Protein AF-0000000080326183 (afdb_homodimer)

Organism: NCBI:txid1503925

InterPro domains:
  IPR000595 Cyclic nucleotide-binding domain [PF00027] (29-116)
  IPR000595 Cyclic nucleotide-binding domain [PS50042] (10-131)
  IPR000595 Cyclic nucleotide-binding domain [cd00038] (12-122)
  IPR014710 RmlC-like jelly roll fold [G3DSA:2.60.120.10] (1-140)
  IPR018490 Cyclic nucleotide-binding domain superfamily [SSF51206] (5-137)

Radius of gyration: 22.04 Å; Cα contacts (8 Å, |Δi|>4): 653; chains: 2; bounding box: 53×57×53 Å

Sequence (382 aa):
MDSFIKALNRYAPLSTACIDEILKIVRPKTIARHDFLLREGSIPRTIAFVSKGLLSYYYTTEEGNIVIKKFFAENSFVASTSAMLKREPGLFNICALEDTDVLEYDSFAFRQLLERFPDLAMFHIKYMEKHWIEDKEVLEITAKYQNATQRYQSFLLTYPELNDRLKQHHIASYLGITPTQLSRIRKELFLMDSFIKALNRYAPLSTACIDEILKIVRPKTIARHDFLLREGSIPRTIAFVSKGLLSYYYTTEEGNIVIKKFFAENSFVASTSAMLKREPGLFNICALEDTDVLEYDSFAFRQLLERFPDLAMFHIKYMEKHWIEDKEVLEITAKYQNATQRYQSFLLTYPELNDRLKQHHIASYLGITPTQLSRIRKELFL

pLDDT: mean 94.34, std 5.58, range [65.75, 98.81]

Solvent-accessible surface area (backbone atoms only — not comparable to full-atom values): 20096 Å² total; per-residue (Å²): 110,63,67,56,52,50,52,52,40,72,57,26,69,64,52,69,71,53,51,56,60,52,58,70,54,49,41,79,48,76,37,49,56,74,34,65,84,40,53,54,64,39,64,51,56,52,36,32,33,29,71,35,43,30,33,36,35,28,34,69,46,96,88,64,46,68,41,35,78,46,74,43,39,59,75,32,78,47,60,61,57,50,24,37,76,66,67,33,55,26,79,39,28,29,33,20,77,29,62,22,36,30,42,32,29,46,47,66,62,49,49,54,46,35,76,72,30,58,45,51,39,47,20,53,44,44,46,44,47,46,60,47,37,44,50,42,49,51,50,54,49,41,68,73,70,41,51,73,63,54,45,52,54,49,45,46,67,75,39,67,78,42,70,86,74,47,54,62,58,57,53,14,27,53,69,71,48,49,49,68,57,45,53,51,46,51,51,60,70,77,94,112,64,68,58,52,51,51,50,40,72,58,27,70,62,53,68,70,53,51,55,58,51,58,71,55,47,43,79,47,77,37,48,56,74,33,66,84,40,53,54,64,39,63,48,56,52,37,32,32,29,71,37,44,31,33,38,33,27,34,66,46,95,87,65,47,68,40,36,77,47,74,43,40,58,74,32,78,48,60,61,55,51,24,38,74,66,68,33,57,26,79,38,27,30,33,20,77,28,62,21,36,30,41,32,30,47,47,67,64,50,51,55,46,35,74,72,31,58,45,51,38,47,20,53,44,44,45,44,47,47,58,47,37,43,49,40,50,53,51,54,51,40,68,73,70,41,53,72,62,52,44,50,54,50,45,47,68,75,40,68,78,42,70,86,74,47,53,62,58,57,54,14,28,51,71,71,47,49,48,68,56,45,52,50,45,52,50,65,72,75,101

Nearest PDB structures (foldseek):
  3dn7-assembly1_A  TM=8.919E-01  e=5.729E-13  Cytophaga hutchinsonii ATCC 33406
  4i02-assembly3_D  TM=7.893E-01  e=1.544E-12  Escherichia coli K-12
  4i02-assembly3_F-3  TM=8.242E-01  e=4.430E-12  Escherichia coli K-12
  1hw5-assembly1_B  TM=7.409E-01  e=2.361E-11  Escherichia coli
  6dt4-assembly1_B  TM=7.282E-01  e=2.219E-11  Yersinia pestis CO92

Structure (mmCIF, N/CA/C/O backbone):
data_AF-0000000080326183-model_v1
#
loop_
_entity.id
_entity.type
_entity.pdbx_description
1 polymer 'Cyclic nucleotide-binding protein'
#
loop_
_atom_site.group_PDB
_atom_site.id
_atom_site.type_symbol
_atom_site.label_atom_id
_atom_site.label_alt_id
_atom_site.label_comp_id
_atom_site.label_asym_id
_atom_site.label_entity_id
_atom_site.label_seq_id
_atom_site.pdbx_PDB_ins_code
_atom_site.Cartn_x
_atom_site.Cartn_y
_atom_site.Cartn_z
_atom_site.occupancy
_atom_site.B_iso_or_equiv
_atom_site.auth_seq_id
_atom_site.auth_comp_id
_atom_site.auth_asym_id
_atom_site.auth_atom_id
_atom_site.pdbx_PDB_model_num
ATOM 1 N N . MET A 1 1 ? 11.57 24.297 9.586 1 88.62 1 MET A N 1
ATOM 2 C CA . MET A 1 1 ? 12.078 23.203 8.758 1 88.62 1 MET A CA 1
ATOM 3 C C . MET A 1 1 ? 12.602 22.062 9.625 1 88.62 1 MET A C 1
ATOM 5 O O . MET A 1 1 ? 12.797 20.953 9.141 1 88.62 1 MET A O 1
ATOM 9 N N . ASP A 1 2 ? 12.562 22.281 10.898 1 91.81 2 ASP A N 1
ATOM 10 C CA . ASP A 1 2 ? 13.148 21.297 11.805 1 91.81 2 ASP A CA 1
ATOM 11 C C . ASP A 1 2 ? 12.273 20.047 11.914 1 91.81 2 ASP A C 1
ATOM 13 O O . ASP A 1 2 ? 12.773 18.922 11.82 1 91.81 2 ASP A O 1
ATOM 17 N N . SER A 1 3 ? 11.008 20.281 12.07 1 95.25 3 SER A N 1
ATOM 18 C CA . SER A 1 3 ? 10.102 19.141 12.172 1 95.25 3 SER A CA 1
ATOM 19 C C . SER A 1 3 ? 10.078 18.328 10.883 1 95.25 3 SER A C 1
ATOM 21 O O . SER A 1 3 ? 9.961 17.109 10.914 1 95.25 3 SER A O 1
ATOM 23 N N . PHE A 1 4 ? 10.234 19.047 9.828 1 97.38 4 PHE A N 1
ATOM 24 C CA . PHE A 1 4 ? 10.273 18.391 8.523 1 97.38 4 PHE A CA 1
ATOM 25 C C . PHE A 1 4 ? 11.5 17.5 8.398 1 97.38 4 PHE A C 1
ATOM 27 O O . PHE A 1 4 ? 11.391 16.328 8.023 1 97.38 4 PHE A O 1
ATOM 34 N N . ILE A 1 5 ? 12.609 18.031 8.75 1 97.06 5 ILE A N 1
ATOM 35 C CA . ILE A 1 5 ? 13.867 17.297 8.664 1 97.06 5 ILE A CA 1
ATOM 36 C C . ILE A 1 5 ? 13.836 16.109 9.633 1 97.06 5 ILE A C 1
ATOM 38 O O . ILE A 1 5 ? 14.281 15.016 9.289 1 97.06 5 ILE A O 1
ATOM 42 N N . LYS A 1 6 ? 13.312 16.359 10.789 1 97.12 6 LYS A N 1
ATOM 43 C CA . LYS A 1 6 ? 13.172 15.281 11.766 1 97.12 6 LYS A CA 1
ATOM 44 C C . LYS A 1 6 ? 12.281 14.164 11.234 1 97.12 6 LYS A C 1
ATOM 46 O O . LYS A 1 6 ? 12.578 12.984 11.414 1 97.12 6 LYS A O 1
ATOM 51 N N . ALA A 1 7 ? 11.203 14.508 10.586 1 96.25 7 ALA A N 1
ATOM 52 C CA . ALA A 1 7 ? 10.281 13.531 10.023 1 96.25 7 ALA A CA 1
ATOM 53 C C . ALA A 1 7 ? 10.953 12.695 8.938 1 96.25 7 ALA A C 1
ATOM 55 O O . ALA A 1 7 ? 10.742 11.484 8.859 1 96.25 7 ALA A O 1
ATOM 56 N N . LEU A 1 8 ? 11.75 13.32 8.109 1 96.62 8 LEU A N 1
ATOM 57 C CA . LEU A 1 8 ? 12.492 12.609 7.074 1 96.62 8 LEU A CA 1
ATOM 58 C C . LEU A 1 8 ? 13.453 11.602 7.695 1 96.62 8 LEU A C 1
ATOM 60 O O . LEU A 1 8 ? 13.5 10.438 7.277 1 96.62 8 LEU A O 1
ATOM 64 N N . ASN A 1 9 ? 14.062 12.008 8.719 1 97.12 9 ASN A N 1
ATOM 65 C CA . ASN A 1 9 ? 15.109 11.203 9.336 1 97.12 9 ASN A CA 1
ATOM 66 C C . ASN A 1 9 ? 14.523 10.062 10.164 1 97.12 9 ASN A C 1
ATOM 68 O O . ASN A 1 9 ? 15.234 9.125 10.531 1 97.12 9 ASN A O 1
ATOM 72 N N . ARG A 1 10 ? 13.211 10.188 10.484 1 95.38 10 ARG A N 1
ATOM 73 C CA . ARG A 1 10 ? 12.523 9.148 11.25 1 95.38 10 ARG A CA 1
ATOM 74 C C . ARG A 1 10 ? 12.547 7.816 10.516 1 95.38 10 ARG A C 1
ATOM 76 O O . ARG A 1 10 ? 12.547 6.754 11.141 1 95.38 10 ARG A O 1
ATOM 83 N N . TYR A 1 11 ? 12.688 7.809 9.234 1 95.56 11 TYR A N 1
ATOM 84 C CA . TYR A 1 11 ? 12.609 6.594 8.43 1 95.56 11 TYR A CA 1
ATOM 85 C C . TYR A 1 11 ? 14 6.109 8.047 1 95.56 11 TYR A C 1
ATOM 87 O O . TYR A 1 11 ? 14.273 4.906 8.047 1 95.56 11 TYR A O 1
ATOM 95 N N . ALA A 1 12 ? 14.859 6.957 7.688 1 94.12 12 ALA A N 1
ATOM 96 C CA . ALA A 1 12 ? 16.25 6.691 7.34 1 94.12 12 ALA A CA 1
ATOM 97 C C . ALA A 1 12 ? 17.109 7.949 7.484 1 94.12 12 ALA A C 1
ATOM 99 O O . ALA A 1 12 ? 16.672 9.047 7.133 1 94.12 12 ALA A O 1
ATOM 100 N N . PRO A 1 13 ? 18.281 7.75 7.957 1 96.19 13 PRO A N 1
ATOM 101 C CA . PRO A 1 13 ? 19.156 8.922 8.062 1 96.19 13 PRO A CA 1
ATOM 102 C C . PRO A 1 13 ? 19.516 9.516 6.699 1 96.19 13 PRO A C 1
ATOM 104 O O . PRO A 1 13 ? 19.844 8.781 5.77 1 96.19 13 PRO A O 1
ATOM 107 N N . LEU A 1 14 ? 19.438 10.805 6.609 1 97.75 14 LEU A N 1
ATOM 108 C CA . LEU A 1 14 ? 19.75 11.492 5.367 1 97.75 14 LEU A CA 1
ATOM 109 C C . LEU A 1 14 ? 21.047 12.297 5.512 1 97.75 14 LEU A C 1
ATOM 111 O O . LEU A 1 14 ? 21.281 12.898 6.555 1 97.75 14 LEU A O 1
ATOM 115 N N . SER A 1 15 ? 21.844 12.305 4.496 1 97.69 15 SER A N 1
ATOM 116 C CA . SER A 1 15 ? 23.062 13.125 4.473 1 97.69 15 SER A CA 1
ATOM 117 C C . SER A 1 15 ? 22.719 14.609 4.43 1 97.69 15 SER A C 1
ATOM 119 O O . SER A 1 15 ? 21.625 14.984 3.98 1 97.69 15 SER A O 1
ATOM 121 N N . THR A 1 16 ? 23.641 15.398 4.883 1 97.62 16 THR A N 1
ATOM 122 C CA . THR A 1 16 ? 23.469 16.844 4.836 1 97.62 16 THR A CA 1
ATOM 123 C C . THR A 1 16 ? 23.281 17.312 3.395 1 97.62 16 THR A C 1
ATOM 125 O O . THR A 1 16 ? 22.469 18.203 3.125 1 97.62 16 THR A O 1
ATOM 128 N N . ALA A 1 17 ? 24.031 16.719 2.52 1 98.12 17 ALA A N 1
ATOM 129 C CA . ALA A 1 17 ? 23.922 17.062 1.105 1 98.12 17 ALA A CA 1
ATOM 130 C C . ALA A 1 17 ? 22.516 16.797 0.579 1 98.12 17 ALA A C 1
ATOM 132 O O . ALA A 1 17 ? 21.953 17.609 -0.156 1 98.12 17 ALA A O 1
ATOM 133 N N . CYS A 1 18 ? 21.953 15.703 0.943 1 97.88 18 CYS A N 1
ATOM 134 C CA . CYS A 1 18 ? 20.609 15.328 0.536 1 97.88 18 CYS A CA 1
ATOM 135 C C . CYS A 1 18 ? 19.578 16.312 1.093 1 97.88 18 CYS A C 1
ATOM 137 O O . CYS A 1 18 ? 18.734 16.812 0.353 1 97.88 18 CYS A O 1
ATOM 139 N N . ILE A 1 19 ? 19.719 16.609 2.361 1 97.94 19 ILE A N 1
ATOM 140 C CA . ILE A 1 19 ? 18.781 17.516 3.029 1 97.94 19 ILE A CA 1
ATOM 141 C C . ILE A 1 19 ? 18.844 18.891 2.365 1 97.94 19 ILE A C 1
ATOM 143 O O . ILE A 1 19 ? 17.797 19.5 2.117 1 97.94 19 ILE A O 1
ATOM 147 N N . ASP A 1 20 ? 20.016 19.297 2.066 1 98 20 ASP A N 1
ATOM 148 C CA . ASP A 1 20 ? 20.188 20.594 1.417 1 98 20 ASP A CA 1
ATOM 149 C C . ASP A 1 20 ? 19.453 20.625 0.08 1 98 20 ASP A C 1
ATOM 151 O O . ASP A 1 20 ? 18.812 21.641 -0.25 1 98 20 ASP A O 1
ATOM 155 N N . GLU A 1 21 ? 19.516 19.609 -0.708 1 98.12 21 GLU A N 1
ATOM 156 C CA . GLU A 1 21 ? 18.859 19.562 -2.012 1 98.12 21 GLU A CA 1
ATOM 157 C C . GLU A 1 21 ? 17.344 19.484 -1.862 1 98.12 21 GLU A C 1
ATOM 159 O O . GLU A 1 21 ? 16.609 20.109 -2.641 1 98.12 21 GLU A O 1
ATOM 164 N N . ILE A 1 22 ? 16.859 18.766 -0.835 1 97.88 22 ILE A N 1
ATOM 165 C CA . ILE A 1 22 ? 15.422 18.672 -0.586 1 97.88 22 ILE A CA 1
ATOM 166 C C . ILE A 1 22 ? 14.867 20.047 -0.226 1 97.88 22 ILE A C 1
ATOM 168 O O . ILE A 1 22 ? 13.828 20.453 -0.74 1 97.88 22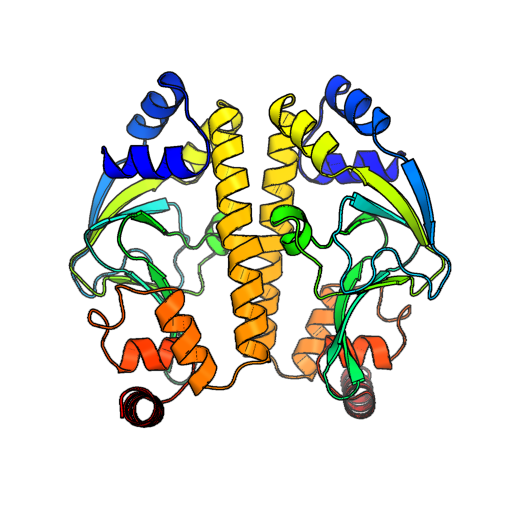 ILE A O 1
ATOM 172 N N . LEU A 1 23 ? 15.578 20.734 0.634 1 97.75 23 LEU A N 1
ATOM 173 C CA . LEU A 1 23 ? 15.102 22.016 1.142 1 97.75 23 LEU A CA 1
ATOM 174 C C . LEU A 1 23 ? 15 23.047 0.016 1 97.75 23 LEU A C 1
ATOM 176 O O . LEU A 1 23 ? 14.25 24.016 0.124 1 97.75 23 LEU A O 1
ATOM 180 N N . LYS A 1 24 ? 15.688 22.797 -1.096 1 97.94 24 LYS A N 1
ATOM 181 C CA . LYS A 1 24 ? 15.648 23.703 -2.234 1 97.94 24 LYS A CA 1
ATOM 182 C C . LYS A 1 24 ? 14.305 23.625 -2.957 1 97.94 24 LYS A C 1
ATOM 184 O O . LYS A 1 24 ? 13.922 24.547 -3.674 1 97.94 24 LYS A O 1
ATOM 189 N N . ILE A 1 25 ? 13.617 22.531 -2.816 1 97.69 25 ILE A N 1
ATOM 190 C CA . ILE A 1 25 ? 12.406 22.359 -3.604 1 97.69 25 ILE A CA 1
ATOM 191 C C . ILE A 1 25 ? 11.18 22.484 -2.697 1 97.69 25 ILE A C 1
ATOM 193 O O . ILE A 1 25 ? 10.047 22.375 -3.16 1 97.69 25 ILE A O 1
ATOM 197 N N . VAL A 1 26 ? 11.367 22.672 -1.423 1 98.06 26 VAL A N 1
ATOM 198 C CA . VAL A 1 26 ? 10.281 22.703 -0.45 1 98.06 26 VAL A CA 1
ATOM 199 C C . VAL A 1 26 ? 9.797 24.141 -0.269 1 98.06 26 VAL A C 1
ATOM 201 O O . VAL A 1 26 ? 10.609 25.078 -0.183 1 98.06 26 VAL A O 1
ATOM 204 N N . ARG A 1 27 ? 8.5 24.359 -0.223 1 98 27 ARG A N 1
ATOM 205 C CA . ARG A 1 27 ? 7.914 25.688 -0.021 1 98 27 ARG A CA 1
ATOM 206 C C . ARG A 1 27 ? 6.816 25.641 1.039 1 98 27 ARG A C 1
ATOM 208 O O . ARG A 1 27 ? 6.035 24.688 1.088 1 98 27 ARG A O 1
ATOM 215 N N . PRO A 1 28 ? 6.727 26.688 1.844 1 98.12 28 PRO A N 1
ATOM 216 C CA . PRO A 1 28 ? 5.641 26.734 2.826 1 98.12 28 PRO A CA 1
ATOM 217 C C . PRO A 1 28 ? 4.309 27.156 2.211 1 98.12 28 PRO A C 1
ATOM 219 O O . PRO A 1 28 ? 4.285 27.953 1.269 1 98.12 28 PRO A O 1
ATOM 222 N N . LYS A 1 29 ? 3.289 26.609 2.727 1 98.19 29 LYS A N 1
ATOM 223 C CA . LYS A 1 29 ? 1.929 26.938 2.318 1 98.19 29 LYS A CA 1
ATOM 224 C C . LYS A 1 29 ? 0.965 26.859 3.498 1 98.19 29 LYS A C 1
ATOM 226 O O . LYS A 1 29 ? 1.071 25.969 4.332 1 98.19 29 LYS A O 1
ATOM 231 N N . THR A 1 30 ? 0.093 27.812 3.588 1 98.56 30 THR A N 1
ATOM 232 C CA . THR A 1 30 ? -0.976 27.781 4.578 1 98.56 30 THR A CA 1
ATOM 233 C C . THR A 1 30 ? -2.324 27.516 3.914 1 98.56 30 THR A C 1
ATOM 235 O O . THR A 1 30 ? -2.641 28.109 2.885 1 98.56 30 THR A O 1
ATOM 238 N N . ILE A 1 31 ? -3.031 26.609 4.449 1 98.62 31 ILE A N 1
ATOM 239 C CA . ILE A 1 31 ? -4.375 26.266 3.992 1 98.62 31 ILE A CA 1
ATOM 240 C C . ILE A 1 31 ? -5.391 26.609 5.082 1 98.62 31 ILE A C 1
ATOM 242 O O . ILE A 1 31 ? -5.359 26.031 6.172 1 98.62 31 ILE A O 1
ATOM 246 N N . ALA A 1 32 ? -6.305 27.484 4.773 1 98.75 32 ALA A N 1
ATOM 247 C CA . ALA A 1 32 ? -7.312 27.875 5.758 1 98.75 32 ALA A CA 1
ATOM 248 C C . ALA A 1 32 ? -8.297 26.734 6.008 1 98.75 32 ALA A C 1
ATOM 250 O O . ALA A 1 32 ? -8.523 25.891 5.129 1 98.75 32 ALA A O 1
ATOM 251 N N . ARG A 1 33 ? -8.82 26.797 7.176 1 98.31 33 ARG A N 1
ATOM 252 C CA . ARG A 1 33 ? -9.883 25.844 7.48 1 98.31 33 ARG A CA 1
ATOM 253 C C . ARG A 1 33 ? -10.938 25.828 6.375 1 98.31 33 ARG A C 1
ATOM 255 O O . ARG A 1 33 ? -11.367 26.875 5.91 1 98.31 33 ARG A O 1
ATOM 262 N N . HIS A 1 34 ? -11.227 24.688 5.832 1 98 34 HIS A N 1
ATOM 263 C CA . HIS A 1 34 ? -12.242 24.391 4.824 1 98 34 HIS A CA 1
ATOM 264 C C . HIS A 1 34 ? -11.695 24.609 3.416 1 98 34 HIS A C 1
ATOM 266 O O . HIS A 1 34 ? -12.383 24.312 2.434 1 98 34 HIS A O 1
ATOM 272 N N . ASP A 1 35 ? -10.516 25.109 3.336 1 98.62 35 ASP A N 1
ATOM 273 C CA . ASP A 1 35 ? -9.898 25.188 2.018 1 98.62 35 ASP A CA 1
ATOM 274 C C . ASP A 1 35 ? -9.242 23.859 1.646 1 98.62 35 ASP A C 1
ATOM 276 O O . ASP A 1 35 ? -9.117 22.969 2.486 1 98.62 35 ASP A O 1
ATOM 280 N N . PHE A 1 36 ? -8.789 23.75 0.406 1 98.5 36 PHE A N 1
ATOM 281 C CA . PHE A 1 36 ? -8.359 22.469 -0.126 1 98.5 36 PHE A CA 1
ATOM 282 C C . PHE A 1 36 ? -6.879 22.5 -0.494 1 98.5 36 PHE A C 1
ATOM 284 O O . PHE A 1 36 ? -6.402 23.469 -1.081 1 98.5 36 PHE A O 1
ATOM 291 N N . LEU A 1 37 ? -6.195 21.469 -0.086 1 98.19 37 LEU A N 1
ATOM 292 C CA . LEU A 1 37 ? -4.887 21.203 -0.668 1 98.19 37 LEU A CA 1
ATOM 293 C C . LEU A 1 37 ? -5.023 20.594 -2.062 1 98.19 37 LEU A C 1
ATOM 295 O O . LEU A 1 37 ? -4.223 20.891 -2.951 1 98.19 37 LEU A O 1
ATOM 299 N N . LEU A 1 38 ? -5.98 19.766 -2.211 1 97.81 38 LEU A N 1
ATOM 300 C CA . LEU A 1 38 ? -6.285 19.094 -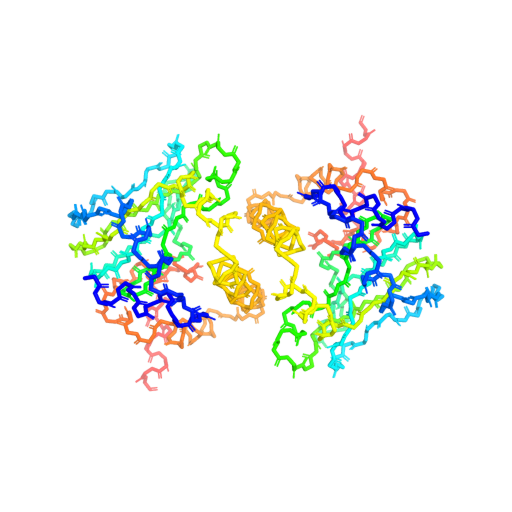3.471 1 97.81 38 LEU A CA 1
ATOM 301 C C . LEU A 1 38 ? -7.789 18.906 -3.637 1 97.81 38 LEU A C 1
ATOM 303 O O . LEU A 1 38 ? -8.477 18.5 -2.699 1 97.81 38 LEU A O 1
ATOM 307 N N . ARG A 1 39 ? -8.297 19.219 -4.777 1 97.19 39 ARG A N 1
ATOM 308 C CA . ARG A 1 39 ? -9.703 18.969 -5.105 1 97.19 39 ARG A CA 1
ATOM 309 C C . ARG A 1 39 ? -9.844 17.734 -5.984 1 97.19 39 ARG A C 1
ATOM 311 O O . ARG A 1 39 ? -9.047 17.516 -6.902 1 97.19 39 ARG A O 1
ATOM 318 N N . GLU A 1 40 ? -10.836 17.062 -5.613 1 94.81 40 GLU A N 1
ATOM 319 C CA . GLU A 1 40 ? -11.164 15.922 -6.473 1 94.81 40 GLU A CA 1
ATOM 320 C C . GLU A 1 40 ? -11.25 16.344 -7.934 1 94.81 40 GLU A C 1
ATOM 322 O O . GLU A 1 40 ? -11.742 17.438 -8.25 1 94.81 40 GLU A O 1
ATOM 327 N N . GLY A 1 41 ? -10.664 15.461 -8.812 1 95.12 41 GLY A N 1
ATOM 328 C CA . GLY A 1 41 ? -10.703 15.75 -10.242 1 95.12 41 GLY A CA 1
ATOM 329 C C . GLY A 1 41 ? -9.477 16.484 -10.742 1 95.12 41 GLY A C 1
ATOM 330 O O . GLY A 1 41 ? -9.281 16.641 -11.945 1 95.12 41 GLY A O 1
ATOM 331 N N . SER A 1 42 ? -8.68 16.984 -9.867 1 96.31 42 SER A N 1
ATOM 332 C CA . SER A 1 42 ? -7.43 17.625 -10.25 1 96.31 42 SER A CA 1
ATOM 333 C C . SER A 1 42 ? -6.281 16.625 -10.305 1 96.31 42 SER A C 1
ATOM 335 O O . SER A 1 42 ? -6.293 15.617 -9.586 1 96.31 42 SER A O 1
ATOM 337 N N . ILE A 1 43 ? -5.305 16.906 -11.141 1 96.75 43 ILE A N 1
ATOM 338 C CA . ILE A 1 43 ? -4.102 16.094 -11.195 1 96.75 43 ILE A CA 1
ATOM 339 C C . ILE A 1 43 ? -3.111 16.547 -10.133 1 96.75 43 ILE A C 1
ATOM 341 O O . ILE A 1 43 ? -2.588 17.656 -10.203 1 96.75 43 ILE A O 1
ATOM 345 N N . PRO A 1 44 ? -2.881 15.742 -9.133 1 97.19 44 PRO A N 1
ATOM 346 C CA . PRO A 1 44 ? -1.953 16.141 -8.078 1 97.19 44 PRO A CA 1
ATOM 347 C C . PRO A 1 44 ? -0.504 16.219 -8.555 1 97.19 44 PRO A C 1
ATOM 349 O O . PRO A 1 44 ? -0.08 15.383 -9.359 1 97.19 44 PRO A O 1
ATOM 352 N N . ARG A 1 45 ? 0.259 17.156 -7.992 1 96.62 45 ARG A N 1
ATOM 353 C CA . ARG A 1 45 ? 1.636 17.344 -8.438 1 96.62 45 ARG A CA 1
ATOM 354 C C . ARG A 1 45 ? 2.582 17.484 -7.254 1 96.62 45 ARG A C 1
ATOM 356 O O . ARG A 1 45 ? 3.803 17.438 -7.414 1 96.62 45 ARG A O 1
ATOM 363 N N . THR A 1 46 ? 1.957 17.641 -6.094 1 97.44 46 THR A N 1
ATOM 364 C CA . THR A 1 46 ? 2.807 17.953 -4.953 1 97.44 46 THR A CA 1
ATOM 365 C C . THR A 1 46 ? 2.557 16.984 -3.803 1 97.44 46 THR A C 1
ATOM 367 O O . THR A 1 46 ? 1.506 16.344 -3.74 1 97.44 46 THR A O 1
ATOM 370 N N . ILE A 1 47 ? 3.521 16.828 -2.982 1 98.12 47 ILE A N 1
ATOM 371 C CA . ILE A 1 47 ? 3.457 16.188 -1.677 1 98.12 47 ILE A CA 1
ATOM 372 C C . ILE A 1 47 ? 3.594 17.234 -0.575 1 98.12 47 ILE A C 1
ATOM 374 O O . ILE A 1 47 ? 4.379 18.188 -0.701 1 98.12 47 ILE A O 1
ATOM 378 N N . ALA A 1 48 ? 2.828 17.047 0.427 1 98.62 48 ALA A N 1
ATOM 379 C CA . ALA A 1 48 ? 2.885 18.016 1.519 1 98.62 48 ALA A CA 1
ATOM 380 C C . ALA A 1 48 ? 3.254 17.344 2.836 1 98.62 48 ALA A C 1
ATOM 382 O O . ALA A 1 48 ? 2.957 16.156 3.037 1 98.62 48 ALA A O 1
ATOM 383 N N . PHE A 1 49 ? 3.934 18.047 3.641 1 98.69 49 PHE A N 1
ATOM 384 C CA . PHE A 1 49 ? 4.203 17.703 5.031 1 98.69 49 PHE A CA 1
ATOM 385 C C . PHE A 1 49 ? 3.445 18.625 5.977 1 98.69 49 PHE A C 1
ATOM 387 O O . PHE A 1 49 ? 3.572 19.859 5.891 1 98.69 49 PHE A O 1
ATOM 394 N N . VAL A 1 50 ? 2.662 18.062 6.91 1 98.75 50 VAL A N 1
ATOM 395 C CA . VAL A 1 50 ? 1.848 18.875 7.809 1 98.75 50 VAL A CA 1
ATOM 396 C C . VAL A 1 50 ? 2.693 19.344 8.992 1 98.75 50 VAL A C 1
ATOM 398 O O . VAL A 1 50 ? 3.018 18.562 9.883 1 98.75 50 VAL A O 1
ATOM 401 N N . SER A 1 51 ? 2.994 20.609 8.984 1 98.38 51 SER A N 1
ATOM 402 C CA . SER A 1 51 ? 3.727 21.203 10.109 1 98.38 51 SER A CA 1
ATOM 403 C C . SER A 1 51 ? 2.797 21.5 11.281 1 98.38 51 SER A C 1
ATOM 405 O O . SER A 1 51 ? 3.174 21.312 12.438 1 98.38 51 SER A O 1
ATOM 407 N N . LYS A 1 52 ? 1.669 21.984 10.945 1 98.19 52 LYS A N 1
ATOM 408 C CA . LYS A 1 52 ? 0.631 22.312 11.922 1 98.19 52 LYS A CA 1
ATOM 409 C C . LYS A 1 52 ? -0.758 22.219 11.297 1 98.19 52 LYS A C 1
ATOM 411 O O . LYS A 1 52 ? -0.975 22.688 10.18 1 98.19 52 LYS A O 1
ATOM 416 N N . GLY A 1 53 ? -1.632 21.609 12.102 1 98.25 53 GLY A N 1
ATOM 417 C CA . GLY A 1 53 ? -3.008 21.547 11.641 1 98.25 53 GLY A CA 1
ATOM 418 C C . GLY A 1 53 ? -3.475 20.125 11.359 1 98.25 53 GLY A C 1
ATOM 419 O O . GLY A 1 53 ? -2.988 19.172 11.969 1 98.25 53 GLY A O 1
ATOM 420 N N . LEU A 1 54 ? -4.531 20.031 10.523 1 98.69 54 LEU A N 1
ATOM 421 C CA . LEU A 1 54 ? -5.211 18.75 10.32 1 98.69 54 LEU A CA 1
ATOM 422 C C . LEU A 1 54 ? -5.934 18.734 8.977 1 98.69 54 LEU A C 1
ATOM 424 O O . LEU A 1 54 ? -6.703 19.641 8.672 1 98.69 54 LEU A O 1
ATOM 428 N N . LEU A 1 55 ? -5.605 17.703 8.219 1 98.62 55 LEU A N 1
ATOM 429 C CA . LEU A 1 55 ? -6.234 17.531 6.91 1 98.62 55 LEU A CA 1
ATOM 430 C C . LEU A 1 55 ? -7.078 16.266 6.871 1 98.62 55 LEU A C 1
ATOM 432 O O . LEU A 1 55 ? -6.754 15.281 7.535 1 98.62 55 LEU A O 1
ATOM 436 N N . SER A 1 56 ? -8.125 16.312 6.117 1 98.19 56 SER A N 1
ATOM 437 C CA . SER A 1 56 ? -8.914 15.125 5.824 1 98.19 56 SER A CA 1
ATOM 438 C C . SER A 1 56 ? -8.758 14.703 4.367 1 98.19 56 SER A C 1
ATOM 440 O O . SER A 1 56 ? -8.594 15.547 3.484 1 98.19 56 SER A O 1
ATOM 442 N N . TYR A 1 57 ? -8.68 13.453 4.137 1 96.94 57 TYR A N 1
ATOM 443 C CA . TYR A 1 57 ? -8.648 12.789 2.838 1 96.94 57 TYR A CA 1
ATOM 444 C C . TYR A 1 57 ? -9.945 12.039 2.578 1 96.94 57 TYR A C 1
ATOM 446 O O . TYR A 1 57 ? -10.211 11.016 3.207 1 96.94 57 TYR A O 1
ATOM 454 N N . TYR A 1 58 ? -10.805 12.578 1.571 1 95.62 58 TYR A N 1
ATOM 455 C CA . TYR A 1 58 ? -12.148 12.023 1.482 1 95.62 58 TYR A CA 1
ATOM 456 C C . TYR A 1 58 ? -12.688 12.117 0.059 1 95.62 58 TYR A C 1
ATOM 458 O O . TYR A 1 58 ? -12.125 12.828 -0.778 1 95.62 58 TYR A O 1
ATOM 466 N N . TYR A 1 59 ? -13.641 11.359 -0.196 1 92.62 59 TYR A N 1
ATOM 467 C CA . TYR A 1 59 ? -14.398 11.469 -1.438 1 92.62 59 TYR A CA 1
ATOM 468 C C . TYR A 1 59 ? -15.883 11.617 -1.154 1 92.62 59 TYR A C 1
ATOM 470 O O . TYR A 1 59 ? -16.328 11.398 -0.027 1 92.62 59 TYR A O 1
ATOM 478 N N . THR A 1 60 ? -16.594 12.07 -2.16 1 90.56 60 THR A N 1
ATOM 479 C CA . THR A 1 60 ? -18.047 12.234 -2.07 1 90.56 60 THR A CA 1
ATOM 480 C C . THR A 1 60 ? -18.766 11.164 -2.893 1 90.56 60 THR A C 1
ATOM 482 O O . THR A 1 60 ? -18.453 10.969 -4.07 1 90.56 60 THR A O 1
ATOM 485 N N . THR A 1 61 ? -19.688 10.5 -2.258 1 86.62 61 THR A N 1
ATOM 486 C CA . THR A 1 61 ? -20.453 9.477 -2.959 1 86.62 61 THR A CA 1
ATOM 487 C C . THR A 1 61 ? -21.422 10.102 -3.955 1 86.62 61 THR A C 1
ATOM 489 O O . THR A 1 61 ? -21.594 11.32 -3.969 1 86.62 61 THR A O 1
ATOM 492 N N . GLU A 1 62 ? -22.016 9.258 -4.77 1 85.31 62 GLU A N 1
ATOM 493 C CA . GLU A 1 62 ? -23.016 9.734 -5.73 1 85.31 62 GLU A CA 1
ATOM 494 C C . GLU A 1 62 ? -24.203 10.383 -5.023 1 85.31 62 GLU A C 1
ATOM 496 O O . GLU A 1 62 ? -24.812 11.305 -5.555 1 85.31 62 GLU A O 1
ATOM 501 N N . GLU A 1 63 ? -24.469 9.914 -3.873 1 87.56 63 GLU A N 1
ATOM 502 C CA . GLU A 1 63 ? -25.578 10.445 -3.084 1 87.56 63 GLU A CA 1
ATOM 503 C C . GLU A 1 63 ? -25.188 11.734 -2.369 1 87.56 63 GLU A C 1
ATOM 505 O O . GLU A 1 63 ? -26.016 12.367 -1.712 1 87.56 63 GLU A O 1
ATOM 510 N N . GLY A 1 64 ? -23.953 12.078 -2.465 1 87.12 64 GLY A N 1
ATOM 511 C CA . GLY A 1 64 ? -23.5 13.328 -1.88 1 87.12 64 GLY A CA 1
ATOM 512 C C . GLY A 1 64 ? -22.906 13.156 -0.492 1 87.12 64 GLY A C 1
ATOM 513 O O . GLY A 1 64 ? -22.562 14.141 0.169 1 87.12 64 GLY A O 1
ATOM 514 N N . ASN A 1 65 ? -22.734 11.938 -0.037 1 89.25 65 ASN A N 1
ATOM 515 C CA . ASN A 1 65 ? -22.156 11.695 1.285 1 89.25 65 ASN A CA 1
ATOM 516 C C . ASN A 1 65 ? -20.641 11.727 1.258 1 89.25 65 ASN A C 1
ATOM 518 O O . ASN A 1 65 ? -20.016 11.258 0.301 1 89.25 65 ASN A O 1
ATOM 522 N N . ILE A 1 66 ? -20.156 12.258 2.334 1 91.94 66 ILE A N 1
ATOM 523 C CA . ILE A 1 66 ? -18.703 12.336 2.467 1 91.94 66 ILE A CA 1
ATOM 524 C C . ILE A 1 66 ? -18.172 11.062 3.129 1 91.94 66 ILE A C 1
ATOM 526 O O . ILE A 1 66 ? -18.688 10.633 4.16 1 91.94 66 ILE A O 1
ATOM 530 N N . VAL A 1 67 ? -17.203 10.477 2.537 1 92.19 67 VAL A N 1
ATOM 531 C CA . VAL A 1 67 ? -16.531 9.312 3.102 1 92.19 67 VAL A CA 1
ATOM 532 C C . VAL A 1 67 ? -15.062 9.648 3.359 1 92.19 67 VAL A C 1
ATOM 534 O O . VAL A 1 67 ? -14.273 9.758 2.42 1 92.19 67 VAL A O 1
ATOM 537 N N . ILE A 1 68 ? -14.703 9.727 4.594 1 95 68 ILE A N 1
ATOM 538 C CA . ILE A 1 68 ? -13.336 10.055 4.965 1 95 68 ILE A CA 1
ATOM 539 C C . ILE A 1 68 ? -12.492 8.781 5.012 1 95 68 ILE A C 1
ATOM 541 O O . ILE A 1 68 ? -12.859 7.809 5.668 1 95 68 ILE A O 1
ATOM 545 N N . LYS A 1 69 ? -11.367 8.859 4.355 1 91.69 69 LYS A N 1
ATOM 546 C CA . LYS A 1 69 ? -10.484 7.703 4.27 1 91.69 69 LYS A CA 1
ATOM 547 C C . LYS A 1 69 ? -9.32 7.824 5.254 1 91.69 69 LYS A C 1
ATOM 549 O O . LYS A 1 69 ? -8.797 6.816 5.73 1 91.69 69 LYS A O 1
ATOM 554 N N . LYS A 1 70 ? -8.953 9.031 5.516 1 94.25 70 LYS A N 1
ATOM 555 C CA . LYS A 1 70 ? -7.77 9.242 6.34 1 94.25 70 LYS A CA 1
ATOM 556 C C . LYS A 1 70 ? -7.719 10.664 6.887 1 94.25 70 LYS A C 1
ATOM 558 O O . LYS A 1 70 ? -8.312 11.578 6.305 1 94.25 70 LYS A O 1
ATOM 563 N N . PHE A 1 71 ? -7.008 10.734 7.965 1 97.12 71 PHE A N 1
ATOM 564 C CA . PHE A 1 71 ? -6.652 12.039 8.523 1 97.12 71 PHE A CA 1
ATOM 565 C C . PHE A 1 71 ? -5.141 12.227 8.547 1 97.12 71 PHE A C 1
ATOM 567 O O . PHE A 1 71 ? -4.398 11.273 8.805 1 97.12 71 PHE A O 1
ATOM 574 N N . PHE A 1 72 ? -4.742 13.391 8.289 1 97.81 72 PHE A N 1
ATOM 575 C CA . PHE A 1 72 ? -3.332 13.75 8.367 1 97.81 72 PHE A CA 1
ATOM 576 C C . PHE A 1 72 ? -3.115 14.898 9.336 1 97.81 72 PHE A C 1
ATOM 578 O O . PHE A 1 72 ? -3.469 16.047 9.039 1 97.81 72 PHE A O 1
ATOM 585 N N . ALA A 1 73 ? -2.529 14.562 10.453 1 97.75 73 ALA A N 1
ATOM 586 C CA . ALA A 1 73 ? -2.172 15.57 11.445 1 97.75 73 ALA A CA 1
ATOM 587 C C . ALA A 1 73 ? -0.686 15.906 11.375 1 97.75 73 ALA A C 1
ATOM 589 O O . ALA A 1 73 ? -0.006 15.547 10.414 1 97.75 73 ALA A O 1
ATOM 590 N N . GLU A 1 74 ? -0.221 16.641 12.328 1 97.56 74 GLU A N 1
ATOM 591 C CA . GLU A 1 74 ? 1.167 17.094 12.367 1 97.56 74 GLU A CA 1
ATOM 592 C C . GLU A 1 74 ? 2.131 15.922 12.188 1 97.56 74 GLU A C 1
ATOM 594 O O . GLU A 1 74 ? 1.9 14.836 12.711 1 97.56 74 GLU A O 1
ATOM 599 N N . ASN A 1 75 ? 3.166 16.188 11.32 1 96.69 75 ASN A N 1
ATOM 600 C CA . ASN A 1 75 ? 4.293 15.281 11.133 1 96.69 75 ASN A CA 1
ATOM 601 C C . ASN A 1 75 ? 3.949 14.148 10.172 1 96.69 75 ASN A C 1
ATOM 603 O O . ASN A 1 75 ? 4.613 13.109 10.164 1 96.69 75 ASN A O 1
ATOM 607 N N . SER A 1 76 ? 2.945 14.375 9.445 1 96.75 76 SER A N 1
ATOM 608 C CA . SER A 1 76 ? 2.592 13.383 8.43 1 96.75 76 SER A CA 1
ATOM 609 C C . SER A 1 76 ? 2.816 13.93 7.023 1 96.75 76 SER A C 1
ATOM 611 O O . SER A 1 76 ? 2.895 15.141 6.828 1 96.75 76 SER A O 1
ATOM 613 N N . PHE A 1 77 ? 3.051 13.031 6.07 1 98.12 77 PHE A N 1
ATOM 614 C CA . PHE A 1 77 ? 3.117 13.352 4.652 1 98.12 77 PHE A CA 1
ATOM 615 C C . PHE A 1 77 ? 1.785 13.07 3.969 1 98.12 77 PHE A C 1
ATOM 617 O O . PHE A 1 77 ? 1.131 12.07 4.266 1 98.12 77 PHE A O 1
ATOM 624 N N . VAL A 1 78 ? 1.414 14.016 3.088 1 97.81 78 VAL A N 1
ATOM 625 C CA . VAL A 1 78 ? 0.1 13.906 2.463 1 97.81 78 VAL A CA 1
ATOM 626 C C . VAL A 1 78 ? 0.234 14.055 0.949 1 97.81 78 VAL A C 1
ATOM 628 O O . VAL A 1 78 ? 0.891 14.977 0.465 1 97.81 78 VAL A O 1
ATOM 631 N N . ALA A 1 79 ? -0.379 13.188 0.268 1 96.81 79 ALA A N 1
ATOM 632 C CA . ALA A 1 79 ? -0.474 13.258 -1.188 1 96.81 79 ALA A CA 1
ATOM 633 C C . ALA A 1 79 ? -1.553 12.312 -1.712 1 96.81 79 ALA A C 1
ATOM 635 O O . ALA A 1 79 ? -1.895 11.328 -1.056 1 96.81 79 ALA A O 1
ATOM 636 N N . SER A 1 80 ? -2.133 12.695 -2.799 1 95.56 80 SER A N 1
ATOM 637 C CA . SER A 1 80 ? -2.883 11.719 -3.58 1 95.56 80 SER A CA 1
ATOM 638 C C . SER A 1 80 ? -1.95 10.836 -4.41 1 95.56 80 SER A C 1
ATOM 640 O O . SER A 1 80 ? -1.861 11 -5.629 1 95.56 80 SER A O 1
ATOM 642 N N . THR A 1 81 ? -1.391 9.906 -3.76 1 96.06 81 THR A N 1
ATOM 643 C CA . THR A 1 81 ? -0.187 9.242 -4.246 1 96.06 81 THR A CA 1
ATOM 644 C C . THR A 1 81 ? -0.485 8.438 -5.508 1 96.06 81 THR A C 1
ATOM 646 O O . THR A 1 81 ? 0.252 8.531 -6.492 1 96.06 81 THR A O 1
ATOM 649 N N . SER A 1 82 ? -1.569 7.66 -5.477 1 94.81 82 SER A N 1
ATOM 650 C CA . SER A 1 82 ? -1.899 6.848 -6.645 1 94.81 82 SER A CA 1
ATOM 651 C C . SER A 1 82 ? -2.143 7.715 -7.871 1 94.81 82 SER A C 1
ATOM 653 O O . SER A 1 82 ? -1.574 7.469 -8.938 1 94.81 82 SER A O 1
ATOM 655 N N . ALA A 1 83 ? -2.943 8.75 -7.727 1 95.19 83 ALA A N 1
ATOM 656 C CA . ALA A 1 83 ? -3.223 9.68 -8.82 1 95.19 83 ALA A CA 1
ATOM 657 C C . ALA A 1 83 ? -1.952 10.383 -9.281 1 95.19 83 ALA A C 1
ATOM 659 O O . ALA A 1 83 ? -1.758 10.617 -10.477 1 95.19 83 ALA A O 1
ATOM 660 N N . MET A 1 84 ? -1.139 10.727 -8.352 1 96.19 84 MET A N 1
ATOM 661 C CA . MET A 1 84 ? 0.124 11.398 -8.633 1 96.19 84 MET A CA 1
ATOM 662 C C . MET A 1 84 ? 1.04 10.508 -9.469 1 96.19 84 MET A C 1
ATOM 664 O O . MET A 1 84 ? 1.605 10.961 -10.469 1 96.19 84 MET A O 1
ATOM 668 N N . LEU A 1 85 ? 1.139 9.266 -9.117 1 94.94 85 LEU A N 1
ATOM 669 C CA . LEU A 1 85 ? 1.983 8.312 -9.82 1 94.94 85 LEU A CA 1
ATOM 670 C C . LEU A 1 85 ? 1.477 8.078 -11.234 1 94.94 85 LEU A C 1
ATOM 672 O O . LEU A 1 85 ? 2.27 7.984 -12.18 1 94.94 85 LEU A O 1
ATOM 676 N N . LYS A 1 86 ? 0.185 8.078 -11.359 1 94.44 86 LYS A N 1
ATOM 677 C CA . LYS A 1 86 ? -0.446 7.797 -12.641 1 94.44 86 LYS A CA 1
ATOM 678 C C . LYS A 1 86 ? -0.608 9.07 -13.469 1 94.44 86 LYS A C 1
ATOM 680 O O . LYS A 1 86 ? -0.964 9.008 -14.648 1 94.44 86 LYS A O 1
ATOM 685 N N . ARG A 1 87 ? -0.38 10.195 -12.914 1 95.12 87 ARG A N 1
ATOM 686 C CA . ARG A 1 87 ? -0.617 11.5 -13.531 1 95.12 87 ARG A CA 1
ATOM 687 C C . ARG A 1 87 ? -2.045 11.602 -14.062 1 95.12 87 ARG A C 1
ATOM 689 O O . ARG A 1 87 ? -2.262 11.969 -15.219 1 95.12 87 ARG A O 1
ATOM 696 N N . GLU A 1 88 ? -2.969 11.195 -13.258 1 96.06 88 GLU A N 1
ATOM 697 C CA . GLU A 1 88 ? -4.398 11.219 -13.555 1 96.06 88 GLU A CA 1
ATOM 698 C C . GLU A 1 88 ? -5.164 12.016 -12.508 1 96.06 88 GLU A C 1
ATOM 700 O O . GLU A 1 88 ? -4.652 12.273 -11.414 1 96.06 88 GLU A O 1
ATOM 705 N N . PRO A 1 89 ? -6.355 12.461 -12.859 1 95.62 89 PRO A N 1
ATOM 706 C CA . PRO A 1 89 ? -7.16 13.148 -11.844 1 95.62 89 PRO A CA 1
ATOM 707 C C . PRO A 1 89 ? -7.41 12.297 -10.609 1 95.62 89 PRO A C 1
ATOM 709 O O . PRO A 1 89 ? -7.656 11.094 -10.727 1 95.62 89 PRO A O 1
ATOM 712 N N . GLY A 1 90 ? -7.293 12.914 -9.492 1 92.69 90 GLY A N 1
ATOM 713 C CA . GLY A 1 90 ? -7.531 12.219 -8.242 1 92.69 90 GLY A CA 1
ATOM 714 C C . GLY A 1 90 ? -9.008 12.023 -7.941 1 92.69 90 GLY A C 1
ATOM 715 O O . GLY A 1 90 ? -9.844 12.797 -8.398 1 92.69 90 GLY A O 1
ATOM 716 N N . LEU A 1 91 ? -9.297 11.055 -7.125 1 89.44 91 LEU A N 1
ATOM 717 C CA . LEU A 1 91 ? -10.672 10.711 -6.777 1 89.44 91 LEU A CA 1
ATOM 718 C C . LEU A 1 91 ? -11.047 11.297 -5.414 1 89.44 91 LEU A C 1
ATOM 720 O O . LEU A 1 91 ? -12.18 11.141 -4.965 1 89.44 91 LEU A O 1
ATOM 724 N N . PHE A 1 92 ? -10.039 11.969 -4.832 1 93.75 92 PHE A N 1
ATOM 725 C CA . PHE A 1 92 ? -10.234 12.383 -3.447 1 93.75 92 PHE A CA 1
ATOM 726 C C . PHE A 1 92 ? -9.961 13.875 -3.281 1 93.75 92 PHE A C 1
ATOM 728 O O . PHE A 1 92 ? -9.305 14.484 -4.125 1 93.75 92 PHE A O 1
ATOM 735 N N . ASN A 1 93 ? -10.562 14.359 -2.254 1 97.12 93 ASN A N 1
ATOM 736 C CA . ASN A 1 93 ? -10.266 15.711 -1.78 1 97.12 93 ASN A CA 1
ATOM 737 C C . ASN A 1 93 ? -9.344 15.688 -0.57 1 97.12 93 ASN A C 1
ATOM 739 O O . ASN A 1 93 ? -9.398 14.766 0.245 1 97.12 93 ASN A O 1
ATOM 743 N N . ILE A 1 94 ? -8.516 16.609 -0.503 1 98.38 94 ILE A N 1
ATOM 744 C CA . ILE A 1 94 ? -7.754 16.891 0.712 1 98.38 94 ILE A CA 1
ATOM 745 C C . ILE A 1 94 ? -8.109 18.281 1.243 1 98.38 94 ILE A C 1
ATOM 747 O O . ILE A 1 94 ? -7.773 19.297 0.63 1 98.38 94 ILE A O 1
ATOM 751 N N . CYS A 1 95 ? -8.75 18.297 2.338 1 98.5 95 CYS A N 1
ATOM 752 C CA . CYS A 1 95 ? -9.336 19.516 2.877 1 98.5 95 CYS A CA 1
ATOM 753 C C . CYS A 1 95 ? -8.844 19.781 4.297 1 98.5 95 CYS A C 1
ATOM 755 O O . CYS A 1 95 ? -8.695 18.844 5.086 1 98.5 95 CYS A O 1
ATOM 757 N N . ALA A 1 96 ? -8.617 21.078 4.559 1 98.81 96 ALA A N 1
ATOM 758 C CA . ALA A 1 96 ? -8.172 21.453 5.898 1 98.81 96 ALA A CA 1
ATOM 759 C C . ALA A 1 96 ? -9.344 21.469 6.875 1 98.81 96 ALA A C 1
ATOM 761 O O . ALA A 1 96 ? -10.32 22.203 6.664 1 98.81 96 ALA A O 1
ATOM 762 N N . LEU A 1 97 ? -9.203 20.719 7.965 1 98.38 97 LEU A N 1
ATOM 763 C CA . LEU A 1 97 ? -10.203 20.734 9.023 1 98.38 97 LEU A CA 1
ATOM 764 C C . LEU A 1 97 ? -9.891 21.812 10.055 1 98.38 97 LEU A C 1
ATOM 766 O O . LEU A 1 97 ? -10.75 22.188 10.859 1 98.38 97 LEU A O 1
ATOM 770 N N . GLU A 1 98 ? -8.664 22.219 10.094 1 98.25 98 GLU A N 1
ATOM 771 C CA . GLU A 1 98 ? -8.094 23.344 10.828 1 98.25 98 GLU A CA 1
ATOM 772 C C . GLU A 1 98 ? -7.184 24.188 9.945 1 98.25 98 GLU A C 1
ATOM 774 O O . GLU A 1 98 ? -6.754 23.734 8.883 1 98.25 98 GLU A O 1
ATOM 779 N N . ASP A 1 99 ? -6.988 25.453 10.438 1 98.75 99 ASP A N 1
ATOM 780 C CA . ASP A 1 99 ? -5.883 26.156 9.789 1 98.75 99 ASP A CA 1
ATOM 781 C C . ASP A 1 99 ? -4.621 25.297 9.789 1 98.75 99 ASP A C 1
ATOM 783 O O . ASP A 1 99 ? -4.188 24.828 10.844 1 98.75 99 ASP A O 1
ATOM 787 N N . THR A 1 100 ? -4.105 25.078 8.578 1 98.75 100 THR A N 1
ATOM 788 C CA . THR A 1 100 ? -3.057 24.078 8.445 1 98.75 100 THR A CA 1
ATOM 789 C C . THR A 1 100 ? -1.847 24.656 7.715 1 98.75 100 THR A C 1
ATOM 791 O O . THR A 1 100 ? -1.989 25.281 6.664 1 98.75 100 THR A O 1
ATOM 794 N N . ASP A 1 101 ? -0.726 24.531 8.32 1 98.75 101 ASP A N 1
ATOM 795 C CA . ASP A 1 101 ? 0.552 24.891 7.707 1 98.75 101 ASP A CA 1
ATOM 796 C C . ASP A 1 101 ? 1.264 23.641 7.176 1 98.75 101 ASP A C 1
ATOM 798 O O . ASP A 1 101 ? 1.451 22.672 7.91 1 98.75 101 ASP A O 1
ATOM 802 N N . VAL A 1 102 ? 1.646 23.734 5.902 1 98.69 102 VAL A N 1
ATOM 803 C CA . VAL A 1 102 ? 2.33 22.578 5.309 1 98.69 102 VAL A CA 1
ATOM 804 C C . VAL A 1 102 ? 3.617 23.047 4.629 1 98.69 102 VAL A C 1
ATOM 806 O O . VAL A 1 102 ? 3.805 24.234 4.387 1 98.69 102 VAL A O 1
ATOM 809 N N . LEU A 1 103 ? 4.52 22.172 4.465 1 98.69 103 LEU A N 1
ATOM 810 C CA . LEU A 1 103 ? 5.645 22.281 3.543 1 98.69 103 LEU A CA 1
ATOM 811 C C . LEU A 1 103 ? 5.422 21.422 2.309 1 98.69 103 LEU A C 1
ATOM 813 O O . LEU A 1 103 ? 5.285 20.203 2.42 1 98.69 103 LEU A O 1
ATOM 817 N N . GLU A 1 104 ? 5.363 22.016 1.192 1 98.19 104 GLU A N 1
ATOM 818 C CA . GLU A 1 104 ? 5.023 21.281 -0.03 1 98.19 104 GLU A CA 1
ATOM 819 C C . GLU A 1 104 ? 6.215 21.219 -0.983 1 98.19 104 GLU A C 1
ATOM 821 O O . GLU A 1 104 ? 7.047 22.125 -1.001 1 98.19 104 GLU A O 1
ATOM 826 N N . TYR A 1 105 ? 6.309 20.141 -1.714 1 98.31 105 TYR A N 1
ATOM 827 C CA . TYR A 1 105 ? 7.34 20.016 -2.736 1 98.31 105 TYR A CA 1
ATOM 828 C C . TYR A 1 105 ? 6.82 19.25 -3.945 1 98.31 105 TYR A C 1
ATOM 830 O O . TYR A 1 105 ? 5.879 18.469 -3.83 1 98.31 105 TYR A O 1
ATOM 838 N N . ASP A 1 106 ? 7.422 19.531 -5.047 1 97.81 106 ASP A N 1
ATOM 839 C CA . ASP A 1 106 ? 7.016 18.938 -6.316 1 97.81 106 ASP A CA 1
ATOM 840 C C . ASP A 1 106 ? 7.426 17.453 -6.387 1 97.81 106 ASP A C 1
ATOM 842 O O . ASP A 1 106 ? 8.562 17.109 -6.07 1 97.81 106 ASP A O 1
ATOM 846 N N . SER A 1 107 ? 6.465 16.641 -6.82 1 96.62 107 SER A N 1
ATOM 847 C CA . SER A 1 107 ? 6.695 15.203 -6.832 1 96.62 107 SER A CA 1
ATOM 848 C C . SER A 1 107 ? 7.766 14.82 -7.852 1 96.62 107 SER A C 1
ATOM 850 O O . SER A 1 107 ? 8.547 13.891 -7.621 1 96.62 107 SER A O 1
ATOM 852 N N . PHE A 1 108 ? 7.816 15.492 -8.992 1 95.69 108 PHE A N 1
ATOM 853 C CA . PHE A 1 108 ? 8.805 15.188 -10.023 1 95.69 108 PHE A CA 1
ATOM 854 C C . PHE A 1 108 ? 10.203 15.57 -9.555 1 95.69 108 PHE A C 1
ATOM 856 O O . PHE A 1 108 ? 11.156 14.812 -9.758 1 95.69 108 PHE A O 1
ATOM 863 N N . ALA A 1 109 ? 10.297 16.75 -8.984 1 97.62 109 ALA A N 1
ATOM 864 C CA . ALA A 1 109 ? 11.586 17.172 -8.438 1 97.62 109 ALA A CA 1
ATOM 865 C C . ALA A 1 109 ? 12.078 16.203 -7.371 1 97.62 109 ALA A C 1
ATOM 867 O O . ALA A 1 109 ? 13.266 15.867 -7.324 1 97.62 109 ALA A O 1
ATOM 868 N N . PHE A 1 110 ? 11.164 15.773 -6.574 1 97.62 110 PHE A N 1
ATOM 869 C CA . PHE A 1 110 ? 11.508 14.812 -5.527 1 97.62 110 PHE A CA 1
ATOM 870 C C . PHE A 1 110 ? 11.992 13.5 -6.133 1 97.62 110 PHE A C 1
ATOM 872 O O . PHE A 1 110 ? 12.953 12.906 -5.645 1 97.62 110 PHE A O 1
ATOM 879 N N . ARG A 1 111 ? 11.367 13.07 -7.199 1 96.06 111 ARG A N 1
ATOM 880 C CA . ARG A 1 111 ? 11.75 11.844 -7.887 1 96.06 111 ARG A CA 1
ATOM 881 C C . ARG A 1 111 ? 13.18 11.93 -8.414 1 96.06 111 ARG A C 1
ATOM 883 O O . ARG A 1 111 ? 13.938 10.961 -8.344 1 96.06 111 ARG A O 1
ATOM 890 N N . GLN A 1 112 ? 13.508 13.047 -8.898 1 96.62 112 GLN A N 1
ATOM 891 C CA . GLN A 1 112 ? 14.867 13.25 -9.398 1 96.62 112 GLN A CA 1
ATOM 892 C C . GLN A 1 112 ? 15.891 13.133 -8.266 1 96.62 112 GLN A C 1
ATOM 894 O O . GLN A 1 112 ? 16.969 12.586 -8.461 1 96.62 112 GLN A O 1
ATOM 899 N N . LEU A 1 113 ? 15.5 13.648 -7.145 1 97.5 113 LEU A N 1
ATOM 900 C CA . LEU A 1 113 ? 16.391 13.562 -5.992 1 97.5 113 LEU A CA 1
ATOM 901 C C . LEU A 1 113 ? 16.531 12.117 -5.52 1 97.5 113 LEU A C 1
ATOM 903 O O . LEU A 1 113 ? 17.609 11.703 -5.078 1 97.5 113 LEU A O 1
ATOM 907 N N . LEU A 1 114 ? 15.461 11.336 -5.59 1 95.38 114 LEU A N 1
ATOM 908 C CA . LEU A 1 114 ? 15.484 9.922 -5.219 1 95.38 114 LEU A CA 1
ATOM 909 C C . LEU A 1 114 ? 16.531 9.164 -6.035 1 95.38 114 LEU A C 1
ATOM 911 O O . LEU A 1 114 ? 17.203 8.281 -5.512 1 95.38 114 LEU A O 1
ATOM 915 N N . GLU A 1 115 ? 16.609 9.539 -7.262 1 93.31 115 GLU A N 1
ATOM 916 C CA . GLU A 1 115 ? 17.531 8.859 -8.18 1 93.31 115 GLU A CA 1
ATOM 917 C C . GLU A 1 115 ? 18.984 9.258 -7.902 1 93.31 115 GLU A C 1
ATOM 919 O O . GLU A 1 115 ? 19.906 8.484 -8.164 1 93.31 115 GLU A O 1
ATOM 924 N N . ARG A 1 116 ? 19.125 10.422 -7.344 1 95.25 116 ARG A N 1
ATOM 925 C CA . ARG A 1 116 ? 20.453 10.977 -7.148 1 95.25 116 ARG A CA 1
ATOM 926 C C . ARG A 1 116 ? 21.016 10.617 -5.773 1 95.25 116 ARG A C 1
ATOM 928 O O . ARG A 1 116 ? 22.219 10.445 -5.605 1 95.25 116 ARG A O 1
ATOM 935 N N . PHE A 1 117 ? 20.109 10.461 -4.793 1 96.88 117 PHE A N 1
ATOM 936 C CA . PHE A 1 117 ? 20.531 10.266 -3.412 1 96.88 117 PHE A CA 1
ATOM 937 C C . PHE A 1 117 ? 20.031 8.922 -2.883 1 96.88 117 PHE A C 1
ATOM 939 O O . PHE A 1 117 ? 18.875 8.805 -2.473 1 96.88 117 PHE A O 1
ATOM 946 N N . PRO A 1 118 ? 20.922 7.965 -2.742 1 95.38 118 PRO A N 1
ATOM 947 C CA . PRO A 1 118 ? 20.516 6.645 -2.252 1 95.38 118 PRO A CA 1
ATOM 948 C C . PRO A 1 118 ? 19.891 6.699 -0.864 1 95.38 118 PRO A C 1
ATOM 950 O O . PRO A 1 118 ? 18.984 5.914 -0.562 1 95.38 118 PRO A O 1
ATOM 953 N N . ASP A 1 119 ? 20.359 7.531 -0.044 1 96 119 ASP A N 1
ATOM 954 C CA . ASP A 1 119 ? 19.781 7.637 1.293 1 96 119 ASP A CA 1
ATOM 955 C C . ASP A 1 119 ? 18.328 8.117 1.229 1 96 119 ASP A C 1
ATOM 957 O O . ASP A 1 119 ? 17.5 7.691 2.029 1 96 119 ASP A O 1
ATOM 961 N N . LEU A 1 120 ? 18 8.969 0.277 1 97.31 120 LEU A N 1
ATOM 962 C CA . LEU A 1 120 ? 16.625 9.406 0.093 1 97.31 120 LEU A CA 1
ATOM 963 C C . LEU A 1 120 ? 15.75 8.266 -0.438 1 97.31 120 LEU A C 1
ATOM 965 O O . LEU A 1 120 ? 14.578 8.156 -0.079 1 97.31 120 LEU A O 1
ATOM 969 N N . ALA A 1 121 ? 16.344 7.469 -1.333 1 96.81 121 ALA A N 1
ATOM 970 C CA . ALA A 1 121 ? 15.633 6.289 -1.817 1 96.81 121 ALA A CA 1
ATOM 971 C C . ALA A 1 121 ? 15.266 5.355 -0.667 1 96.81 121 ALA A C 1
ATOM 973 O O . ALA A 1 121 ? 14.164 4.816 -0.623 1 96.81 121 ALA A O 1
ATOM 974 N N . MET A 1 122 ? 16.172 5.223 0.239 1 96.44 122 MET A N 1
ATOM 975 C CA . MET A 1 122 ? 15.914 4.371 1.396 1 96.44 122 MET A CA 1
ATOM 976 C C . MET A 1 122 ? 14.828 4.965 2.283 1 96.44 122 MET A C 1
ATOM 978 O O . MET A 1 122 ? 13.984 4.238 2.814 1 96.44 122 MET A O 1
ATOM 982 N N . PHE A 1 123 ? 14.852 6.25 2.449 1 97.25 123 PHE A N 1
ATOM 983 C CA . PHE A 1 123 ? 13.75 6.922 3.129 1 97.25 123 PHE A CA 1
ATOM 984 C C . PHE A 1 123 ? 12.422 6.555 2.49 1 97.25 123 PHE A C 1
ATOM 986 O O . PHE A 1 123 ? 11.484 6.148 3.184 1 97.25 123 PHE A O 1
ATOM 993 N N . HIS A 1 124 ? 12.375 6.754 1.188 1 97.88 124 HIS A N 1
ATOM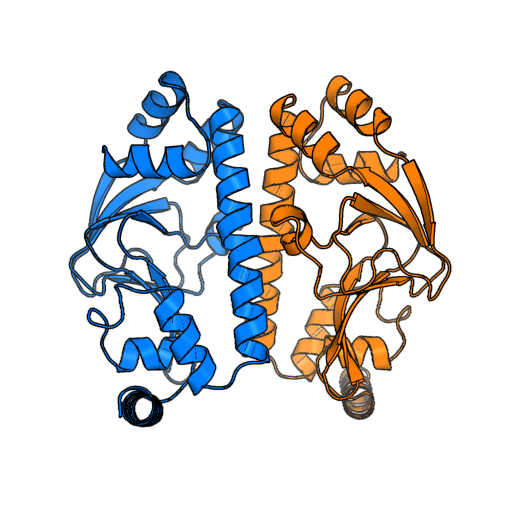 994 C CA . HIS A 1 124 ? 11.125 6.555 0.469 1 97.88 124 HIS A CA 1
ATOM 995 C C . HIS A 1 124 ? 10.648 5.113 0.58 1 97.88 124 HIS A C 1
ATOM 997 O O . HIS A 1 124 ? 9.453 4.859 0.748 1 97.88 124 HIS A O 1
ATOM 1003 N N . ILE A 1 125 ? 11.562 4.168 0.517 1 97.5 125 ILE A N 1
ATOM 1004 C CA . ILE A 1 125 ? 11.25 2.748 0.658 1 97.5 125 ILE A CA 1
ATOM 1005 C C . ILE A 1 125 ? 10.656 2.484 2.039 1 97.5 125 ILE A C 1
ATOM 1007 O O . ILE A 1 125 ? 9.57 1.914 2.156 1 97.5 125 ILE A O 1
ATOM 1011 N N . LYS A 1 126 ? 11.312 2.959 3.049 1 97.31 126 LYS A N 1
ATOM 1012 C CA . LYS A 1 126 ? 10.867 2.715 4.418 1 97.31 126 LYS A CA 1
ATOM 1013 C C . LYS A 1 126 ? 9.531 3.391 4.695 1 97.31 126 LYS A C 1
ATOM 1015 O O . LYS A 1 126 ? 8.672 2.828 5.383 1 97.31 126 LYS A O 1
ATOM 1020 N N . TYR A 1 127 ? 9.406 4.512 4.184 1 97.56 127 TYR A N 1
ATOM 1021 C CA . TYR A 1 127 ? 8.148 5.234 4.332 1 97.56 127 TYR A CA 1
ATOM 1022 C C . TYR A 1 127 ? 6.996 4.449 3.715 1 97.56 127 TYR A C 1
ATOM 1024 O O . TYR A 1 127 ? 5.945 4.277 4.344 1 97.56 127 TYR A O 1
ATOM 1032 N N . MET A 1 128 ? 7.156 3.992 2.502 1 97.12 128 MET A N 1
ATOM 1033 C CA . MET A 1 128 ? 6.117 3.23 1.816 1 97.12 128 MET A CA 1
ATOM 1034 C C . MET A 1 128 ? 5.828 1.926 2.551 1 97.12 128 MET A C 1
ATOM 1036 O O . MET A 1 128 ? 4.664 1.545 2.711 1 97.12 128 MET A O 1
ATOM 1040 N N . GLU A 1 129 ? 6.863 1.255 2.963 1 96.81 129 GLU A N 1
ATOM 1041 C CA . GLU A 1 129 ? 6.688 0.005 3.697 1 96.81 129 GLU A CA 1
ATOM 1042 C C . GLU A 1 129 ? 5.824 0.212 4.938 1 96.81 129 GLU A C 1
ATOM 1044 O O . GLU A 1 129 ? 4.914 -0.574 5.207 1 96.81 129 GLU A O 1
ATOM 1049 N N . LYS A 1 130 ? 6.074 1.276 5.609 1 95.75 130 LYS A N 1
ATOM 1050 C CA . LYS A 1 130 ? 5.352 1.558 6.848 1 95.75 130 LYS A CA 1
ATOM 1051 C C . LYS A 1 130 ? 3.902 1.943 6.559 1 95.75 130 LYS A C 1
ATOM 1053 O O . LYS A 1 130 ? 2.977 1.373 7.141 1 95.75 130 LYS A O 1
ATOM 1058 N N . HIS A 1 131 ? 3.711 2.777 5.621 1 93.81 131 HIS A N 1
ATOM 1059 C CA . HIS A 1 131 ? 2.414 3.438 5.535 1 93.81 131 HIS A CA 1
ATOM 1060 C C . HIS A 1 131 ? 1.533 2.789 4.473 1 93.81 131 HIS A C 1
ATOM 1062 O O . HIS A 1 131 ? 0.305 2.875 4.543 1 93.81 131 HIS A O 1
ATOM 1068 N N . TRP A 1 132 ? 2.117 2.109 3.521 1 94.69 132 TRP A N 1
ATOM 1069 C CA . TRP A 1 132 ? 1.312 1.526 2.453 1 94.69 132 TRP A CA 1
ATOM 1070 C C . TRP A 1 132 ? 1.246 0.008 2.586 1 94.69 132 TRP A C 1
ATOM 1072 O O . TRP A 1 132 ? 0.433 -0.644 1.928 1 94.69 132 TRP A O 1
ATOM 1082 N N . ILE A 1 133 ? 2.133 -0.538 3.369 1 94.25 133 ILE A N 1
ATOM 1083 C CA . ILE A 1 133 ? 2.107 -1.986 3.541 1 94.25 133 ILE A CA 1
ATOM 1084 C C . ILE A 1 133 ? 1.664 -2.33 4.961 1 94.25 133 ILE A C 1
ATOM 1086 O O . ILE A 1 133 ? 0.539 -2.789 5.172 1 94.25 133 ILE A O 1
ATOM 1090 N N . GLU A 1 134 ? 2.447 -1.938 5.934 1 92.38 134 GLU A N 1
ATOM 1091 C CA . GLU A 1 134 ? 2.16 -2.314 7.312 1 92.38 134 GLU A CA 1
ATOM 1092 C C . GLU A 1 134 ? 0.84 -1.713 7.785 1 92.38 134 GLU A C 1
ATOM 1094 O O . GLU A 1 134 ? -0.064 -2.438 8.203 1 92.38 134 GLU A O 1
ATOM 1099 N N . ASP A 1 135 ? 0.762 -0.427 7.668 1 89.56 135 ASP A N 1
ATOM 1100 C CA . ASP A 1 135 ? -0.427 0.256 8.172 1 89.56 135 ASP A CA 1
ATOM 1101 C C . ASP A 1 135 ? -1.672 -0.165 7.395 1 89.56 135 ASP A C 1
ATOM 1103 O O . ASP A 1 135 ? -2.748 -0.322 7.973 1 89.56 135 ASP A O 1
ATOM 1107 N N . LYS A 1 136 ? -1.51 -0.311 6.125 1 88.31 136 LYS A N 1
ATOM 1108 C CA . LYS A 1 136 ? -2.658 -0.635 5.281 1 88.31 136 LYS A CA 1
ATOM 1109 C C . LYS A 1 136 ? -3.197 -2.025 5.602 1 88.31 136 LYS A C 1
ATOM 1111 O O . LYS A 1 136 ? -4.406 -2.256 5.543 1 88.31 136 LYS A O 1
ATOM 1116 N N . GLU A 1 137 ? -2.334 -2.934 5.844 1 84.75 137 GLU A N 1
ATOM 1117 C CA . GLU A 1 137 ? -2.795 -4.273 6.199 1 84.75 137 GLU A CA 1
ATOM 1118 C C . GLU A 1 137 ? -3.645 -4.246 7.465 1 84.75 137 GLU A C 1
ATOM 1120 O O . GLU A 1 137 ? -4.68 -4.91 7.539 1 84.75 137 GLU A O 1
ATOM 1125 N N . VAL A 1 138 ? -3.262 -3.508 8.414 1 78.81 138 VAL A N 1
ATOM 1126 C CA . VAL A 1 138 ? -4.004 -3.377 9.664 1 78.81 138 VAL A CA 1
ATOM 1127 C C . VAL A 1 138 ? -5.395 -2.816 9.383 1 78.81 138 VAL A C 1
ATOM 1129 O O . VAL A 1 138 ? -6.395 -3.334 9.891 1 78.81 138 VAL A O 1
ATOM 1132 N N . LEU A 1 139 ? -5.406 -1.868 8.523 1 80 139 LEU A N 1
ATOM 1133 C CA . LEU A 1 139 ? -6.676 -1.23 8.195 1 80 139 LEU A CA 1
ATOM 1134 C C . LEU A 1 139 ? -7.594 -2.199 7.461 1 80 139 LEU A C 1
ATOM 1136 O O . LEU A 1 139 ? -8.805 -2.223 7.707 1 80 139 LEU A O 1
ATOM 1140 N N . GLU A 1 140 ? -7.023 -2.957 6.57 1 79.12 140 GLU A N 1
ATOM 1141 C CA . GLU A 1 140 ? -7.805 -3.92 5.801 1 79.12 140 GLU A CA 1
ATOM 1142 C C . GLU A 1 140 ? -8.375 -5.012 6.699 1 79.12 140 GLU A C 1
ATOM 1144 O O . GLU A 1 140 ? -9.531 -5.418 6.535 1 79.12 140 GLU A O 1
ATOM 1149 N N . ILE A 1 141 ? -7.59 -5.434 7.594 1 73.19 141 ILE A N 1
ATOM 1150 C CA . ILE A 1 141 ? -8.008 -6.477 8.523 1 73.19 141 ILE A CA 1
ATOM 1151 C C . ILE A 1 141 ? -9.094 -5.938 9.453 1 73.19 141 ILE A C 1
ATOM 1153 O O . ILE A 1 141 ? -10.117 -6.59 9.664 1 73.19 141 ILE A O 1
ATOM 1157 N N . THR A 1 142 ? -8.898 -4.77 9.938 1 74.69 142 THR A N 1
ATOM 1158 C CA . THR A 1 142 ? -9.836 -4.125 10.852 1 74.69 142 THR A CA 1
ATOM 1159 C C . THR A 1 142 ? -11.188 -3.906 10.18 1 74.69 142 THR A C 1
ATOM 1161 O O . THR A 1 142 ? -12.234 -4.207 10.758 1 74.69 142 THR A O 1
ATOM 1164 N N . ALA A 1 143 ? -11.141 -3.469 8.969 1 74.81 143 ALA A N 1
ATOM 1165 C CA . ALA A 1 143 ? -12.352 -3.158 8.227 1 74.81 143 ALA A CA 1
ATOM 1166 C C . ALA A 1 143 ? -13.172 -4.418 7.961 1 74.81 143 ALA A C 1
ATOM 1168 O O . ALA A 1 143 ? -14.406 -4.375 7.969 1 74.81 143 ALA A O 1
ATOM 1169 N N . LYS A 1 144 ? -12.516 -5.453 7.832 1 71.56 144 LYS A N 1
ATOM 1170 C CA . LYS A 1 144 ? -13.195 -6.688 7.445 1 71.56 144 LYS A CA 1
ATOM 1171 C C . LYS A 1 144 ? -13.664 -7.469 8.672 1 71.56 144 LYS A C 1
ATOM 1173 O O . LYS A 1 144 ? -14.703 -8.125 8.641 1 71.56 144 LYS A O 1
ATOM 1178 N N . TYR A 1 145 ? -12.945 -7.285 9.812 1 74.88 145 TYR A N 1
ATOM 1179 C CA . TYR A 1 145 ? -13.172 -8.266 10.867 1 74.88 145 TYR A CA 1
ATOM 1180 C C . TYR A 1 145 ? -13.641 -7.582 12.148 1 74.88 145 TYR A C 1
ATOM 1182 O O . TYR A 1 145 ? -14.039 -8.25 13.109 1 74.88 145 TYR A O 1
ATOM 1190 N N . GLN A 1 146 ? -13.57 -6.352 12.133 1 82.94 146 GLN A N 1
ATOM 1191 C CA . GLN A 1 146 ? -13.93 -5.652 13.367 1 82.94 146 GLN A CA 1
ATOM 1192 C C . GLN A 1 146 ? -15.312 -5.016 13.25 1 82.94 146 GLN A C 1
ATOM 1194 O O . GLN A 1 146 ? -15.688 -4.527 12.18 1 82.94 146 GLN A O 1
ATOM 1199 N N . ASN A 1 147 ? -16 -5.102 14.336 1 89.19 147 ASN A N 1
ATOM 1200 C CA . ASN A 1 147 ? -17.25 -4.363 14.398 1 89.19 147 ASN A CA 1
ATOM 1201 C C . ASN A 1 147 ? -17.016 -2.883 14.688 1 89.19 147 ASN A C 1
ATOM 1203 O O . ASN A 1 147 ? -15.883 -2.451 14.852 1 89.19 147 ASN A O 1
ATOM 1207 N N . ALA A 1 148 ? -18.125 -2.17 14.695 1 91.31 148 ALA A N 1
ATOM 1208 C CA . ALA A 1 148 ? -18.031 -0.717 14.812 1 91.31 148 ALA A CA 1
ATOM 1209 C C . ALA A 1 148 ? -17.328 -0.319 16.109 1 91.31 148 ALA A C 1
ATOM 1211 O O . ALA A 1 148 ? -16.531 0.622 16.109 1 91.31 148 ALA A O 1
ATOM 1212 N N . THR A 1 149 ? -17.609 -0.959 17.156 1 94.12 149 THR A N 1
ATOM 1213 C CA . THR A 1 149 ? -16.984 -0.665 18.438 1 94.12 149 THR A CA 1
ATOM 1214 C C . THR A 1 149 ? -15.477 -0.929 18.375 1 94.12 149 THR A C 1
ATOM 1216 O O . THR A 1 149 ? -14.68 -0.098 18.797 1 94.12 149 THR A O 1
ATOM 1219 N N . GLN A 1 150 ? -15.141 -2.002 17.844 1 92.5 150 GLN A N 1
ATOM 1220 C CA . GLN A 1 150 ? -13.734 -2.373 17.688 1 92.5 150 GLN A CA 1
ATOM 1221 C C . GLN A 1 150 ? -13.008 -1.397 16.781 1 92.5 150 GLN A C 1
ATOM 1223 O O . GLN A 1 150 ? -11.859 -1.035 17.031 1 92.5 150 GLN A O 1
ATOM 1228 N N . ARG A 1 151 ? -13.703 -0.998 15.742 1 93 151 ARG A N 1
ATOM 1229 C CA . ARG A 1 151 ? -13.117 -0.035 14.82 1 93 151 ARG A CA 1
ATOM 1230 C C . ARG A 1 151 ? -12.852 1.299 15.508 1 93 151 ARG A C 1
ATOM 1232 O O . ARG A 1 151 ? -11.836 1.946 15.258 1 93 151 ARG A O 1
ATOM 1239 N N . TYR A 1 152 ? -13.758 1.697 16.328 1 94.19 152 TYR A N 1
ATOM 1240 C CA . TYR A 1 152 ? -13.562 2.938 17.078 1 94.19 152 TYR A CA 1
ATOM 1241 C C . TYR A 1 152 ? -12.375 2.824 18.016 1 94.19 152 TYR A C 1
ATOM 1243 O O . TYR A 1 152 ? -11.578 3.754 18.141 1 94.19 152 TYR A O 1
ATOM 1251 N N . GLN A 1 153 ? -12.25 1.703 18.641 1 93.5 153 GLN A N 1
ATOM 1252 C CA . GLN A 1 153 ? -11.102 1.47 19.516 1 93.5 153 GLN A CA 1
ATOM 1253 C C . GLN A 1 153 ? -9.797 1.522 18.75 1 93.5 153 GLN A C 1
ATOM 1255 O O . GLN A 1 153 ? -8.805 2.098 19.219 1 93.5 153 GLN A O 1
ATOM 1260 N N . SER A 1 154 ? -9.797 0.92 17.625 1 91.44 154 SER A N 1
ATOM 1261 C CA . SER A 1 154 ? -8.625 0.961 16.75 1 91.44 154 SER A CA 1
ATOM 1262 C C . SER A 1 154 ? -8.305 2.387 16.312 1 91.44 154 SER A C 1
ATOM 1264 O O . SER A 1 154 ? -7.141 2.768 16.203 1 91.44 154 SER A O 1
ATOM 1266 N N . PHE A 1 155 ? -9.359 3.141 16.031 1 93.12 155 PHE A N 1
ATOM 1267 C CA . PHE A 1 155 ? -9.203 4.547 15.672 1 93.12 155 PHE A CA 1
ATOM 1268 C C . PHE A 1 155 ? -8.477 5.309 16.766 1 93.12 155 PHE A C 1
ATOM 1270 O O . PHE A 1 155 ? -7.555 6.082 16.5 1 93.12 155 PHE A O 1
ATOM 1277 N N . LEU A 1 156 ? -8.82 5.055 17.969 1 93.44 156 LEU A N 1
ATOM 1278 C CA . LEU A 1 156 ? -8.227 5.738 19.109 1 93.44 156 LEU A CA 1
ATOM 1279 C C . LEU A 1 156 ? -6.746 5.387 19.25 1 93.44 156 LEU A C 1
ATOM 1281 O O . LEU A 1 156 ? -5.938 6.215 19.672 1 93.44 156 LEU A O 1
ATOM 1285 N N . LEU A 1 157 ? -6.414 4.219 18.859 1 89.5 157 LEU A N 1
ATOM 1286 C CA . LEU A 1 157 ? -5.027 3.779 18.922 1 89.5 157 LEU A CA 1
ATOM 1287 C C . LEU A 1 157 ? -4.219 4.375 17.781 1 89.5 157 LEU A C 1
ATOM 1289 O O . LEU A 1 157 ? -3.061 4.754 17.953 1 89.5 157 LEU A O 1
ATOM 1293 N N . THR A 1 158 ? -4.824 4.449 16.656 1 89 158 THR A N 1
ATOM 1294 C CA . THR A 1 158 ? -4.176 4.945 15.445 1 89 158 THR A CA 1
ATOM 1295 C C . THR A 1 158 ? -3.99 6.457 15.516 1 89 158 THR A C 1
ATOM 1297 O O . THR A 1 158 ? -2.965 6.98 15.07 1 89 158 THR A O 1
ATOM 1300 N N . TYR A 1 159 ? -5.023 7.066 15.961 1 93.38 159 TYR A N 1
ATOM 1301 C CA . TYR A 1 159 ? -5.02 8.516 16.078 1 93.38 159 TYR A CA 1
ATOM 1302 C C . TYR A 1 159 ? -5.258 8.953 17.516 1 93.38 159 TYR A C 1
ATOM 1304 O O . TYR A 1 159 ? -6.266 9.594 17.828 1 93.38 159 TYR A O 1
ATOM 1312 N N . PRO A 1 160 ? -4.332 8.805 18.328 1 91.94 160 PRO A N 1
ATOM 1313 C CA . PRO A 1 160 ? -4.547 9.062 19.75 1 91.94 160 PRO A CA 1
ATOM 1314 C C . PRO A 1 160 ? -4.832 10.531 20.047 1 91.94 160 PRO A C 1
ATOM 1316 O O . PRO A 1 160 ? -5.48 10.844 21.047 1 91.94 160 PRO A O 1
ATOM 1319 N N . GLU A 1 161 ? -4.461 11.406 19.219 1 93.56 161 GLU A N 1
ATOM 1320 C CA . GLU A 1 161 ? -4.574 12.828 19.547 1 93.56 161 GLU A CA 1
ATOM 1321 C C . GLU A 1 161 ? -5.734 13.469 18.781 1 93.56 161 GLU A C 1
ATOM 1323 O O . GLU A 1 161 ? -5.957 14.68 18.891 1 93.56 161 GLU A O 1
ATOM 1328 N N . LEU A 1 162 ? -6.473 12.68 18.031 1 95.81 162 LEU A N 1
ATOM 1329 C CA . LEU A 1 162 ? -7.422 13.305 17.109 1 95.81 162 LEU A CA 1
ATOM 1330 C C . LEU A 1 162 ? -8.844 13.234 17.672 1 95.81 162 LEU A C 1
ATOM 1332 O O . LEU A 1 162 ? -9.734 13.945 17.188 1 95.81 162 LEU A O 1
ATOM 1336 N N . ASN A 1 163 ? -9.039 12.391 18.625 1 91.06 163 ASN A N 1
ATOM 1337 C CA . ASN A 1 163 ? -10.398 12.18 19.125 1 91.06 163 ASN A CA 1
ATOM 1338 C C . ASN A 1 163 ? -11.055 13.492 19.547 1 91.06 163 ASN A C 1
ATOM 1340 O O . ASN A 1 163 ? -12.234 13.711 19.281 1 91.06 163 ASN A O 1
ATOM 1344 N N . ASP A 1 164 ? -10.312 14.367 20.141 1 91.38 164 ASP A N 1
ATOM 1345 C CA . ASP A 1 164 ? -10.875 15.609 20.641 1 91.38 164 ASP A CA 1
ATOM 1346 C C . ASP A 1 164 ? -10.773 16.734 19.609 1 91.38 164 ASP A C 1
ATOM 1348 O O . ASP A 1 164 ? -11.367 17.797 19.766 1 91.38 164 ASP A O 1
ATOM 1352 N N . ARG A 1 165 ? -10.094 16.5 18.547 1 96.31 165 ARG A N 1
ATOM 1353 C CA . ARG A 1 165 ? -9.891 17.531 17.516 1 96.31 165 ARG A CA 1
ATOM 1354 C C . ARG A 1 165 ? -10.914 17.391 16.391 1 96.31 165 ARG A C 1
ATOM 1356 O O . ARG A 1 165 ? -11.141 18.344 15.648 1 96.31 165 ARG A O 1
ATOM 1363 N N . LEU A 1 166 ? -11.5 16.25 16.359 1 97.5 166 LEU A N 1
ATOM 1364 C CA . LEU A 1 166 ? -12.406 15.953 15.25 1 97.5 166 LEU A CA 1
ATOM 1365 C C . LEU A 1 166 ? -13.859 16.078 15.695 1 97.5 166 LEU A C 1
ATOM 1367 O O . LEU A 1 166 ? -14.203 15.711 16.828 1 97.5 166 LEU A O 1
ATOM 1371 N N . LYS A 1 167 ? -14.641 16.531 14.805 1 95.81 167 LYS A N 1
ATOM 1372 C CA . LYS A 1 167 ? -16.078 16.453 15.031 1 95.81 167 LYS A CA 1
ATOM 1373 C C . LYS A 1 167 ? -16.562 15 14.969 1 95.81 167 LYS A C 1
ATOM 1375 O O . LYS A 1 167 ? -15.961 14.172 14.289 1 95.81 167 LYS A O 1
ATOM 1380 N N . GLN A 1 168 ? -17.609 14.812 15.586 1 94.38 168 GLN A N 1
ATOM 1381 C CA . GLN A 1 168 ? -18.172 13.469 15.664 1 94.38 168 GLN A CA 1
ATOM 1382 C C . GLN A 1 168 ? -18.469 12.914 14.281 1 94.38 168 GLN A C 1
ATOM 1384 O O . GLN A 1 168 ? -18.234 11.727 14.016 1 94.38 168 GLN A O 1
ATOM 1389 N N . HIS A 1 169 ? -18.969 13.781 13.453 1 95.44 169 HIS A N 1
ATOM 1390 C CA . HIS A 1 169 ? -19.375 13.281 12.141 1 95.44 169 HIS A CA 1
ATOM 1391 C C . HIS A 1 169 ? -18.156 12.914 11.297 1 95.44 169 HIS A C 1
ATOM 1393 O O . HIS A 1 169 ? -18.234 12.031 10.438 1 95.44 169 HIS A O 1
ATOM 1399 N N . HIS A 1 170 ? -17.016 13.57 11.508 1 96.56 170 HIS A N 1
ATOM 1400 C CA . HIS A 1 170 ? -15.789 13.188 10.82 1 96.56 170 HIS A CA 1
ATOM 1401 C C . HIS A 1 170 ? -15.352 11.789 11.219 1 96.56 170 HIS A C 1
ATOM 1403 O O . HIS A 1 170 ? -15.008 10.969 10.359 1 96.56 170 HIS A O 1
ATOM 1409 N N . ILE A 1 171 ? -15.375 11.547 12.469 1 96.44 171 ILE A N 1
ATOM 1410 C CA . ILE A 1 171 ? -14.969 10.25 12.992 1 96.44 171 ILE A CA 1
ATOM 1411 C C . ILE A 1 171 ? -15.938 9.172 12.5 1 96.44 171 ILE A C 1
ATOM 1413 O O . ILE A 1 171 ? -15.508 8.102 12.062 1 96.44 171 ILE A O 1
ATOM 1417 N N . ALA A 1 172 ? -17.234 9.445 12.602 1 96.06 172 ALA A N 1
ATOM 1418 C CA . ALA A 1 172 ? -18.25 8.5 12.133 1 96.06 172 ALA A CA 1
ATOM 1419 C C . ALA A 1 172 ? -18.047 8.156 10.664 1 96.06 172 ALA A C 1
ATOM 1421 O O . ALA A 1 172 ? -18.141 6.988 10.273 1 96.06 172 ALA A O 1
ATOM 1422 N N . SER A 1 173 ? -17.781 9.188 9.883 1 94.5 173 SER A N 1
ATOM 1423 C CA . SER A 1 173 ? -17.531 8.984 8.453 1 94.5 173 SER A CA 1
ATOM 1424 C C . SER A 1 173 ? -16.328 8.062 8.227 1 94.5 173 SER A C 1
ATOM 1426 O O . SER A 1 173 ? -16.406 7.133 7.426 1 94.5 173 SER A O 1
ATOM 1428 N N . TYR A 1 174 ? -15.273 8.289 8.906 1 94.12 174 TYR A N 1
ATOM 1429 C CA . TYR A 1 174 ? -14.062 7.477 8.812 1 94.12 174 TYR A CA 1
ATOM 1430 C C . TYR A 1 174 ? -14.352 6.027 9.18 1 94.12 174 TYR A C 1
ATOM 1432 O O . TYR A 1 174 ? -13.836 5.102 8.539 1 94.12 174 TYR A O 1
ATOM 1440 N N . LEU A 1 175 ? -15.211 5.852 10.148 1 93 175 LEU A N 1
ATOM 1441 C CA . LEU A 1 175 ? -15.516 4.523 10.672 1 93 175 LEU A CA 1
ATOM 1442 C C . LEU A 1 175 ? -16.562 3.826 9.812 1 93 175 LEU A C 1
ATOM 1444 O O . LEU A 1 175 ? -16.766 2.617 9.938 1 93 175 LEU A O 1
ATOM 1448 N N . GLY A 1 176 ? -17.203 4.625 9 1 90.94 176 GLY A N 1
ATOM 1449 C CA . GLY A 1 176 ? -18.266 4.059 8.18 1 90.94 176 GLY A CA 1
ATOM 1450 C C . GLY A 1 176 ? -19.547 3.807 8.945 1 90.94 176 GLY A C 1
ATOM 1451 O O . GLY A 1 176 ? -20.234 2.807 8.711 1 90.94 176 GLY A O 1
ATOM 1452 N N . ILE A 1 177 ? -19.781 4.566 9.898 1 93.81 177 ILE A N 1
ATOM 1453 C CA . ILE A 1 177 ? -21 4.445 10.695 1 93.81 177 ILE A CA 1
ATOM 1454 C C . ILE A 1 177 ? -21.672 5.809 10.812 1 93.81 177 ILE A C 1
ATOM 1456 O O . ILE A 1 177 ? -21.156 6.812 10.328 1 93.81 177 ILE A O 1
ATOM 1460 N N . THR A 1 178 ? -22.859 5.789 11.391 1 94.38 178 THR A N 1
ATOM 1461 C CA . THR A 1 178 ? -23.562 7.051 11.586 1 94.38 178 THR A CA 1
ATOM 1462 C C . THR A 1 178 ? -23.094 7.746 12.859 1 94.38 178 THR A C 1
ATOM 1464 O O . THR A 1 178 ? -22.578 7.094 13.773 1 94.38 178 THR A O 1
ATOM 1467 N N . PRO A 1 179 ? -23.266 9.062 12.867 1 95.44 179 PRO A N 1
ATOM 1468 C CA . PRO A 1 179 ? -22.922 9.773 14.102 1 95.44 179 PRO A CA 1
ATOM 1469 C C . PRO A 1 179 ? -23.688 9.25 15.32 1 95.44 179 PRO A C 1
ATOM 1471 O O . PRO A 1 179 ? -23.125 9.172 16.422 1 95.44 179 PRO A O 1
ATOM 1474 N N . THR A 1 180 ? -24.891 8.898 15.078 1 96.12 180 THR A N 1
ATOM 1475 C CA . THR A 1 180 ? -25.703 8.375 16.172 1 96.12 180 THR A CA 1
ATOM 1476 C C . THR A 1 180 ? -25.125 7.066 16.703 1 96.12 180 THR A C 1
ATOM 1478 O O . THR A 1 180 ? -25.094 6.844 17.906 1 96.12 180 THR A O 1
ATOM 1481 N N . GLN A 1 181 ? -24.734 6.238 15.875 1 95.69 181 GLN A N 1
ATOM 1482 C CA . GLN A 1 181 ? -24.109 4.98 16.281 1 95.69 181 GLN A CA 1
ATOM 1483 C C . GLN A 1 181 ? -22.812 5.234 17.047 1 95.69 181 GLN A C 1
ATOM 1485 O O . GLN A 1 181 ? -22.531 4.555 18.047 1 95.69 181 GLN A O 1
ATOM 1490 N N . LEU A 1 182 ? -22.031 6.172 16.562 1 95.94 182 LEU A N 1
ATOM 1491 C CA . LEU A 1 182 ? -20.797 6.508 17.25 1 95.94 182 LEU A CA 1
ATOM 1492 C C . LEU A 1 182 ? -21.062 7.008 18.656 1 95.94 182 LEU A C 1
ATOM 1494 O O . LEU A 1 182 ? -20.344 6.645 19.594 1 95.94 182 LEU A O 1
ATOM 1498 N N . SER A 1 183 ? -22.031 7.805 18.828 1 95.44 183 SER A N 1
ATOM 1499 C CA . SER A 1 183 ? -22.406 8.328 20.141 1 95.44 183 SER A CA 1
ATOM 1500 C C . SER A 1 183 ? -22.719 7.195 21.109 1 95.44 183 SER A C 1
ATOM 1502 O O . SER A 1 183 ? -22.312 7.238 22.266 1 95.44 183 SER A O 1
ATOM 1504 N N . ARG A 1 184 ? -23.391 6.266 20.562 1 95.25 184 ARG A N 1
ATOM 1505 C CA . ARG A 1 184 ? -23.75 5.109 21.375 1 95.25 184 ARG A CA 1
ATOM 1506 C C . ARG A 1 184 ? -22.5 4.34 21.812 1 95.25 184 ARG A C 1
ATOM 1508 O O . ARG A 1 184 ? -22.375 3.949 22.969 1 95.25 184 ARG A O 1
ATOM 1515 N N . ILE A 1 185 ? -21.656 4.16 20.891 1 95.69 185 ILE A N 1
ATOM 1516 C CA . ILE A 1 185 ? -20.422 3.424 21.141 1 95.69 185 ILE A CA 1
ATOM 1517 C C . ILE A 1 185 ? -19.594 4.145 22.203 1 95.69 185 ILE A C 1
ATOM 1519 O O . ILE A 1 185 ? -19.078 3.52 23.125 1 95.69 185 ILE A O 1
ATOM 1523 N N . ARG A 1 186 ? -19.453 5.422 22.062 1 93.69 186 ARG A N 1
ATOM 1524 C CA . ARG A 1 186 ? -18.688 6.227 23 1 93.69 186 ARG A CA 1
ATOM 1525 C C . ARG A 1 186 ? -19.281 6.156 24.406 1 93.69 186 ARG A C 1
ATOM 1527 O O . ARG A 1 186 ? -18.547 6.086 25.391 1 93.69 186 ARG A O 1
ATOM 1534 N N . LYS A 1 187 ? -20.547 6.16 24.484 1 93.38 187 LYS A N 1
ATOM 1535 C CA . LYS A 1 187 ? -21.234 6.082 25.766 1 93.38 187 LYS A CA 1
ATOM 1536 C C . LYS A 1 187 ? -20.984 4.734 26.438 1 93.38 187 LYS A C 1
ATOM 1538 O O . LYS A 1 187 ? -20.766 4.672 27.656 1 93.38 187 LYS A O 1
ATOM 1543 N N . GLU A 1 188 ? -21 3.748 25.625 1 91.06 188 GLU A N 1
ATOM 1544 C CA . GLU A 1 188 ? -20.812 2.395 26.141 1 91.06 188 GLU A CA 1
ATOM 1545 C C . GLU A 1 188 ? -19.375 2.164 26.594 1 91.06 188 GLU A C 1
ATOM 1547 O O . GLU A 1 188 ? -19.125 1.396 27.531 1 91.06 188 GLU A O 1
ATOM 1552 N N . LEU A 1 189 ? -18.453 2.654 25.875 1 85.94 189 LEU A N 1
ATOM 1553 C CA . LEU A 1 189 ? -17.047 2.439 26.203 1 85.94 189 LEU A CA 1
ATOM 1554 C C . LEU A 1 189 ? -16.625 3.295 27.391 1 85.94 189 LEU A C 1
ATOM 1556 O O . LEU A 1 189 ? -15.766 2.889 28.172 1 85.94 189 LEU A O 1
ATOM 1560 N N . PHE A 1 190 ? -17.078 4.523 27.484 1 75.62 190 PHE A N 1
ATOM 1561 C CA . PHE A 1 190 ? -16.609 5.43 28.531 1 75.62 190 PHE A CA 1
ATOM 1562 C C . PHE A 1 190 ? -17.547 5.398 29.719 1 75.62 190 PHE A C 1
ATOM 1564 O O . PHE A 1 190 ? -17.359 6.133 30.688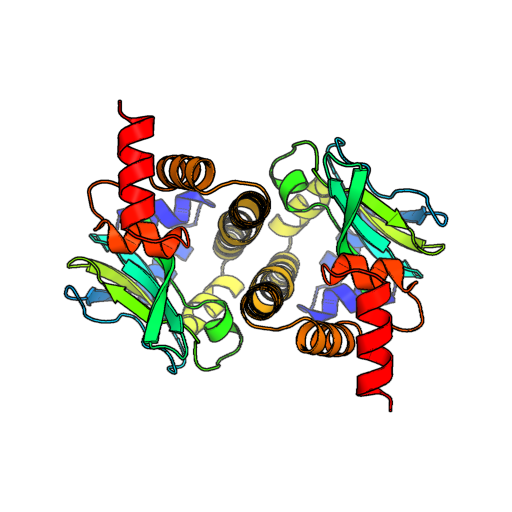 1 75.62 190 PHE A O 1
ATOM 1571 N N . LEU A 1 191 ? -18.625 4.652 29.703 1 65.88 191 LEU A N 1
ATOM 1572 C CA . LEU A 1 191 ? -19.391 4.352 30.906 1 65.88 191 LEU A CA 1
ATOM 1573 C C . LEU A 1 191 ? -18.859 3.115 31.609 1 65.88 191 LEU A C 1
ATOM 1575 O O . LEU A 1 191 ? -18.453 2.15 30.953 1 65.88 191 LEU A O 1
ATOM 1579 N N . MET B 1 1 ? 16.578 -18.453 -15.32 1 88.75 1 MET B N 1
ATOM 1580 C CA . MET B 1 1 ? 16.828 -17.188 -14.633 1 88.75 1 MET B CA 1
ATOM 1581 C C . MET B 1 1 ? 16.469 -16 -15.539 1 88.75 1 MET B C 1
ATOM 1583 O O . MET B 1 1 ? 16.328 -14.875 -15.062 1 88.75 1 MET B O 1
ATOM 1587 N N . ASP B 1 2 ? 16.094 -16.312 -16.719 1 91.75 2 ASP B N 1
ATOM 1588 C CA . ASP B 1 2 ? 15.836 -15.25 -17.703 1 91.75 2 ASP B CA 1
ATOM 1589 C C . ASP B 1 2 ? 14.547 -14.508 -17.375 1 91.75 2 ASP B C 1
ATOM 1591 O O . ASP B 1 2 ? 14.516 -13.273 -17.375 1 91.75 2 ASP B O 1
ATOM 1595 N N . SER B 1 3 ? 13.523 -15.266 -17.094 1 95.19 3 SER B N 1
ATOM 1596 C CA . SER B 1 3 ? 12.25 -14.625 -16.781 1 95.19 3 SER B CA 1
ATOM 1597 C C . SER B 1 3 ? 12.359 -13.797 -15.5 1 95.19 3 SER B C 1
ATOM 1599 O O . SER B 1 3 ? 11.727 -12.742 -15.383 1 95.19 3 SER B O 1
ATOM 1601 N N . PHE B 1 4 ? 13.164 -14.297 -14.625 1 97.38 4 PHE B N 1
ATOM 1602 C CA . PHE B 1 4 ? 13.391 -13.586 -13.367 1 97.38 4 PHE B CA 1
ATOM 1603 C C . PHE B 1 4 ? 14.078 -12.25 -13.617 1 97.38 4 PHE B C 1
ATOM 1605 O O . PHE B 1 4 ? 13.617 -11.211 -13.133 1 97.38 4 PHE B O 1
ATOM 1612 N N . ILE B 1 5 ? 15.102 -12.289 -14.383 1 97.06 5 ILE B N 1
ATOM 1613 C CA . ILE B 1 5 ? 15.867 -11.086 -14.688 1 97.06 5 ILE B CA 1
ATOM 1614 C C . ILE B 1 5 ? 15 -10.109 -15.469 1 97.06 5 ILE B C 1
ATOM 1616 O O . ILE B 1 5 ? 15.031 -8.898 -15.219 1 97.06 5 ILE B O 1
ATOM 1620 N N . LYS B 1 6 ? 14.25 -10.641 -16.375 1 97.12 6 LYS B N 1
ATOM 1621 C CA . LYS B 1 6 ? 13.328 -9.805 -17.156 1 97.12 6 LYS B CA 1
ATOM 1622 C C . LYS B 1 6 ? 12.305 -9.133 -16.234 1 97.12 6 LYS B C 1
ATOM 1624 O O . LYS B 1 6 ? 11.992 -7.953 -16.422 1 97.12 6 LYS B O 1
ATOM 1629 N N . ALA B 1 7 ? 11.781 -9.852 -15.297 1 96.25 7 ALA B N 1
ATOM 1630 C CA . ALA B 1 7 ? 10.805 -9.32 -14.359 1 96.25 7 ALA B CA 1
ATOM 1631 C C . ALA B 1 7 ? 11.398 -8.195 -13.523 1 96.25 7 ALA B C 1
ATOM 1633 O O . ALA B 1 7 ? 10.742 -7.184 -13.258 1 96.25 7 ALA B O 1
ATOM 1634 N N . LEU B 1 8 ? 12.633 -8.359 -13.078 1 96.62 8 LEU B N 1
ATOM 1635 C CA . LEU B 1 8 ? 13.32 -7.316 -12.32 1 96.62 8 LEU B CA 1
ATOM 1636 C C . LEU B 1 8 ? 13.469 -6.051 -13.156 1 96.62 8 LEU B C 1
ATOM 1638 O O . LEU B 1 8 ? 13.164 -4.953 -12.688 1 96.62 8 LEU B O 1
ATOM 1642 N N . ASN B 1 9 ? 13.781 -6.238 -14.359 1 97.06 9 ASN B N 1
ATOM 1643 C CA . ASN B 1 9 ? 14.094 -5.117 -15.242 1 97.06 9 ASN B CA 1
ATOM 1644 C C . ASN B 1 9 ? 12.828 -4.402 -15.711 1 97.06 9 ASN B C 1
ATOM 1646 O O . ASN B 1 9 ? 12.898 -3.287 -16.219 1 97.06 9 ASN B O 1
ATOM 1650 N N . ARG B 1 10 ? 11.672 -5.09 -15.547 1 95.38 10 ARG B N 1
ATOM 1651 C CA . ARG B 1 10 ? 10.391 -4.508 -15.93 1 95.38 10 ARG B CA 1
ATOM 1652 C C . ARG B 1 10 ? 10.109 -3.23 -15.141 1 95.38 10 ARG B C 1
ATOM 1654 O O . ARG B 1 10 ? 9.438 -2.324 -15.641 1 95.38 10 ARG B O 1
ATOM 1661 N N . TYR B 1 11 ? 10.68 -3.074 -14 1 95.5 11 TYR B N 1
ATOM 1662 C CA . TYR B 1 11 ? 10.391 -1.944 -13.125 1 95.5 11 TYR B CA 1
ATOM 1663 C C . TYR B 1 11 ? 11.484 -0.888 -13.219 1 95.5 11 TYR B C 1
ATOM 1665 O O . TYR B 1 11 ? 11.203 0.312 -13.211 1 95.5 11 TYR B O 1
ATOM 1673 N N . ALA B 1 12 ? 12.688 -1.259 -13.266 1 94.12 12 ALA B N 1
ATOM 1674 C CA . ALA B 1 12 ? 13.859 -0.401 -13.414 1 94.12 12 ALA B CA 1
ATOM 1675 C C . ALA B 1 12 ? 15.047 -1.189 -13.953 1 94.12 12 ALA B C 1
ATOM 1677 O O . ALA B 1 12 ? 15.273 -2.338 -13.555 1 94.12 12 ALA B O 1
ATOM 1678 N N . PRO B 1 13 ? 15.781 -0.56 -14.805 1 96.25 13 PRO B N 1
ATOM 1679 C CA . PRO B 1 13 ? 16.969 -1.255 -15.312 1 96.25 13 PRO B CA 1
ATOM 1680 C C . PRO B 1 13 ? 18 -1.539 -14.219 1 96.25 13 PRO B C 1
ATOM 1682 O O . PRO B 1 13 ? 18.297 -0.661 -13.406 1 96.25 13 PRO B O 1
ATOM 1685 N N . LEU B 1 14 ? 18.516 -2.727 -14.211 1 97.75 14 LEU B N 1
ATOM 1686 C CA . LEU B 1 14 ? 19.516 -3.113 -13.219 1 97.75 14 LEU B CA 1
ATOM 1687 C C . LEU B 1 14 ? 20.875 -3.309 -13.883 1 97.75 14 LEU B C 1
ATOM 1689 O O . LEU B 1 14 ? 20.969 -3.836 -14.992 1 97.75 14 LEU B O 1
ATOM 1693 N N . SER B 1 15 ? 21.922 -2.881 -13.219 1 97.69 15 SER B N 1
ATOM 1694 C CA . SER B 1 15 ? 23.281 -3.113 -13.695 1 97.69 15 SER B CA 1
ATOM 1695 C C . SER B 1 15 ? 23.625 -4.598 -13.656 1 97.69 15 SER B C 1
ATOM 1697 O O . SER B 1 15 ? 23.047 -5.359 -12.875 1 97.69 15 SER B O 1
ATOM 1699 N N . THR B 1 16 ? 24.578 -4.961 -14.477 1 97.62 16 THR B N 1
ATOM 1700 C CA . THR B 1 16 ? 25.062 -6.336 -14.484 1 97.62 16 THR B CA 1
ATOM 1701 C C . THR B 1 16 ? 25.625 -6.727 -13.117 1 97.62 16 THR B C 1
ATOM 1703 O O . THR B 1 16 ? 25.406 -7.844 -12.648 1 97.62 16 THR B O 1
ATOM 1706 N N . ALA B 1 17 ? 26.297 -5.789 -12.516 1 98.12 17 ALA B N 1
ATOM 1707 C CA . ALA B 1 17 ? 26.859 -6.039 -11.195 1 98.12 17 ALA B CA 1
ATOM 1708 C C . ALA B 1 17 ? 25.766 -6.348 -10.18 1 98.12 17 ALA B C 1
ATOM 1710 O O . ALA B 1 17 ? 25.891 -7.262 -9.367 1 98.12 17 ALA B O 1
ATOM 1711 N N . CYS B 1 18 ? 24.703 -5.633 -10.242 1 97.88 18 CYS B N 1
ATOM 1712 C CA . CYS B 1 18 ? 23.562 -5.832 -9.344 1 97.88 18 CYS B CA 1
ATOM 1713 C C . CYS B 1 18 ? 22.922 -7.195 -9.578 1 97.88 18 CYS B C 1
ATOM 1715 O O . CYS B 1 18 ? 22.688 -7.945 -8.633 1 97.88 18 CYS B O 1
ATOM 1717 N N . ILE B 1 19 ? 22.719 -7.52 -10.828 1 97.94 19 ILE B N 1
ATOM 1718 C CA . ILE B 1 19 ? 22.078 -8.781 -11.195 1 97.94 19 ILE B CA 1
ATOM 1719 C C . ILE B 1 19 ? 22.938 -9.945 -10.711 1 97.94 19 ILE B C 1
ATOM 1721 O O . ILE B 1 19 ? 22.406 -10.922 -10.156 1 97.94 19 ILE B O 1
ATOM 1725 N N . ASP B 1 20 ? 24.188 -9.773 -10.875 1 98 20 ASP B N 1
ATOM 1726 C CA . ASP B 1 20 ? 25.109 -10.82 -10.438 1 98 20 ASP B CA 1
ATOM 1727 C C . ASP B 1 20 ? 24.984 -11.062 -8.938 1 98 20 ASP B C 1
ATOM 1729 O O . ASP B 1 20 ? 25 -12.211 -8.484 1 98 20 ASP B O 1
ATOM 1733 N N . GLU B 1 21 ? 24.875 -10.055 -8.148 1 98.12 21 GLU B N 1
ATOM 1734 C CA . GLU B 1 21 ? 24.781 -10.18 -6.699 1 98.12 21 GLU B CA 1
ATOM 1735 C C . GLU B 1 21 ? 23.422 -10.773 -6.297 1 98.12 21 GLU B C 1
ATOM 1737 O O . GLU B 1 21 ? 23.359 -11.57 -5.359 1 98.12 21 GLU B O 1
ATOM 1742 N N . ILE B 1 22 ? 22.359 -10.398 -7.023 1 97.88 22 ILE B N 1
ATOM 1743 C CA . ILE B 1 22 ? 21.031 -10.938 -6.742 1 97.88 22 ILE B CA 1
ATOM 1744 C C . ILE B 1 22 ? 21.031 -12.445 -6.992 1 97.88 22 ILE B C 1
ATOM 1746 O O . ILE B 1 22 ? 20.516 -13.211 -6.18 1 97.88 22 ILE B O 1
ATOM 1750 N N . LEU B 1 23 ? 21.609 -12.844 -8.102 1 97.75 23 LEU B N 1
ATOM 1751 C CA . LEU B 1 23 ? 21.578 -14.242 -8.508 1 97.75 23 LEU B CA 1
ATOM 1752 C C . LEU B 1 23 ? 22.312 -15.117 -7.508 1 97.75 23 LEU B C 1
ATOM 1754 O O . LEU B 1 23 ? 22.062 -16.328 -7.426 1 97.75 23 LEU B O 1
ATOM 1758 N N . LYS B 1 24 ? 23.172 -14.516 -6.695 1 97.94 24 LYS B N 1
ATOM 1759 C CA . LYS B 1 24 ? 23.938 -15.266 -5.695 1 97.94 24 LYS B CA 1
ATOM 1760 C C . LYS B 1 24 ? 23.031 -15.703 -4.543 1 97.94 24 LYS B C 1
ATOM 1762 O O . LYS B 1 24 ? 23.359 -16.641 -3.812 1 97.94 24 LYS B O 1
ATOM 1767 N N . ILE B 1 25 ? 21.953 -15.016 -4.34 1 97.69 25 ILE B N 1
ATOM 1768 C CA . ILE B 1 25 ? 21.141 -15.312 -3.162 1 97.69 25 ILE B CA 1
ATOM 1769 C C . ILE B 1 25 ? 19.844 -16 -3.584 1 97.69 25 ILE B C 1
ATOM 1771 O O . ILE B 1 25 ? 19.016 -16.344 -2.74 1 97.69 25 ILE B O 1
ATOM 1775 N N . VAL B 1 26 ? 19.641 -16.203 -4.84 1 98.06 26 VAL B N 1
ATOM 1776 C CA . VAL B 1 26 ? 18.391 -16.781 -5.367 1 98.06 26 VAL B CA 1
ATOM 1777 C C . VAL B 1 26 ? 18.547 -18.297 -5.484 1 98.06 26 VAL B C 1
ATOM 1779 O O . VAL B 1 26 ? 19.578 -18.797 -5.93 1 98.06 26 VAL B O 1
ATOM 1782 N N . ARG B 1 27 ? 17.531 -19.031 -5.086 1 98 27 ARG B N 1
ATOM 1783 C CA . ARG B 1 27 ? 17.516 -20.484 -5.176 1 98 27 ARG B CA 1
ATOM 1784 C C . ARG B 1 27 ? 16.203 -20.984 -5.766 1 98 27 ARG B C 1
ATOM 1786 O O . ARG B 1 27 ? 15.133 -20.469 -5.453 1 98 27 ARG B O 1
ATOM 1793 N N . PRO B 1 28 ? 16.281 -22.047 -6.562 1 98.12 28 PRO B N 1
ATOM 1794 C CA . PRO B 1 28 ? 15.039 -22.625 -7.098 1 98.12 28 PRO B CA 1
ATOM 1795 C C . PRO B 1 28 ? 14.328 -23.516 -6.086 1 98.12 28 PRO B C 1
ATOM 1797 O O . PRO B 1 28 ? 14.977 -24.172 -5.266 1 98.12 28 PRO B O 1
ATOM 1800 N N . LYS B 1 29 ? 13.062 -23.484 -6.164 1 98.19 29 LYS B N 1
ATOM 1801 C CA . LYS B 1 29 ? 12.211 -24.328 -5.328 1 98.19 29 LYS B CA 1
ATOM 1802 C C . LYS B 1 29 ? 10.953 -24.75 -6.074 1 98.19 29 LYS B C 1
ATOM 1804 O O . LYS B 1 29 ? 10.367 -23.953 -6.816 1 98.19 29 LYS B O 1
ATOM 1809 N N . THR B 1 30 ? 10.602 -25.984 -5.922 1 98.56 30 THR B N 1
ATOM 1810 C CA . THR B 1 30 ? 9.344 -26.484 -6.461 1 98.56 30 THR B CA 1
ATOM 1811 C C . THR B 1 30 ? 8.344 -26.75 -5.344 1 98.56 30 THR B C 1
ATOM 1813 O O . THR B 1 30 ? 8.695 -27.344 -4.316 1 98.56 30 THR B O 1
ATOM 1816 N N . ILE B 1 31 ? 7.18 -26.281 -5.523 1 98.62 31 ILE B N 1
ATOM 1817 C CA . ILE B 1 31 ? 6.078 -26.5 -4.594 1 98.62 31 ILE B CA 1
ATOM 1818 C C . ILE B 1 31 ? 4.984 -27.328 -5.277 1 98.62 31 ILE B C 1
ATOM 1820 O O . ILE B 1 31 ? 4.383 -26.875 -6.254 1 98.62 31 ILE B O 1
ATOM 1824 N N . ALA B 1 32 ? 4.703 -28.484 -4.727 1 98.75 32 ALA B N 1
ATOM 1825 C CA . ALA B 1 32 ? 3.672 -29.328 -5.32 1 98.75 32 ALA B CA 1
ATOM 1826 C C . ALA B 1 32 ? 2.283 -28.734 -5.113 1 98.75 32 ALA B C 1
ATOM 1828 O O . ALA B 1 32 ? 2.055 -28 -4.145 1 98.75 32 ALA B O 1
ATOM 1829 N N . ARG B 1 33 ? 1.458 -29.094 -6.02 1 98.25 33 ARG B N 1
ATOM 1830 C CA . ARG B 1 33 ? 0.062 -28.719 -5.848 1 98.25 33 ARG B CA 1
ATOM 1831 C C . ARG B 1 33 ? -0.431 -29.047 -4.441 1 98.25 33 ARG B C 1
ATOM 1833 O O . ARG B 1 33 ? -0.19 -30.156 -3.943 1 98.25 33 ARG B O 1
ATOM 1840 N N . HIS B 1 34 ? -0.96 -28.094 -3.744 1 97.94 34 HIS B N 1
ATOM 1841 C CA . HIS B 1 34 ? -1.576 -28.172 -2.424 1 97.94 34 HIS B CA 1
ATOM 1842 C C . HIS B 1 34 ? -0.536 -28.016 -1.32 1 97.94 34 HIS B C 1
ATOM 1844 O O . HIS B 1 34 ? -0.882 -27.969 -0.138 1 97.94 34 HIS B O 1
ATOM 1850 N N . ASP B 1 35 ? 0.69 -27.984 -1.712 1 98.56 35 ASP B N 1
ATOM 1851 C CA . ASP B 1 35 ? 1.707 -27.688 -0.709 1 98.56 35 ASP B CA 1
ATOM 1852 C C . ASP B 1 35 ? 1.836 -26.188 -0.489 1 98.56 35 ASP B C 1
ATOM 1854 O O . ASP B 1 35 ? 1.264 -25.391 -1.239 1 98.56 35 ASP B O 1
ATOM 1858 N N . PHE B 1 36 ? 2.609 -25.797 0.516 1 98.56 36 PHE B N 1
ATOM 1859 C CA . PHE B 1 36 ? 2.623 -24.406 0.963 1 98.56 36 PHE B CA 1
ATOM 1860 C C . PHE B 1 36 ? 4.004 -23.797 0.776 1 98.56 36 PHE B C 1
ATOM 1862 O O . PHE B 1 36 ? 5.02 -24.422 1.072 1 98.56 36 PHE B O 1
ATOM 1869 N N . LEU B 1 37 ? 4 -22.609 0.242 1 98.19 37 LEU B N 1
ATOM 1870 C CA . LEU B 1 37 ? 5.191 -21.766 0.341 1 98.19 37 LEU B CA 1
ATOM 1871 C C . LEU B 1 37 ? 5.316 -21.172 1.737 1 98.19 37 LEU B C 1
ATOM 1873 O O . LEU B 1 37 ? 6.426 -21.016 2.254 1 98.19 37 LEU B O 1
ATOM 1877 N N . LEU B 1 38 ? 4.219 -20.812 2.297 1 97.81 38 LEU B N 1
ATOM 1878 C CA . LEU B 1 38 ? 4.129 -20.234 3.633 1 97.81 38 LEU B CA 1
ATOM 1879 C C . LEU B 1 38 ? 2.855 -20.688 4.34 1 97.81 38 LEU B C 1
ATOM 1881 O O . LEU B 1 38 ? 1.775 -20.672 3.746 1 97.81 38 LEU B O 1
ATOM 1885 N N . ARG B 1 39 ? 2.959 -21.078 5.551 1 97.19 39 ARG B N 1
ATOM 1886 C CA . ARG B 1 39 ? 1.803 -21.422 6.375 1 97.19 39 ARG B CA 1
ATOM 1887 C C . ARG B 1 39 ? 1.477 -20.281 7.348 1 97.19 39 ARG B C 1
ATOM 1889 O O . ARG B 1 39 ? 2.379 -19.688 7.934 1 97.19 39 ARG B O 1
ATOM 1896 N N . GLU B 1 40 ? 0.242 -20.141 7.41 1 94.75 40 GLU B N 1
ATOM 1897 C CA . GLU B 1 40 ? -0.202 -19.172 8.422 1 94.75 40 GLU B CA 1
ATOM 1898 C C . GLU B 1 40 ? 0.43 -19.469 9.773 1 94.75 40 GLU B C 1
ATOM 1900 O O . GLU B 1 40 ? 0.588 -20.641 10.148 1 94.75 40 GLU B O 1
ATOM 1905 N N . GLY B 1 41 ? 0.856 -18.359 10.469 1 95.06 41 GLY B N 1
ATOM 1906 C CA . GLY B 1 41 ? 1.446 -18.531 11.789 1 95.06 41 GLY B CA 1
ATOM 1907 C C . GLY B 1 41 ? 2.959 -18.641 11.758 1 95.06 41 GLY B C 1
ATOM 1908 O O . GLY B 1 41 ? 3.613 -18.578 12.805 1 95.06 41 GLY B O 1
ATOM 1909 N N . SER B 1 42 ? 3.525 -18.812 10.617 1 96.25 42 SER B N 1
ATOM 1910 C CA . SER B 1 42 ? 4.977 -18.844 10.477 1 96.25 42 SER B CA 1
ATOM 1911 C C . SER B 1 42 ? 5.531 -17.453 10.203 1 96.25 42 SER B C 1
ATOM 1913 O O . SER B 1 42 ? 4.84 -16.594 9.633 1 96.25 42 SER B O 1
ATOM 1915 N N . ILE B 1 43 ? 6.766 -17.234 10.602 1 96.75 43 ILE B N 1
ATOM 1916 C CA . ILE B 1 43 ? 7.438 -15.969 10.297 1 96.75 43 ILE B CA 1
ATOM 1917 C C . ILE B 1 43 ? 8.078 -16.047 8.914 1 96.75 43 ILE B C 1
ATOM 1919 O O . ILE B 1 43 ? 9.016 -16.828 8.703 1 96.75 43 ILE B O 1
ATOM 1923 N N . PRO B 1 44 ? 7.57 -15.312 7.969 1 97.19 44 PRO B N 1
ATOM 1924 C CA . PRO B 1 44 ? 8.141 -15.375 6.617 1 97.19 44 PRO B CA 1
ATOM 1925 C C . PRO B 1 44 ? 9.539 -14.781 6.543 1 97.19 44 PRO B C 1
ATOM 1927 O O . PRO B 1 44 ? 9.836 -13.789 7.207 1 97.19 44 PRO B O 1
ATOM 1930 N N . ARG B 1 45 ? 10.375 -15.359 5.668 1 96.62 45 ARG B N 1
ATOM 1931 C CA . ARG B 1 45 ? 11.766 -14.906 5.582 1 96.62 45 ARG B CA 1
ATOM 1932 C C . ARG B 1 45 ? 12.195 -14.75 4.125 1 96.62 45 ARG B C 1
ATOM 1934 O O . ARG B 1 45 ? 13.25 -14.18 3.846 1 96.62 45 ARG B O 1
ATOM 1941 N N . THR B 1 46 ? 11.32 -15.242 3.256 1 97.44 46 THR B N 1
ATOM 1942 C CA . THR B 1 46 ? 11.758 -15.266 1.864 1 97.44 46 THR B CA 1
ATOM 1943 C C . THR B 1 46 ? 10.734 -14.586 0.961 1 97.44 46 THR B C 1
ATOM 1945 O O . THR B 1 46 ? 9.57 -14.445 1.33 1 97.44 46 THR B O 1
ATOM 1948 N N . ILE B 1 47 ? 11.18 -14.109 -0.127 1 98.12 47 ILE B N 1
ATOM 1949 C CA . ILE B 1 47 ? 10.398 -13.648 -1.268 1 98.12 47 ILE B CA 1
ATOM 1950 C C . ILE B 1 47 ? 10.555 -14.633 -2.43 1 98.12 47 ILE B C 1
ATOM 1952 O O . ILE B 1 47 ? 11.648 -15.148 -2.67 1 98.12 47 ILE B O 1
ATOM 1956 N N . ALA B 1 48 ? 9.492 -14.859 -3.076 1 98.62 48 ALA B N 1
ATOM 1957 C CA . ALA B 1 48 ? 9.555 -15.797 -4.195 1 98.62 48 ALA B CA 1
ATOM 1958 C C . ALA B 1 48 ? 9.109 -15.133 -5.492 1 98.62 48 ALA B C 1
ATOM 1960 O O . ALA B 1 48 ? 8.297 -14.203 -5.477 1 98.62 48 ALA B O 1
ATOM 1961 N N . PHE B 1 49 ? 9.695 -15.555 -6.535 1 98.69 49 PHE B N 1
ATOM 1962 C CA . PHE B 1 49 ? 9.273 -15.242 -7.898 1 98.69 49 PHE B CA 1
ATOM 1963 C C . PHE B 1 49 ? 8.695 -16.469 -8.586 1 98.69 49 PHE B C 1
ATOM 1965 O O . PHE B 1 49 ? 9.344 -17.516 -8.648 1 98.69 49 PHE B O 1
ATOM 1972 N N . VAL B 1 50 ? 7.48 -16.359 -9.133 1 98.75 50 VAL B N 1
ATOM 1973 C CA . VAL B 1 50 ? 6.82 -17.516 -9.742 1 98.75 50 VAL B CA 1
ATOM 1974 C C . VAL B 1 50 ? 7.301 -17.672 -11.188 1 98.75 50 VAL B C 1
ATOM 1976 O O . VAL B 1 50 ? 6.926 -16.906 -12.062 1 98.75 50 VAL B O 1
ATOM 1979 N N . SER B 1 51 ? 8.078 -18.703 -11.391 1 98.38 51 SER B N 1
ATOM 1980 C CA . SER B 1 51 ? 8.539 -19.016 -12.742 1 98.38 51 SER B CA 1
ATOM 1981 C C . SER B 1 51 ? 7.469 -19.766 -13.523 1 98.38 51 SER B C 1
ATOM 1983 O O . SER B 1 51 ? 7.285 -19.531 -14.719 1 98.38 51 SER B O 1
ATOM 1985 N N . LYS B 1 52 ? 6.852 -20.656 -12.867 1 98.19 52 LYS B N 1
ATOM 1986 C CA . LYS B 1 52 ? 5.777 -21.469 -13.43 1 98.19 52 LYS B CA 1
ATOM 1987 C C . LYS B 1 52 ? 4.797 -21.906 -12.344 1 98.19 52 LYS B C 1
ATOM 1989 O O . LYS B 1 52 ? 5.211 -22.328 -11.258 1 98.19 52 LYS B O 1
ATOM 1994 N N . GLY B 1 53 ? 3.525 -21.797 -12.75 1 98.25 53 GLY B N 1
ATOM 1995 C CA . GLY B 1 53 ? 2.51 -22.266 -11.828 1 98.25 53 GLY B CA 1
ATOM 1996 C C . GLY B 1 53 ? 1.637 -21.156 -11.273 1 98.25 53 GLY B C 1
ATOM 1997 O O . GLY B 1 53 ? 1.438 -20.141 -11.93 1 98.25 53 GLY B O 1
ATOM 1998 N N . LEU B 1 54 ? 1.002 -21.453 -10.109 1 98.69 54 LEU B N 1
ATOM 1999 C CA . LEU B 1 54 ? -0.02 -20.562 -9.562 1 98.69 54 LEU B CA 1
ATOM 2000 C C . LEU B 1 54 ? -0.152 -20.75 -8.055 1 98.69 54 LEU B C 1
ATOM 2002 O O . LEU B 1 54 ? -0.303 -21.875 -7.578 1 98.69 54 LEU B O 1
ATOM 2006 N N . LEU B 1 55 ? -0.044 -19.609 -7.387 1 98.62 55 LEU B N 1
ATOM 2007 C CA . LEU B 1 55 ? -0.176 -19.625 -5.934 1 98.62 55 LEU B CA 1
ATOM 2008 C C . LEU B 1 55 ? -1.399 -18.828 -5.488 1 98.62 55 LEU B C 1
ATOM 2010 O O . LEU B 1 55 ? -1.784 -17.859 -6.145 1 98.62 55 LEU B O 1
ATOM 2014 N N . SER B 1 56 ? -1.981 -19.25 -4.414 1 98.19 56 SER B N 1
ATOM 2015 C CA . SER B 1 56 ? -3.037 -18.484 -3.76 1 98.19 56 SER B CA 1
ATOM 2016 C C . SER B 1 56 ? -2.562 -17.906 -2.428 1 98.19 56 SER B C 1
ATOM 2018 O O . SER B 1 56 ? -1.756 -18.531 -1.732 1 98.19 56 SER B O 1
ATOM 2020 N N . TYR B 1 57 ? -2.941 -16.734 -2.139 1 97 57 TYR B N 1
ATOM 2021 C CA . TYR B 1 57 ? -2.734 -16.031 -0.881 1 97 57 TYR B CA 1
ATOM 2022 C C . TYR B 1 57 ? -4.043 -15.875 -0.117 1 97 57 TYR B C 1
ATOM 2024 O O . TYR B 1 57 ? -4.922 -15.109 -0.522 1 97 57 TYR B O 1
ATOM 2032 N N . TYR B 1 58 ? -4.168 -16.656 1.084 1 95.56 58 TYR B N 1
ATOM 2033 C CA . TYR B 1 58 ? -5.492 -16.703 1.692 1 95.56 58 TYR B CA 1
ATOM 2034 C C . TYR B 1 58 ? -5.395 -16.906 3.199 1 95.56 58 TYR B C 1
ATOM 2036 O O . TYR B 1 58 ? -4.328 -17.25 3.719 1 95.56 58 TYR B O 1
ATOM 2044 N N . TYR B 1 59 ? -6.414 -16.594 3.834 1 92.62 59 TYR B N 1
ATOM 2045 C CA . TYR B 1 59 ? -6.562 -16.922 5.25 1 92.62 59 TYR B CA 1
ATOM 2046 C C . TYR B 1 59 ? -7.844 -17.703 5.5 1 92.62 59 TYR B C 1
ATOM 2048 O O . TYR B 1 59 ? -8.711 -17.781 4.629 1 92.62 59 TYR B O 1
ATOM 2056 N N . THR B 1 60 ? -7.898 -18.328 6.652 1 90.62 60 THR B N 1
ATOM 2057 C CA . THR B 1 60 ? -9.07 -19.094 7.066 1 90.62 60 THR B CA 1
ATOM 2058 C C . THR B 1 60 ? -9.82 -18.359 8.18 1 90.62 60 THR B C 1
ATOM 2060 O O . THR B 1 60 ? -9.227 -17.969 9.188 1 90.62 60 THR B O 1
ATOM 2063 N N . THR B 1 61 ? -11.102 -18.203 7.977 1 86.69 61 THR B N 1
ATOM 2064 C CA . THR B 1 61 ? -11.922 -17.531 8.984 1 86.69 61 THR B CA 1
ATOM 2065 C C . THR B 1 61 ? -12.109 -18.438 10.203 1 86.69 61 THR B C 1
ATOM 2067 O O . THR B 1 61 ? -11.742 -19.609 10.172 1 86.69 61 THR B O 1
ATOM 2070 N N . GLU B 1 62 ? -12.664 -17.859 11.242 1 85.38 62 GLU B N 1
ATOM 2071 C CA . GLU B 1 62 ? -12.953 -18.625 12.445 1 85.38 62 GLU B CA 1
ATOM 2072 C C . GLU B 1 62 ? -13.922 -19.766 12.148 1 85.38 62 GLU B C 1
ATOM 2074 O O . GLU B 1 62 ? -13.867 -20.828 12.797 1 85.38 62 GLU B O 1
ATOM 2079 N N . GLU B 1 63 ? -14.766 -19.547 11.211 1 87.69 63 GLU B N 1
ATOM 2080 C CA . GLU B 1 63 ? -15.75 -20.562 10.828 1 87.69 63 GLU B CA 1
ATOM 2081 C C . GLU B 1 63 ? -15.133 -21.609 9.914 1 87.69 63 GLU B C 1
ATOM 2083 O O . GLU B 1 63 ? -15.797 -22.578 9.539 1 87.69 63 GLU B O 1
ATOM 2088 N N . GLY B 1 64 ? -13.922 -21.391 9.547 1 87.06 64 GLY B N 1
ATOM 2089 C CA . GLY B 1 64 ? -13.227 -22.375 8.734 1 87.06 64 GLY B CA 1
ATOM 2090 C C . GLY B 1 64 ? -13.297 -22.078 7.246 1 87.06 64 GLY B C 1
ATOM 2091 O O . GLY B 1 64 ? -12.844 -22.875 6.426 1 87.06 64 GLY B O 1
ATOM 2092 N N . ASN B 1 65 ? -13.836 -20.953 6.863 1 89.25 65 ASN B N 1
ATOM 2093 C CA . ASN B 1 65 ? -13.938 -20.594 5.449 1 89.25 65 ASN B CA 1
ATOM 2094 C C . ASN B 1 65 ? -12.633 -19.984 4.934 1 89.25 65 ASN B C 1
ATOM 2096 O O . ASN B 1 65 ? -11.977 -19.219 5.641 1 89.25 65 ASN B O 1
ATOM 2100 N N . ILE B 1 66 ? -12.391 -20.344 3.715 1 92 66 ILE B N 1
ATOM 2101 C CA . ILE B 1 66 ? -11.188 -19.812 3.07 1 92 66 ILE B CA 1
ATOM 2102 C C . ILE B 1 66 ? -11.516 -18.5 2.373 1 92 66 ILE B C 1
ATOM 2104 O O . ILE B 1 66 ? -12.5 -18.406 1.629 1 92 66 ILE B O 1
ATOM 2108 N N . VAL B 1 67 ? -10.742 -17.531 2.627 1 92.25 67 VAL B N 1
ATOM 2109 C CA . VAL B 1 67 ? -10.859 -16.234 1.96 1 92.25 67 VAL B CA 1
ATOM 2110 C C . VAL B 1 67 ? -9.586 -15.938 1.172 1 92.25 67 VAL B C 1
ATOM 2112 O O . VAL B 1 67 ? -8.547 -15.625 1.756 1 92.25 67 VAL B O 1
ATOM 2115 N N . ILE B 1 68 ? -9.695 -15.953 -0.114 1 95 68 ILE B N 1
ATOM 2116 C CA . ILE B 1 68 ? -8.547 -15.703 -0.975 1 95 68 ILE B CA 1
ATOM 2117 C C . ILE B 1 68 ? -8.391 -14.195 -1.211 1 95 68 ILE B C 1
ATOM 2119 O O . ILE B 1 68 ? -9.344 -13.523 -1.605 1 95 68 ILE B O 1
ATOM 2123 N N . LYS B 1 69 ? -7.191 -13.734 -1.009 1 91.75 69 LYS B N 1
ATOM 2124 C CA . LYS B 1 69 ? -6.91 -12.312 -1.144 1 91.75 69 LYS B CA 1
ATOM 2125 C C . LYS B 1 69 ? -6.238 -12.008 -2.479 1 91.75 69 LYS B C 1
ATOM 2127 O O . LYS B 1 69 ? -6.398 -10.914 -3.025 1 91.75 69 LYS B O 1
ATOM 2132 N N . LYS B 1 70 ? -5.512 -12.969 -2.949 1 94.25 70 LYS B N 1
ATOM 2133 C CA . LYS B 1 70 ? -4.73 -12.719 -4.156 1 94.25 70 LYS B CA 1
ATOM 2134 C C . LYS B 1 70 ? -4.285 -14.031 -4.801 1 94.25 70 LYS B C 1
ATOM 2136 O O . LYS B 1 70 ? -4.184 -15.055 -4.129 1 94.25 70 LYS B O 1
ATOM 2141 N N . PHE B 1 71 ? -4.047 -13.883 -6.066 1 97.12 71 PHE B N 1
ATOM 2142 C CA . PHE B 1 71 ? -3.404 -14.953 -6.816 1 97.12 71 PHE B CA 1
ATOM 2143 C C . PHE B 1 71 ? -2.072 -14.492 -7.395 1 97.12 71 PHE B C 1
ATOM 2145 O O . PHE B 1 71 ? -1.939 -13.336 -7.816 1 97.12 71 PHE B O 1
ATOM 2152 N N . PHE B 1 72 ? -1.164 -15.359 -7.398 1 97.81 72 PHE B N 1
ATOM 2153 C CA . PHE B 1 72 ? 0.138 -15.094 -8 1 97.81 72 PHE B CA 1
ATOM 2154 C C . PHE B 1 72 ? 0.457 -16.125 -9.078 1 97.81 72 PHE B C 1
ATOM 2156 O O . PHE B 1 72 ? 0.754 -17.281 -8.766 1 97.81 72 PHE B O 1
ATOM 2163 N N . ALA B 1 73 ? 0.395 -15.656 -10.289 1 97.69 73 ALA B N 1
ATOM 2164 C CA . ALA B 1 73 ? 0.761 -16.5 -11.43 1 97.69 73 ALA B CA 1
ATOM 2165 C C . ALA B 1 73 ? 2.17 -16.172 -11.914 1 97.69 73 ALA B C 1
ATOM 2167 O O . ALA B 1 73 ? 2.939 -15.508 -11.219 1 97.69 73 ALA B O 1
ATOM 2168 N N . GLU B 1 74 ? 2.529 -16.719 -13.031 1 97.56 74 GLU B N 1
ATOM 2169 C CA . GLU B 1 74 ? 3.863 -16.547 -13.602 1 97.56 74 GLU B CA 1
ATOM 2170 C C . GLU B 1 74 ? 4.246 -15.07 -13.672 1 97.56 74 GLU B C 1
ATOM 2172 O O . GLU B 1 74 ? 3.404 -14.227 -13.984 1 97.56 74 GLU B O 1
ATOM 2177 N N . ASN B 1 75 ? 5.535 -14.812 -13.258 1 96.62 75 ASN B N 1
ATOM 2178 C CA . ASN B 1 75 ? 6.164 -13.5 -13.414 1 96.62 75 ASN B CA 1
ATOM 2179 C C . ASN B 1 75 ? 5.742 -12.547 -12.297 1 96.62 75 ASN B C 1
ATOM 2181 O O . ASN B 1 75 ? 5.871 -11.328 -12.438 1 96.62 75 ASN B O 1
ATOM 2185 N N . SER B 1 76 ? 5.25 -13.109 -11.289 1 96.69 76 SER B N 1
ATOM 2186 C CA . SER B 1 76 ? 4.902 -12.289 -10.133 1 96.69 76 SER B CA 1
ATOM 2187 C C . SER B 1 76 ? 5.824 -12.57 -8.953 1 96.69 76 SER B C 1
ATOM 2189 O O . SER B 1 76 ? 6.469 -13.617 -8.898 1 96.69 76 SER B O 1
ATOM 2191 N N . PHE B 1 77 ? 5.984 -11.578 -8.078 1 98.12 77 PHE B N 1
ATOM 2192 C CA . PHE B 1 77 ? 6.68 -11.727 -6.809 1 98.12 77 PHE B CA 1
ATOM 2193 C C . PHE B 1 77 ? 5.691 -11.977 -5.676 1 98.12 77 PHE B C 1
ATOM 2195 O O . PHE B 1 77 ? 4.621 -11.367 -5.637 1 98.12 77 PHE B O 1
ATOM 2202 N N . VAL B 1 78 ? 6.094 -12.914 -4.797 1 97.81 78 VAL B N 1
ATOM 2203 C CA . VAL B 1 78 ? 5.172 -13.32 -3.74 1 97.81 78 VAL B CA 1
ATOM 2204 C C . VAL B 1 78 ? 5.887 -13.281 -2.393 1 97.81 78 VAL B C 1
ATOM 2206 O O . VAL B 1 78 ? 6.988 -13.812 -2.25 1 97.81 78 VAL B O 1
ATOM 2209 N N . ALA B 1 79 ? 5.258 -12.695 -1.469 1 96.81 79 ALA B N 1
ATOM 2210 C CA . ALA B 1 79 ? 5.723 -12.688 -0.084 1 96.81 79 ALA B CA 1
ATOM 2211 C C . ALA B 1 79 ? 4.613 -12.25 0.865 1 96.81 79 ALA B C 1
ATOM 2213 O O . ALA B 1 79 ? 3.686 -11.539 0.46 1 96.81 79 ALA B O 1
ATOM 2214 N N . SER B 1 80 ? 4.668 -12.75 2.049 1 95.5 80 SER B N 1
ATOM 2215 C CA . SER B 1 80 ? 3.906 -12.117 3.123 1 95.5 80 SER B CA 1
ATOM 2216 C C . SER B 1 80 ? 4.613 -10.867 3.643 1 95.5 80 SER B C 1
ATOM 2218 O O . SER B 1 80 ? 5.188 -10.883 4.734 1 95.5 80 SER B O 1
ATOM 2220 N N . THR B 1 81 ? 4.461 -9.844 2.91 1 96 81 THR B N 1
ATOM 2221 C CA . THR B 1 81 ? 5.359 -8.703 2.992 1 96 81 THR B CA 1
ATOM 2222 C C . THR B 1 81 ? 5.223 -8 4.344 1 96 81 THR B C 1
ATOM 2224 O O . THR B 1 81 ? 6.223 -7.691 4.988 1 96 81 THR B O 1
ATOM 2227 N N . SER B 1 82 ? 3.979 -7.758 4.766 1 94.75 82 SER B N 1
ATOM 2228 C CA . SER B 1 82 ? 3.773 -7.07 6.035 1 94.75 82 SER B CA 1
ATOM 2229 C C . SER B 1 82 ? 4.371 -7.859 7.195 1 94.75 82 SER B C 1
ATOM 2231 O O . SER B 1 82 ? 5.121 -7.309 8.008 1 94.75 82 SER B O 1
ATOM 2233 N N . ALA B 1 83 ? 4.09 -9.141 7.254 1 95.12 83 ALA B N 1
ATOM 2234 C CA . ALA B 1 83 ? 4.633 -10 8.297 1 95.12 83 ALA B CA 1
ATOM 2235 C C . ALA B 1 83 ? 6.152 -10.07 8.211 1 95.12 83 ALA B C 1
ATOM 2237 O O . ALA B 1 83 ? 6.836 -10.102 9.242 1 95.12 83 ALA B O 1
ATOM 2238 N N . MET B 1 84 ? 6.641 -10.109 7.035 1 96.19 84 MET B N 1
ATOM 2239 C CA . MET B 1 84 ? 8.078 -10.172 6.793 1 96.19 84 MET B CA 1
ATOM 2240 C C . MET B 1 84 ? 8.773 -8.914 7.32 1 96.19 84 MET B C 1
ATOM 2242 O O . MET B 1 84 ? 9.789 -9.008 8.008 1 96.19 84 MET B O 1
ATOM 2246 N N . LEU B 1 85 ? 8.203 -7.781 7.059 1 94.88 85 LEU B N 1
ATOM 2247 C CA . LEU B 1 85 ? 8.758 -6.504 7.492 1 94.88 85 LEU B CA 1
ATOM 2248 C C . LEU B 1 85 ? 8.742 -6.395 9.016 1 94.88 85 LEU B C 1
ATOM 2250 O O . LEU B 1 85 ? 9.695 -5.898 9.617 1 94.88 85 LEU B O 1
ATOM 2254 N N . LYS B 1 86 ? 7.707 -6.934 9.578 1 94.44 86 LYS B N 1
ATOM 2255 C CA . LYS B 1 86 ? 7.52 -6.84 11.023 1 94.44 86 LYS B CA 1
ATOM 2256 C C . LYS B 1 86 ? 8.211 -7.988 11.742 1 94.44 86 LYS B C 1
ATOM 2258 O O . LYS B 1 86 ? 8.312 -7.988 12.977 1 94.44 86 LYS B O 1
ATOM 2263 N N . ARG B 1 87 ? 8.68 -8.961 11.062 1 95.12 87 ARG B N 1
ATOM 2264 C CA . ARG B 1 87 ? 9.242 -10.188 11.617 1 95.12 87 ARG B CA 1
ATOM 2265 C C . ARG B 1 87 ? 8.281 -10.836 12.609 1 95.12 87 ARG B C 1
ATOM 2267 O O . ARG B 1 87 ? 8.672 -11.164 13.734 1 95.12 87 ARG B O 1
ATOM 2274 N N . GLU B 1 88 ? 7.059 -10.922 12.219 1 96 88 GLU B N 1
ATOM 2275 C CA . GLU B 1 88 ? 5.984 -11.523 13 1 96 88 GLU B CA 1
ATOM 2276 C C . GLU B 1 88 ? 5.301 -12.648 12.234 1 96 88 GLU B C 1
ATOM 2278 O O . GLU B 1 88 ? 5.445 -12.75 11.008 1 96 88 GLU B O 1
ATOM 2283 N N . PRO B 1 89 ? 4.621 -13.516 12.953 1 95.56 89 PRO B N 1
ATOM 2284 C CA . PRO B 1 89 ? 3.879 -14.562 12.234 1 95.56 89 PRO B CA 1
ATOM 2285 C C . PRO B 1 89 ? 2.865 -13.992 11.242 1 95.56 89 PRO B C 1
ATOM 2287 O O . PRO B 1 89 ? 2.189 -13.008 11.547 1 95.56 89 PRO B O 1
ATOM 2290 N N . GLY B 1 90 ? 2.836 -14.578 10.109 1 92.56 90 GLY B N 1
ATOM 2291 C CA . GLY B 1 90 ? 1.896 -14.148 9.086 1 92.56 90 GLY B CA 1
ATOM 2292 C C . GLY B 1 90 ? 0.477 -14.617 9.344 1 92.56 90 GLY B C 1
ATOM 2293 O O . GLY B 1 90 ? 0.266 -15.648 9.992 1 92.56 90 GLY B O 1
ATOM 2294 N N . LEU B 1 91 ? -0.462 -13.93 8.773 1 89.44 91 LEU B N 1
ATOM 2295 C CA . LEU B 1 91 ? -1.877 -14.234 8.969 1 89.44 91 LEU B CA 1
ATOM 2296 C C . LEU B 1 91 ? -2.428 -15.016 7.781 1 89.44 91 LEU B C 1
ATOM 2298 O O . LEU B 1 91 ? -3.602 -15.391 7.77 1 89.44 91 LEU B O 1
ATOM 2302 N N . PHE B 1 92 ? -1.514 -15.266 6.828 1 93.81 92 PHE B N 1
ATOM 2303 C CA . PHE B 1 92 ? -1.996 -15.828 5.574 1 93.81 92 PHE B CA 1
ATOM 2304 C C . PHE B 1 92 ? -1.195 -17.062 5.199 1 93.81 92 PHE B C 1
ATOM 2306 O O . PHE B 1 92 ? -0.088 -17.281 5.699 1 93.81 92 PHE B O 1
ATOM 2313 N N . ASN B 1 93 ? -1.853 -17.844 4.406 1 97.12 93 ASN B N 1
ATOM 2314 C CA . ASN B 1 93 ? -1.207 -18.984 3.75 1 97.12 93 ASN B CA 1
ATOM 2315 C C . ASN B 1 93 ? -0.873 -18.656 2.295 1 97.12 93 ASN B C 1
ATOM 2317 O O . ASN B 1 93 ? -1.599 -17.922 1.632 1 97.12 93 ASN B O 1
ATOM 2321 N N . ILE B 1 94 ? 0.176 -19.156 1.864 1 98.38 94 ILE B N 1
ATOM 2322 C CA . ILE B 1 94 ? 0.491 -19.172 0.44 1 98.38 94 ILE B CA 1
ATOM 2323 C C . ILE B 1 94 ? 0.58 -20.625 -0.042 1 98.38 94 ILE B C 1
ATOM 2325 O O . ILE B 1 94 ? 1.507 -21.344 0.324 1 98.38 94 ILE B O 1
ATOM 2329 N N . CYS B 1 95 ? -0.336 -21 -0.834 1 98.5 95 CYS B N 1
ATOM 2330 C CA . CYS B 1 95 ? -0.505 -22.391 -1.23 1 98.5 95 CYS B CA 1
ATOM 2331 C C . CYS B 1 95 ? -0.486 -22.531 -2.748 1 98.5 95 CYS B C 1
ATOM 2333 O O . CYS B 1 95 ? -1.031 -21.688 -3.461 1 98.5 95 CYS B O 1
ATOM 2335 N N . ALA B 1 96 ? 0.159 -23.625 -3.176 1 98.81 96 ALA B N 1
ATOM 2336 C CA . ALA B 1 96 ? 0.208 -23.891 -4.613 1 98.81 96 ALA B CA 1
ATOM 2337 C C . ALA B 1 96 ? -1.107 -24.484 -5.109 1 98.81 96 ALA B C 1
ATOM 2339 O O . ALA B 1 96 ? -1.547 -25.531 -4.621 1 98.81 96 ALA B O 1
ATOM 2340 N N . LEU B 1 97 ? -1.687 -23.828 -6.109 1 98.38 97 LEU B N 1
ATOM 2341 C CA . LEU B 1 97 ? -2.893 -24.344 -6.738 1 98.38 97 LEU B CA 1
ATOM 2342 C C . LEU B 1 97 ? -2.543 -25.281 -7.898 1 98.38 97 LEU B C 1
ATOM 2344 O O . LEU B 1 97 ? -3.391 -26.047 -8.367 1 98.38 97 LEU B O 1
ATOM 2348 N N . GLU B 1 98 ? -1.367 -25.125 -8.414 1 98.25 98 GLU B N 1
ATOM 2349 C CA . GLU B 1 98 ? -0.686 -25.969 -9.398 1 98.25 98 GLU B CA 1
ATOM 2350 C C . GLU B 1 98 ? 0.744 -26.281 -8.961 1 98.25 98 GLU B C 1
ATOM 2352 O O . GLU B 1 98 ? 1.291 -25.609 -8.086 1 98.25 98 GLU B O 1
ATOM 2357 N N . ASP B 1 99 ? 1.263 -27.391 -9.602 1 98.75 99 ASP B N 1
ATOM 2358 C CA . ASP B 1 99 ? 2.709 -27.5 -9.438 1 98.75 99 ASP B CA 1
ATOM 2359 C C . ASP B 1 99 ? 3.406 -26.188 -9.82 1 98.75 99 ASP B C 1
ATOM 2361 O O . ASP B 1 99 ? 3.197 -25.672 -10.922 1 98.75 99 ASP B O 1
ATOM 2365 N N . THR B 1 100 ? 4.168 -25.672 -8.867 1 98.75 100 THR B N 1
ATOM 2366 C CA . THR B 1 100 ? 4.676 -24.312 -9.023 1 98.75 100 THR B CA 1
ATOM 2367 C C . THR B 1 100 ? 6.188 -24.281 -8.828 1 98.75 100 THR B C 1
ATOM 2369 O O . THR B 1 100 ? 6.703 -24.812 -7.844 1 98.75 100 THR B O 1
ATOM 2372 N N . ASP B 1 101 ? 6.855 -23.75 -9.773 1 98.75 101 ASP B N 1
ATOM 2373 C CA . ASP B 1 101 ? 8.289 -23.484 -9.68 1 98.75 101 ASP B CA 1
ATOM 2374 C C . ASP B 1 101 ? 8.555 -22.016 -9.344 1 98.75 101 ASP B C 1
ATOM 2376 O O . ASP B 1 101 ? 8.039 -21.125 -10.016 1 98.75 101 ASP B O 1
ATOM 2380 N N . VAL B 1 102 ? 9.367 -21.828 -8.297 1 98.69 102 VAL B N 1
ATOM 2381 C CA . VAL B 1 102 ? 9.664 -20.453 -7.902 1 98.69 102 VAL B CA 1
ATOM 2382 C C . VAL B 1 102 ? 11.172 -20.281 -7.762 1 98.69 102 VAL B C 1
ATOM 2384 O O . VAL B 1 102 ? 11.922 -21.25 -7.703 1 98.69 102 VAL B O 1
ATOM 2387 N N . LEU B 1 103 ? 11.617 -19.094 -7.863 1 98.69 103 LEU B N 1
ATOM 2388 C CA . LEU B 1 103 ? 12.93 -18.641 -7.41 1 98.69 103 LEU B CA 1
ATOM 2389 C C . LEU B 1 103 ? 12.82 -17.859 -6.113 1 98.69 103 LEU B C 1
ATOM 2391 O O . LEU B 1 103 ? 12.156 -16.812 -6.066 1 98.69 103 LEU B O 1
ATOM 2395 N N . GLU B 1 104 ? 13.406 -18.328 -5.098 1 98.25 104 GLU B N 1
ATOM 2396 C CA . GLU B 1 104 ? 13.258 -17.719 -3.777 1 98.25 104 GLU B CA 1
ATOM 2397 C C . GLU B 1 104 ? 14.562 -17.094 -3.309 1 98.25 104 GLU B C 1
ATOM 2399 O O . GLU B 1 104 ? 15.648 -17.562 -3.668 1 98.25 104 GLU B O 1
ATOM 2404 N N . TYR B 1 105 ? 14.453 -16.016 -2.574 1 98.31 105 TYR B N 1
ATOM 2405 C CA . TYR B 1 105 ? 15.625 -15.391 -1.979 1 98.31 105 TYR B CA 1
ATOM 2406 C C . TYR B 1 105 ? 15.297 -14.82 -0.605 1 98.31 105 TYR B C 1
ATOM 2408 O O . TYR B 1 105 ? 14.133 -14.516 -0.313 1 98.31 105 TYR B O 1
ATOM 2416 N N . ASP B 1 106 ? 16.297 -14.719 0.187 1 97.88 106 ASP B N 1
ATOM 2417 C CA . ASP B 1 106 ? 16.156 -14.25 1.562 1 97.88 106 ASP B CA 1
ATOM 2418 C C . ASP B 1 106 ? 15.914 -12.742 1.608 1 97.88 106 ASP B C 1
ATOM 2420 O O . ASP B 1 106 ? 16.594 -11.977 0.933 1 97.88 106 ASP B O 1
ATOM 2424 N N . SER B 1 107 ? 14.93 -12.383 2.414 1 96.69 107 SER B N 1
ATOM 2425 C CA . SER B 1 107 ? 14.516 -10.984 2.461 1 96.69 107 SER B CA 1
ATOM 2426 C C . SER B 1 107 ? 15.609 -10.109 3.061 1 96.69 107 SER B C 1
ATOM 2428 O O . SER B 1 107 ? 15.797 -8.961 2.645 1 96.69 107 SER B O 1
ATOM 2430 N N . PHE B 1 108 ? 16.344 -10.602 4.059 1 95.69 108 PHE B N 1
ATOM 2431 C CA . PHE B 1 108 ? 17.406 -9.828 4.691 1 95.69 108 PHE B CA 1
ATOM 2432 C C . PHE B 1 108 ? 18.562 -9.617 3.729 1 95.69 108 PHE B C 1
ATOM 2434 O O . PHE B 1 108 ? 19.109 -8.523 3.637 1 95.69 108 PHE B O 1
ATOM 2441 N N . ALA B 1 109 ? 18.938 -10.688 3.057 1 97.62 109 ALA B N 1
ATOM 2442 C CA . ALA B 1 109 ? 19.984 -10.578 2.057 1 97.62 109 ALA B CA 1
ATOM 2443 C C . ALA B 1 109 ? 19.609 -9.578 0.969 1 97.62 109 ALA B C 1
ATOM 2445 O O . ALA B 1 109 ? 20.453 -8.781 0.53 1 97.62 109 ALA B O 1
ATOM 2446 N N . PHE B 1 110 ? 18.391 -9.641 0.594 1 97.69 110 PHE B N 1
ATOM 2447 C CA . PHE B 1 110 ? 17.891 -8.719 -0.423 1 97.69 110 PHE B CA 1
ATOM 2448 C C . PHE B 1 110 ? 17.953 -7.277 0.076 1 97.69 110 PHE B C 1
ATOM 2450 O O . PHE B 1 110 ? 18.344 -6.371 -0.67 1 97.69 110 PHE B O 1
ATOM 2457 N N . ARG B 1 111 ? 17.641 -7.066 1.325 1 96.12 111 ARG B N 1
ATOM 2458 C CA . ARG B 1 111 ? 17.688 -5.742 1.934 1 96.12 111 ARG B CA 1
ATOM 2459 C C . ARG B 1 111 ? 19.109 -5.18 1.908 1 96.12 111 ARG B C 1
ATOM 2461 O O . ARG B 1 111 ? 19.297 -3.99 1.65 1 96.12 111 ARG B O 1
ATOM 2468 N N . GLN B 1 112 ? 20.016 -5.996 2.145 1 96.62 112 GLN B N 1
ATOM 2469 C CA . GLN B 1 112 ? 21.406 -5.57 2.107 1 96.62 112 GLN B CA 1
ATOM 2470 C C . GLN B 1 112 ? 21.812 -5.125 0.703 1 96.62 112 GLN B C 1
ATOM 2472 O O . GLN B 1 112 ? 22.547 -4.152 0.542 1 96.62 112 GLN B O 1
ATOM 2477 N N . LEU B 1 113 ? 21.312 -5.848 -0.248 1 97.5 113 LEU B N 1
ATOM 2478 C CA . LEU B 1 113 ? 21.609 -5.484 -1.629 1 97.5 113 LEU B CA 1
ATOM 2479 C C . LEU B 1 113 ? 20.953 -4.16 -1.998 1 97.5 113 LEU B C 1
ATOM 2481 O O . LEU B 1 113 ? 21.516 -3.363 -2.748 1 97.5 113 LEU B O 1
ATOM 2485 N N . LEU B 1 114 ? 19.75 -3.898 -1.484 1 95.38 114 LEU B N 1
ATOM 2486 C CA . LEU B 1 114 ? 19.047 -2.645 -1.721 1 95.38 114 LEU B CA 1
ATOM 2487 C C . LEU B 1 114 ? 19.875 -1.454 -1.263 1 95.38 114 LEU B C 1
ATOM 2489 O O . LEU B 1 114 ? 19.891 -0.409 -1.918 1 95.38 114 LEU B O 1
ATOM 2493 N N . GLU B 1 115 ? 20.547 -1.653 -0.18 1 93.31 115 GLU B N 1
ATOM 2494 C CA . GLU B 1 115 ? 21.359 -0.583 0.404 1 93.31 115 GLU B CA 1
ATOM 2495 C C . GLU B 1 115 ? 22.625 -0.35 -0.398 1 93.31 115 GLU B C 1
ATOM 2497 O O . GLU B 1 115 ? 23.172 0.759 -0.41 1 93.31 115 GLU B O 1
ATOM 2502 N N . ARG B 1 116 ? 23.047 -1.384 -1.07 1 95.25 116 ARG B N 1
ATOM 2503 C CA . ARG B 1 116 ? 24.328 -1.336 -1.771 1 95.25 116 ARG B CA 1
ATOM 2504 C C . ARG B 1 116 ? 24.141 -0.885 -3.217 1 95.25 116 ARG B C 1
ATOM 2506 O O . ARG B 1 116 ? 25.016 -0.235 -3.785 1 95.25 116 ARG B O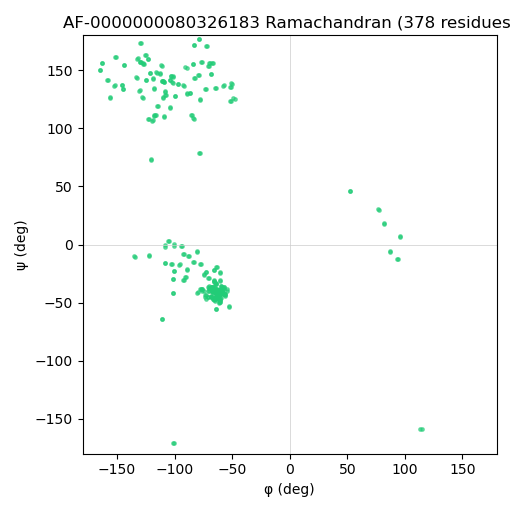 1
ATOM 2513 N N . PHE B 1 117 ? 22.984 -1.212 -3.799 1 96.81 117 PHE B N 1
ATOM 2514 C CA . PHE B 1 117 ? 22.766 -0.96 -5.219 1 96.81 117 PHE B CA 1
ATOM 2515 C C . PHE B 1 117 ? 21.594 -0.002 -5.422 1 96.81 117 PHE B C 1
ATOM 2517 O O . PHE B 1 117 ? 20.422 -0.413 -5.379 1 96.81 117 PHE B O 1
ATOM 2524 N N . PRO B 1 118 ? 21.891 1.228 -5.797 1 95.38 118 PRO B N 1
ATOM 2525 C CA . PRO B 1 118 ? 20.812 2.209 -6.004 1 95.38 118 PRO B CA 1
ATOM 2526 C C . PRO B 1 118 ? 19.812 1.778 -7.078 1 95.38 118 PRO B C 1
ATOM 2528 O O . PRO B 1 118 ? 18.625 2.082 -6.973 1 95.38 118 PRO B O 1
ATOM 2531 N N . ASP B 1 119 ? 20.281 1.154 -8.07 1 96 119 ASP B N 1
ATOM 2532 C CA . ASP B 1 119 ? 19.359 0.707 -9.117 1 96 119 ASP B CA 1
ATOM 2533 C C . ASP B 1 119 ? 18.375 -0.331 -8.586 1 96 119 ASP B C 1
ATOM 2535 O O . ASP B 1 119 ? 17.219 -0.365 -9 1 96 119 ASP B O 1
ATOM 2539 N N . LEU B 1 120 ? 18.797 -1.156 -7.648 1 97.31 120 LEU B N 1
ATOM 2540 C CA . LEU B 1 120 ? 17.891 -2.119 -7.023 1 97.31 120 LEU B CA 1
ATOM 2541 C C . LEU B 1 120 ? 16.875 -1.413 -6.125 1 97.31 120 LEU B C 1
ATOM 2543 O O . LEU B 1 120 ? 15.727 -1.838 -6.031 1 97.31 120 LEU B O 1
ATOM 2547 N N . ALA B 1 121 ? 17.359 -0.368 -5.438 1 96.81 121 ALA B N 1
ATOM 2548 C CA . ALA B 1 121 ? 16.438 0.434 -4.637 1 96.81 121 ALA B CA 1
ATOM 2549 C C . ALA B 1 121 ? 15.336 1.033 -5.504 1 96.81 121 ALA B C 1
ATOM 2551 O O . ALA B 1 121 ? 14.164 1.051 -5.105 1 96.81 121 ALA B O 1
ATOM 2552 N N . MET B 1 122 ? 15.703 1.461 -6.652 1 96.44 122 MET B N 1
ATOM 2553 C CA . MET B 1 122 ? 14.727 2.029 -7.574 1 96.44 122 MET B CA 1
ATOM 2554 C C . MET B 1 122 ? 13.75 0.959 -8.062 1 96.44 122 MET B C 1
ATOM 2556 O O . MET B 1 122 ? 12.555 1.218 -8.195 1 96.44 122 MET B O 1
ATOM 2560 N N . PHE B 1 123 ? 14.25 -0.202 -8.328 1 97.31 123 PHE B N 1
ATOM 2561 C CA . PHE B 1 123 ? 13.375 -1.328 -8.625 1 97.31 123 PHE B CA 1
ATOM 2562 C C . PHE B 1 123 ? 12.328 -1.51 -7.527 1 97.31 123 PHE B C 1
ATOM 2564 O O . PHE B 1 123 ? 11.133 -1.596 -7.809 1 97.31 123 PHE B O 1
ATOM 2571 N N . HIS B 1 124 ? 12.844 -1.6 -6.324 1 97.88 124 HIS B N 1
ATOM 2572 C CA . HIS B 1 124 ? 11.977 -1.893 -5.191 1 97.88 124 HIS B CA 1
ATOM 2573 C C . HIS B 1 124 ? 10.93 -0.8 -5.004 1 97.88 124 HIS B C 1
ATOM 2575 O O . HIS B 1 124 ? 9.766 -1.092 -4.715 1 97.88 124 HIS B O 1
ATOM 2581 N N . ILE B 1 125 ? 11.32 0.442 -5.191 1 97.56 125 ILE B N 1
ATOM 2582 C CA . ILE B 1 125 ? 10.406 1.579 -5.094 1 97.56 125 ILE B CA 1
ATOM 2583 C C . ILE B 1 125 ? 9.312 1.454 -6.148 1 97.56 125 ILE B C 1
ATOM 2585 O O . ILE B 1 125 ? 8.125 1.5 -5.82 1 97.56 125 ILE B O 1
ATOM 2589 N N . LYS B 1 126 ? 9.695 1.217 -7.359 1 97.31 126 LYS B N 1
ATOM 2590 C CA . LYS B 1 126 ? 8.734 1.139 -8.461 1 97.31 126 LYS B CA 1
ATOM 2591 C C . LYS B 1 126 ? 7.805 -0.059 -8.289 1 97.31 126 LYS B C 1
ATOM 2593 O O . LYS B 1 126 ? 6.609 0.032 -8.578 1 97.31 126 LYS B O 1
ATOM 2598 N N . TYR B 1 127 ? 8.367 -1.077 -7.867 1 97.56 127 TYR B N 1
ATOM 2599 C CA . TYR B 1 127 ? 7.566 -2.273 -7.617 1 97.56 127 TYR B CA 1
ATOM 2600 C C . TYR B 1 127 ? 6.496 -2.004 -6.566 1 97.56 127 TYR B C 1
ATOM 2602 O O . TYR B 1 127 ? 5.328 -2.346 -6.758 1 97.56 127 TYR B O 1
ATOM 2610 N N . MET B 1 128 ? 6.867 -1.421 -5.453 1 97.12 128 MET B N 1
ATOM 2611 C CA . MET B 1 128 ? 5.926 -1.113 -4.379 1 97.12 128 MET B CA 1
ATOM 2612 C C . MET B 1 128 ? 4.867 -0.121 -4.852 1 97.12 128 MET B C 1
ATOM 2614 O O . MET B 1 128 ? 3.684 -0.281 -4.555 1 97.12 128 MET B O 1
ATOM 2618 N N . GLU B 1 129 ? 5.301 0.891 -5.551 1 96.88 129 GLU B N 1
ATOM 2619 C CA . GLU B 1 129 ? 4.359 1.884 -6.07 1 96.88 129 GLU B CA 1
ATOM 2620 C C . GLU B 1 129 ? 3.287 1.23 -6.934 1 96.88 129 GLU B C 1
ATOM 2622 O O . GLU B 1 129 ? 2.1 1.532 -6.793 1 96.88 129 GLU B O 1
ATOM 2627 N N . LYS B 1 130 ? 3.705 0.321 -7.738 1 95.75 130 LYS B N 1
ATOM 2628 C CA . LYS B 1 130 ? 2.779 -0.341 -8.648 1 95.75 130 LYS B CA 1
ATOM 2629 C C . LYS B 1 130 ? 1.839 -1.277 -7.898 1 95.75 130 LYS B C 1
ATOM 2631 O O . LYS B 1 130 ? 0.619 -1.205 -8.062 1 95.75 130 LYS B O 1
ATOM 2636 N N . HIS B 1 131 ? 2.367 -2.029 -7.027 1 93.88 131 HIS B N 1
ATOM 2637 C CA . HIS B 1 131 ? 1.596 -3.168 -6.539 1 93.88 131 HIS B CA 1
ATOM 2638 C C . HIS B 1 131 ? 0.964 -2.863 -5.188 1 93.88 131 HIS B C 1
ATOM 2640 O O . HIS B 1 131 ? -0.048 -3.465 -4.82 1 93.88 131 HIS B O 1
ATOM 2646 N N . TRP B 1 132 ? 1.501 -1.922 -4.449 1 94.75 132 TRP B N 1
ATOM 2647 C CA . TRP B 1 132 ? 0.964 -1.646 -3.119 1 94.75 132 TRP B CA 1
ATOM 2648 C C . TRP B 1 132 ? 0.219 -0.316 -3.098 1 94.75 132 TRP B C 1
ATOM 2650 O O . TRP B 1 132 ? -0.5 -0.016 -2.143 1 94.75 132 TRP B O 1
ATOM 2660 N N . ILE B 1 133 ? 0.448 0.487 -4.102 1 94.25 133 ILE B N 1
ATOM 2661 C CA . ILE B 1 133 ? -0.246 1.77 -4.137 1 94.25 133 ILE B CA 1
ATOM 2662 C C . ILE B 1 133 ? -1.266 1.774 -5.273 1 94.25 133 ILE B C 1
ATOM 2664 O O . ILE B 1 133 ? -2.473 1.705 -5.035 1 94.25 133 ILE B O 1
ATOM 2668 N N . GLU B 1 134 ? -0.792 1.669 -6.488 1 92.5 134 GLU B N 1
ATOM 2669 C CA . GLU B 1 134 ? -1.681 1.772 -7.641 1 92.5 134 GLU B CA 1
ATOM 2670 C C . GLU B 1 134 ? -2.695 0.633 -7.66 1 92.5 134 GLU B C 1
ATOM 2672 O O . GLU B 1 134 ? -3.906 0.873 -7.672 1 92.5 134 GLU B O 1
ATOM 2677 N N . ASP B 1 135 ? -2.176 -0.554 -7.621 1 89.56 135 ASP B N 1
ATOM 2678 C CA . ASP B 1 135 ? -3.057 -1.713 -7.719 1 89.56 135 ASP B CA 1
ATOM 2679 C C . ASP B 1 135 ? -3.992 -1.794 -6.516 1 89.56 135 ASP B C 1
ATOM 2681 O O . ASP B 1 135 ? -5.164 -2.154 -6.656 1 89.56 135 ASP B O 1
ATOM 2685 N N . LYS B 1 136 ? -3.467 -1.489 -5.387 1 88.31 136 LYS B N 1
ATOM 2686 C CA . LYS B 1 136 ? -4.258 -1.612 -4.164 1 88.31 136 LYS B CA 1
ATOM 2687 C C . LYS B 1 136 ? -5.41 -0.611 -4.152 1 88.31 136 LYS B C 1
ATOM 2689 O O . LYS B 1 136 ? -6.492 -0.91 -3.645 1 88.31 136 LYS B O 1
ATOM 2694 N N . GLU B 1 137 ? -5.164 0.555 -4.605 1 84.81 137 GLU B N 1
ATOM 2695 C CA . GLU B 1 137 ? -6.238 1.541 -4.66 1 84.81 137 GLU B CA 1
ATOM 2696 C C . GLU B 1 137 ? -7.391 1.056 -5.535 1 84.81 137 GLU B C 1
ATOM 2698 O O . GLU B 1 137 ? -8.562 1.216 -5.18 1 84.81 137 GLU B O 1
ATOM 2703 N N . VAL B 1 138 ? -7.098 0.478 -6.613 1 78.75 138 VAL B N 1
ATOM 2704 C CA . VAL B 1 138 ? -8.109 -0.054 -7.52 1 78.75 138 VAL B CA 1
ATOM 2705 C C . VAL B 1 138 ? -8.938 -1.122 -6.805 1 78.75 138 VAL B C 1
ATOM 2707 O O . VAL B 1 138 ? -10.164 -1.115 -6.875 1 78.75 138 VAL B O 1
ATOM 2710 N N . LEU B 1 139 ? -8.242 -1.914 -6.094 1 80 139 LEU B N 1
ATOM 2711 C CA . LEU B 1 139 ? -8.914 -2.998 -5.383 1 80 139 LEU B CA 1
ATOM 2712 C C . LEU B 1 139 ? -9.82 -2.449 -4.289 1 80 139 LEU B C 1
ATOM 2714 O O . LEU B 1 139 ? -10.922 -2.955 -4.082 1 80 139 LEU B O 1
ATOM 2718 N N . GLU B 1 140 ? -9.344 -1.452 -3.602 1 79.25 140 GLU B N 1
ATOM 2719 C CA . GLU B 1 140 ? -10.125 -0.845 -2.525 1 79.25 140 GLU B CA 1
ATOM 2720 C C . GLU B 1 140 ? -11.383 -0.172 -3.066 1 79.25 140 GLU B C 1
ATOM 2722 O O . GLU B 1 140 ? -12.453 -0.278 -2.469 1 79.25 140 GLU B O 1
ATOM 2727 N N . ILE B 1 141 ? -11.227 0.469 -4.148 1 73.56 141 ILE B N 1
ATOM 2728 C CA . ILE B 1 141 ? -12.344 1.162 -4.777 1 73.56 141 ILE B CA 1
ATOM 2729 C C . ILE B 1 141 ? -13.359 0.142 -5.293 1 73.56 141 ILE B C 1
ATOM 2731 O O . ILE B 1 141 ? -14.562 0.284 -5.07 1 73.56 141 ILE B O 1
ATOM 2735 N N . THR B 1 142 ? -12.875 -0.869 -5.914 1 75 142 THR B N 1
ATOM 2736 C CA . THR B 1 142 ? -13.711 -1.921 -6.477 1 75 142 THR B CA 1
ATOM 2737 C C . THR B 1 142 ? -14.508 -2.627 -5.379 1 75 142 THR B C 1
ATOM 2739 O O . THR B 1 142 ? -15.711 -2.842 -5.52 1 75 142 THR B O 1
ATOM 2742 N N . ALA B 1 143 ? -13.844 -2.904 -4.32 1 75 143 ALA B N 1
ATOM 2743 C CA . ALA B 1 143 ? -14.461 -3.635 -3.215 1 75 143 ALA B CA 1
ATOM 2744 C C . ALA B 1 143 ? -15.578 -2.816 -2.572 1 75 143 ALA B C 1
ATOM 2746 O O . ALA B 1 143 ? -16.594 -3.369 -2.143 1 75 143 ALA B O 1
ATOM 2747 N N . LYS B 1 144 ? -15.43 -1.589 -2.609 1 71.88 144 LYS B N 1
ATOM 2748 C CA . LYS B 1 144 ? -16.359 -0.724 -1.902 1 71.88 144 LYS B CA 1
ATOM 2749 C C . LYS B 1 144 ? -17.516 -0.309 -2.811 1 71.88 144 LYS B C 1
ATOM 2751 O O . LYS B 1 144 ? -18.656 -0.158 -2.35 1 71.88 144 LYS B O 1
ATOM 2756 N N . TYR B 1 145 ? -17.25 -0.258 -4.137 1 74.88 145 TYR B N 1
ATOM 2757 C CA . TYR B 1 145 ? -18.234 0.447 -4.957 1 74.88 145 TYR B CA 1
ATOM 2758 C C . TYR B 1 145 ? -18.797 -0.468 -6.039 1 74.88 145 TYR B C 1
ATOM 2760 O O . TYR B 1 145 ? -19.75 -0.111 -6.723 1 74.88 145 TYR B O 1
ATOM 2768 N N . GLN B 1 146 ? -18.219 -1.551 -6.16 1 83.06 146 GLN B N 1
ATOM 2769 C CA . GLN B 1 146 ? -18.672 -2.43 -7.234 1 83.06 146 GLN B CA 1
ATOM 2770 C C . GLN B 1 146 ? -19.516 -3.578 -6.688 1 83.06 146 GLN B C 1
ATOM 2772 O O . GLN B 1 146 ? -19.25 -4.09 -5.602 1 83.06 146 GLN B O 1
ATOM 2777 N N . ASN B 1 147 ? -20.5 -3.871 -7.449 1 89.19 147 ASN B N 1
ATOM 2778 C CA . ASN B 1 147 ? -21.266 -5.074 -7.125 1 89.19 147 ASN B CA 1
ATOM 2779 C C . ASN B 1 147 ? -20.547 -6.336 -7.602 1 89.19 147 ASN B C 1
ATOM 2781 O O . ASN B 1 147 ? -19.484 -6.254 -8.211 1 89.19 147 ASN B O 1
ATOM 2785 N N . ALA B 1 148 ? -21.172 -7.461 -7.277 1 91.31 148 ALA B N 1
ATOM 2786 C CA . ALA B 1 148 ? -20.531 -8.742 -7.551 1 91.31 148 ALA B CA 1
ATOM 2787 C C . ALA B 1 148 ? -20.234 -8.898 -9.039 1 91.31 148 ALA B C 1
ATOM 2789 O O . ALA B 1 148 ? -19.172 -9.414 -9.406 1 91.31 148 ALA B O 1
ATOM 2790 N N . THR B 1 149 ? -21.125 -8.523 -9.859 1 94.12 149 THR B N 1
ATOM 2791 C CA . THR B 1 149 ? -20.922 -8.625 -11.305 1 94.12 149 THR B CA 1
ATOM 2792 C C . THR B 1 149 ? -19.766 -7.746 -11.75 1 94.12 149 THR B C 1
ATOM 2794 O O . THR B 1 149 ? -18.891 -8.195 -12.508 1 94.12 149 THR B O 1
ATOM 2797 N N . GLN B 1 150 ? -19.734 -6.594 -11.289 1 92.56 150 GLN B N 1
ATOM 2798 C CA . GLN B 1 150 ? -18.672 -5.656 -11.617 1 92.56 150 GLN B CA 1
ATOM 2799 C C . GLN B 1 150 ? -17.312 -6.156 -11.102 1 92.56 150 GLN B C 1
ATOM 2801 O O . GLN B 1 150 ? -16.297 -6.02 -11.781 1 92.56 150 GLN B O 1
ATOM 2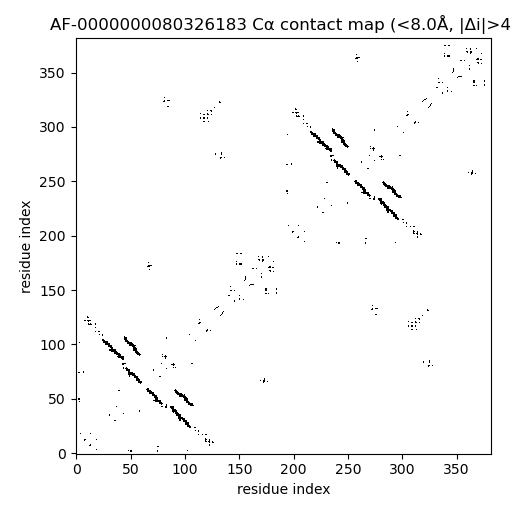806 N N . ARG B 1 151 ? -17.359 -6.73 -9.945 1 93.06 151 ARG B N 1
ATOM 2807 C CA . ARG B 1 151 ? -16.141 -7.281 -9.375 1 93.06 151 ARG B CA 1
ATOM 2808 C C . ARG B 1 151 ? -15.602 -8.43 -10.219 1 93.06 151 ARG B C 1
ATOM 2810 O O . ARG B 1 151 ? -14.391 -8.57 -10.398 1 93.06 151 ARG B O 1
ATOM 2817 N N . TYR B 1 152 ? -16.484 -9.234 -10.688 1 94.19 152 TYR B N 1
ATOM 2818 C CA . TYR B 1 152 ? -16.078 -10.336 -11.555 1 94.19 152 TYR B CA 1
ATOM 2819 C C . TYR B 1 152 ? -15.469 -9.805 -12.844 1 94.19 152 TYR B C 1
ATOM 2821 O O . TYR B 1 152 ? -14.445 -10.32 -13.32 1 94.19 152 TYR B O 1
ATOM 2829 N N . GLN B 1 153 ? -16.062 -8.781 -13.375 1 93.5 153 GLN B N 1
ATOM 2830 C CA . GLN B 1 153 ? -15.516 -8.156 -14.578 1 93.5 153 GLN B CA 1
ATOM 2831 C C . GLN B 1 153 ? -14.125 -7.59 -14.328 1 93.5 153 GLN B C 1
ATOM 2833 O O . GLN B 1 153 ? -13.227 -7.734 -15.164 1 93.5 153 GLN B O 1
ATOM 2838 N N . SER B 1 154 ? -13.977 -6.961 -13.227 1 91.5 154 SER B N 1
ATOM 2839 C CA . SER B 1 154 ? -12.664 -6.438 -12.844 1 91.5 154 SER B CA 1
ATOM 2840 C C . SER B 1 154 ? -11.648 -7.559 -12.672 1 91.5 154 SER B C 1
ATOM 2842 O O . SER B 1 154 ? -10.477 -7.402 -13.016 1 91.5 154 SER B O 1
ATOM 2844 N N . PHE B 1 155 ? -12.109 -8.664 -12.102 1 93.19 155 PHE B N 1
ATOM 2845 C CA . PHE B 1 155 ? -11.258 -9.836 -11.938 1 93.19 155 PHE B CA 1
ATOM 2846 C C . PHE B 1 155 ? -10.719 -10.305 -13.289 1 93.19 155 PHE B C 1
ATOM 2848 O O . PHE B 1 155 ? -9.531 -10.594 -13.422 1 93.19 155 PHE B O 1
ATOM 2855 N N . LEU B 1 156 ? -11.547 -10.312 -14.258 1 93.5 156 LEU B N 1
ATOM 2856 C CA . LEU B 1 156 ? -11.164 -10.766 -15.586 1 93.5 156 LEU B CA 1
ATOM 2857 C C . LEU B 1 156 ? -10.125 -9.836 -16.203 1 93.5 156 LEU B C 1
ATOM 2859 O O . LEU B 1 156 ? -9.258 -10.281 -16.953 1 93.5 156 LEU B O 1
ATOM 2863 N N . LEU B 1 157 ? -10.203 -8.609 -15.875 1 89.5 157 LEU B N 1
ATOM 2864 C CA . LEU B 1 157 ? -9.25 -7.633 -16.391 1 89.5 157 LEU B CA 1
ATOM 2865 C C . LEU B 1 157 ? -7.918 -7.742 -15.648 1 89.5 157 LEU B C 1
ATOM 2867 O O . LEU B 1 157 ? -6.855 -7.609 -16.266 1 89.5 157 LEU B O 1
ATOM 2871 N N . THR B 1 158 ? -7.992 -7.98 -14.406 1 89 158 THR B N 1
ATOM 2872 C CA . THR B 1 158 ? -6.812 -8.055 -13.547 1 89 158 THR B CA 1
ATOM 2873 C C . THR B 1 158 ? -6.043 -9.352 -13.805 1 89 158 THR B C 1
ATOM 2875 O O . THR B 1 158 ? -4.809 -9.352 -13.797 1 89 158 THR B O 1
ATOM 2878 N N . TYR B 1 159 ? -6.812 -10.375 -13.906 1 93.31 159 TYR B N 1
ATOM 2879 C CA . TYR B 1 159 ? -6.242 -11.695 -14.133 1 93.31 159 TYR B CA 1
ATOM 2880 C C . TYR B 1 159 ? -6.77 -12.305 -15.43 1 93.31 159 TYR B C 1
ATOM 2882 O O . TYR B 1 159 ? -7.445 -13.336 -15.406 1 93.31 159 TYR B O 1
ATOM 2890 N N . PRO B 1 160 ? -6.348 -11.836 -16.484 1 91.94 160 PRO B N 1
ATOM 2891 C CA . PRO B 1 160 ? -6.934 -12.266 -17.766 1 91.94 160 PRO B CA 1
ATOM 2892 C C . PRO B 1 160 ? -6.652 -13.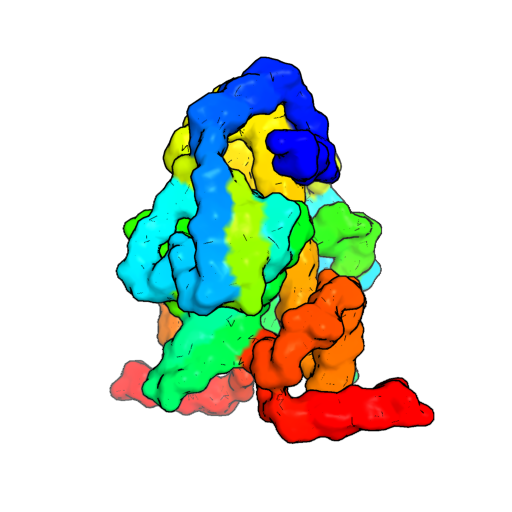734 -18.062 1 91.94 160 PRO B C 1
ATOM 2894 O O . PRO B 1 160 ? -7.418 -14.375 -18.797 1 91.94 160 PRO B O 1
ATOM 2897 N N . GLU B 1 161 ? -5.664 -14.305 -17.5 1 93.56 161 GLU B N 1
ATOM 2898 C CA . GLU B 1 161 ? -5.273 -15.656 -17.875 1 93.56 161 GLU B CA 1
ATOM 2899 C C . GLU B 1 161 ? -5.699 -16.672 -16.812 1 93.56 161 GLU B C 1
ATOM 2901 O O . GLU B 1 161 ? -5.426 -17.859 -16.953 1 93.56 161 GLU B O 1
ATOM 2906 N N . LEU B 1 162 ? -6.383 -16.219 -15.789 1 95.81 162 LEU B N 1
ATOM 2907 C CA . LEU B 1 162 ? -6.578 -17.109 -14.648 1 95.81 162 LEU B CA 1
ATOM 2908 C C . LEU B 1 162 ? -7.988 -17.688 -14.656 1 95.81 162 LEU B C 1
ATOM 2910 O O . LEU B 1 162 ? -8.266 -18.672 -13.953 1 95.81 162 LEU B O 1
ATOM 2914 N N . ASN B 1 163 ? -8.852 -17.094 -15.406 1 91.12 163 ASN B N 1
ATOM 2915 C CA . ASN B 1 163 ? -10.25 -17.5 -15.375 1 91.12 163 ASN B CA 1
ATOM 2916 C C . ASN B 1 163 ? -10.391 -19 -15.633 1 91.12 163 ASN B C 1
ATOM 2918 O O . ASN B 1 163 ? -11.195 -19.672 -14.984 1 91.12 163 ASN B O 1
ATOM 2922 N N . ASP B 1 164 ? -9.633 -19.531 -16.531 1 91.44 164 ASP B N 1
ATOM 2923 C CA . ASP B 1 164 ? -9.766 -20.938 -16.906 1 91.44 164 ASP B CA 1
ATOM 2924 C C . ASP B 1 164 ? -8.836 -21.812 -16.062 1 91.44 164 ASP B C 1
ATOM 2926 O O . ASP B 1 164 ? -8.945 -23.031 -16.094 1 91.44 164 ASP B O 1
ATOM 2930 N N . ARG B 1 165 ? -7.984 -21.234 -15.297 1 96.38 165 ARG B N 1
ATOM 2931 C CA . ARG B 1 165 ? -7.02 -21.984 -14.508 1 96.38 165 ARG B CA 1
ATOM 2932 C C . ARG B 1 165 ? -7.527 -22.203 -13.086 1 96.38 165 ARG B C 1
ATOM 2934 O O . ARG B 1 165 ? -7.047 -23.094 -12.383 1 96.38 165 ARG B O 1
ATOM 2941 N N . LEU B 1 166 ? -8.484 -21.438 -12.742 1 97.5 166 LEU B N 1
ATOM 2942 C CA . LEU B 1 166 ? -8.969 -21.453 -11.367 1 97.5 166 LEU B CA 1
ATOM 2943 C C . LEU B 1 166 ? -10.289 -22.219 -11.273 1 97.5 166 LEU B C 1
ATOM 2945 O O . LEU B 1 166 ? -11.133 -22.125 -12.172 1 97.5 166 LEU B O 1
ATOM 2949 N N . LYS B 1 167 ? -10.438 -22.875 -10.211 1 95.75 167 LYS B N 1
ATOM 2950 C CA . LYS B 1 167 ? -11.75 -23.422 -9.906 1 95.75 167 LYS B CA 1
ATOM 2951 C C . LYS B 1 167 ? -12.742 -22.328 -9.547 1 95.75 167 LYS B C 1
ATOM 2953 O O . LYS B 1 167 ? -12.344 -21.266 -9.062 1 95.75 167 LYS B O 1
ATOM 2958 N N . GLN B 1 168 ? -13.898 -22.641 -9.727 1 94.44 168 GLN B N 1
ATOM 2959 C CA . GLN B 1 168 ? -14.961 -21.672 -9.492 1 94.44 168 GLN B CA 1
ATOM 2960 C C . GLN B 1 168 ? -14.953 -21.188 -8.047 1 94.44 168 GLN B C 1
ATOM 2962 O O . GLN B 1 168 ? -15.156 -20 -7.785 1 94.44 168 GLN B O 1
ATOM 2967 N N . HIS B 1 169 ? -14.719 -22.125 -7.18 1 95.44 169 HIS B N 1
ATOM 2968 C CA . HIS B 1 169 ? -14.789 -21.734 -5.773 1 95.44 169 HIS B CA 1
ATOM 2969 C C . HIS B 1 169 ? -13.633 -20.828 -5.391 1 95.44 169 HIS B C 1
ATOM 2971 O O . HIS B 1 169 ? -13.766 -19.984 -4.492 1 95.44 169 HIS B O 1
ATOM 2977 N N . HIS B 1 170 ? -12.484 -20.953 -6.043 1 96.56 170 HIS B N 1
ATOM 2978 C CA . HIS B 1 170 ? -11.375 -20.031 -5.812 1 96.56 170 HIS B CA 1
ATOM 2979 C C . HIS B 1 170 ? -11.742 -18.609 -6.223 1 96.56 170 HIS B C 1
ATOM 2981 O O . HIS B 1 170 ? -11.492 -17.656 -5.477 1 96.56 170 HIS B O 1
ATOM 2987 N N . ILE B 1 171 ? -12.312 -18.516 -7.359 1 96.5 171 ILE B N 1
ATOM 2988 C CA . ILE B 1 171 ? -12.703 -17.203 -7.879 1 96.5 171 ILE B CA 1
ATOM 2989 C C . ILE B 1 171 ? -13.789 -16.609 -6.988 1 96.5 171 ILE B C 1
ATOM 2991 O O . ILE B 1 171 ? -13.727 -15.422 -6.641 1 96.5 171 ILE B O 1
ATOM 2995 N N . ALA B 1 172 ? -14.797 -17.406 -6.637 1 96.06 172 ALA B N 1
ATOM 2996 C CA . ALA B 1 172 ? -15.867 -16.938 -5.762 1 96.06 172 ALA B CA 1
ATOM 2997 C C . ALA B 1 172 ? -15.32 -16.422 -4.438 1 96.06 172 ALA B C 1
ATOM 2999 O O . ALA B 1 172 ? -15.75 -15.375 -3.947 1 96.06 172 ALA B O 1
ATOM 3000 N N . SER B 1 173 ? -14.375 -17.172 -3.895 1 94.56 173 SER B N 1
ATOM 3001 C CA . SER B 1 173 ? -13.75 -16.781 -2.641 1 94.56 173 SER B CA 1
ATOM 3002 C C . SER B 1 173 ? -13.055 -15.43 -2.777 1 94.56 173 SER B C 1
ATOM 3004 O O . SER B 1 173 ? -13.211 -14.547 -1.925 1 94.56 173 SER B O 1
ATOM 3006 N N . TYR B 1 174 ? -12.312 -15.234 -3.805 1 94.12 174 TYR B N 1
ATOM 3007 C CA . TYR B 1 174 ? -11.617 -13.984 -4.078 1 94.12 174 TYR B CA 1
ATOM 3008 C C . TYR B 1 174 ? -12.602 -12.828 -4.195 1 94.12 174 TYR B C 1
ATOM 3010 O O . TYR B 1 174 ? -12.336 -11.727 -3.709 1 94.12 174 TYR B O 1
ATOM 3018 N N . LEU B 1 175 ? -13.734 -13.109 -4.77 1 93.06 175 LEU B N 1
ATOM 3019 C CA . LEU B 1 175 ? -14.727 -12.078 -5.039 1 93.06 175 LEU B CA 1
ATOM 3020 C C . LEU B 1 175 ? -15.594 -11.82 -3.807 1 93.06 175 LEU B C 1
ATOM 3022 O O . LEU B 1 175 ? -16.312 -10.82 -3.748 1 93.06 175 LEU B O 1
ATOM 3026 N N . GLY B 1 176 ? -15.508 -12.75 -2.887 1 91.06 176 GLY B N 1
ATOM 3027 C CA . GLY B 1 176 ? -16.328 -12.617 -1.697 1 91.06 176 GLY B CA 1
ATOM 3028 C C . GLY B 1 176 ? -17.781 -13 -1.934 1 91.06 176 GLY B C 1
ATOM 3029 O O . GLY B 1 176 ? -18.688 -12.359 -1.391 1 91.06 176 GLY B O 1
ATOM 3030 N N . ILE B 1 177 ? -18 -13.859 -2.801 1 93.81 177 ILE B N 1
ATOM 3031 C CA . ILE B 1 177 ? -19.344 -14.328 -3.094 1 93.81 177 ILE B CA 1
ATOM 3032 C C . ILE B 1 177 ? -19.375 -15.852 -3.078 1 93.81 177 ILE B C 1
ATOM 3034 O O . ILE B 1 177 ? -18.344 -16.5 -2.887 1 93.81 177 ILE B O 1
ATOM 3038 N N . THR B 1 178 ? -20.578 -16.391 -3.199 1 94.38 178 THR B N 1
ATOM 3039 C CA . THR B 1 178 ? -20.703 -17.844 -3.236 1 94.38 178 THR B CA 1
ATOM 3040 C C . THR B 1 178 ? -20.469 -18.375 -4.652 1 94.38 178 THR B C 1
ATOM 3042 O O . THR B 1 178 ? -20.641 -17.641 -5.629 1 94.38 178 THR B O 1
ATOM 3045 N N . PRO B 1 179 ? -20.062 -19.641 -4.719 1 95.44 179 PRO B N 1
ATOM 3046 C CA . PRO B 1 179 ? -19.922 -20.234 -6.047 1 95.44 179 PRO B CA 1
ATOM 3047 C C . PRO B 1 179 ? -21.219 -20.172 -6.863 1 95.44 179 PRO B C 1
ATOM 3049 O O . PRO B 1 179 ? -21.172 -19.953 -8.078 1 95.44 179 PRO B O 1
ATOM 3052 N N . THR B 1 180 ? -22.266 -20.344 -6.184 1 96.06 180 THR B N 1
ATOM 3053 C CA . THR B 1 180 ? -23.562 -20.297 -6.859 1 96.06 180 THR B CA 1
ATOM 3054 C C . THR B 1 180 ? -23.812 -18.906 -7.453 1 96.06 180 THR B C 1
ATOM 3056 O O . THR B 1 180 ? -24.312 -18.797 -8.57 1 96.06 180 THR B O 1
ATOM 3059 N N . GLN B 1 181 ? -23.547 -17.922 -6.754 1 95.62 181 GLN B N 1
ATO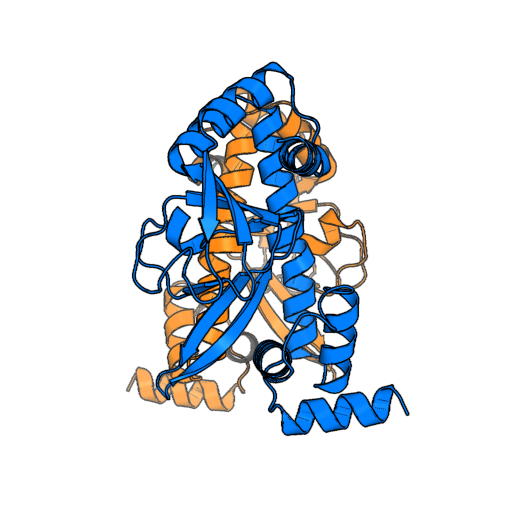M 3060 C CA . GLN B 1 181 ? -23.688 -16.562 -7.242 1 95.62 181 GLN B CA 1
ATOM 3061 C C . GLN B 1 181 ? -22.781 -16.312 -8.445 1 95.62 181 GLN B C 1
ATOM 3063 O O . GLN B 1 181 ? -23.188 -15.656 -9.406 1 95.62 181 GLN B O 1
ATOM 3068 N N . LEU B 1 182 ? -21.578 -16.797 -8.352 1 96 182 LEU B N 1
ATOM 3069 C CA . LEU B 1 182 ? -20.641 -16.625 -9.461 1 96 182 LEU B CA 1
ATOM 3070 C C . LEU B 1 182 ? -21.172 -17.297 -10.727 1 96 182 LEU B C 1
ATOM 3072 O O . LEU B 1 182 ? -21.062 -16.734 -11.82 1 96 182 LEU B O 1
ATOM 3076 N N . SER B 1 183 ? -21.688 -18.438 -10.594 1 95.44 183 SER B N 1
ATOM 3077 C CA . SER B 1 183 ? -22.25 -19.156 -11.727 1 95.44 183 SER B CA 1
ATOM 3078 C C . SER B 1 183 ? -23.328 -18.344 -12.422 1 95.44 183 SER B C 1
ATOM 3080 O O . SER B 1 183 ? -23.391 -18.297 -13.656 1 95.44 183 SER B O 1
ATOM 3082 N N . ARG B 1 184 ? -24.109 -17.766 -11.594 1 95.25 184 ARG B N 1
ATOM 3083 C CA . ARG B 1 184 ? -25.172 -16.922 -12.133 1 95.25 184 ARG B CA 1
ATOM 3084 C C . ARG B 1 184 ? -24.609 -15.734 -12.906 1 95.25 184 ARG B C 1
ATOM 3086 O O . ARG B 1 184 ? -25.078 -15.422 -14 1 95.25 184 ARG B O 1
ATOM 3093 N N . ILE B 1 185 ? -23.656 -15.141 -12.344 1 95.69 185 ILE B N 1
ATOM 3094 C CA . ILE B 1 185 ? -23.031 -13.977 -12.945 1 95.69 185 ILE B CA 1
ATOM 3095 C C . ILE B 1 185 ? -22.406 -14.359 -14.289 1 95.69 185 ILE B C 1
ATOM 3097 O O . ILE B 1 185 ? -22.578 -13.648 -15.281 1 95.69 185 ILE B O 1
ATOM 3101 N N . ARG B 1 186 ? -21.719 -15.438 -14.32 1 93.75 186 ARG B N 1
ATOM 3102 C CA . ARG B 1 186 ? -21.062 -15.906 -15.539 1 93.75 186 ARG B CA 1
ATOM 3103 C C . ARG B 1 186 ? -22.078 -16.203 -16.625 1 93.75 186 ARG B C 1
ATOM 3105 O O . ARG B 1 186 ? -21.859 -15.914 -17.797 1 93.75 186 ARG B O 1
ATOM 3112 N N . LYS B 1 187 ? -23.172 -16.766 -16.25 1 93.44 187 LYS B N 1
ATOM 3113 C CA . LYS B 1 187 ? -24.234 -17.078 -17.188 1 93.44 187 LYS B CA 1
ATOM 3114 C C . LYS B 1 187 ? -24.828 -15.812 -17.797 1 93.44 187 LYS B C 1
ATOM 3116 O O . LYS B 1 187 ? -25.109 -15.758 -19 1 93.44 187 LYS B O 1
ATOM 3121 N N . GLU B 1 188 ? -24.984 -14.859 -16.953 1 91.12 188 GLU B N 1
ATOM 3122 C CA . GLU B 1 188 ? -25.578 -13.602 -17.375 1 91.12 188 GLU B CA 1
ATOM 3123 C C . GLU B 1 188 ? -24.641 -12.82 -18.297 1 91.12 188 GLU B C 1
ATOM 3125 O O . GLU B 1 188 ? -25.094 -12.094 -19.172 1 91.12 188 GLU B O 1
ATOM 3130 N N . LEU B 1 189 ? -23.406 -12.828 -18 1 86.06 189 LEU B N 1
ATOM 3131 C CA . LEU B 1 189 ? -22.438 -12.062 -18.781 1 86.06 189 LEU B CA 1
ATOM 3132 C C . LEU B 1 189 ? -22.141 -12.75 -20.109 1 86.06 189 LEU B C 1
ATOM 3134 O O . LEU B 1 189 ? -21.891 -12.078 -21.109 1 86.06 189 LEU B O 1
ATOM 3138 N N . PHE B 1 190 ? -22.031 -14.055 -20.141 1 75.44 190 PHE B N 1
ATOM 3139 C CA . PHE B 1 190 ? -21.656 -14.758 -21.359 1 75.44 190 PHE B CA 1
ATOM 3140 C C . PHE B 1 190 ? -22.875 -15.219 -22.141 1 75.44 190 PHE B C 1
ATOM 3142 O O . PHE B 1 190 ? -22.75 -15.867 -23.172 1 75.44 190 PHE B O 1
ATOM 3149 N N . LEU B 1 191 ? -24.047 -14.984 -21.656 1 65.75 191 LEU B N 1
ATOM 3150 C CA . LEU B 1 191 ? -25.266 -15.125 -22.453 1 65.75 191 LEU B CA 1
ATOM 3151 C C . LEU B 1 191 ? -25.578 -13.836 -23.203 1 65.75 191 LEU B C 1
ATOM 3153 O O . LEU B 1 191 ? -25.984 -13.875 -24.375 1 65.75 191 LEU B O 1
#

Foldseek 3Di:
DVLQQVLLPVQFHFDPVLVVLVVVFKDKDKAAAFGFPADFFDQWFKKKAWQAAKKWKWAADPVGDIATADMDGHSDIDDLVVSNVVRGGGRIIIGTNHTIMIIMGTPVSLVVSCVVGVRSVSSVVRVCCVVVPVVVVVVVCCLVPPDLLSLVVVVCVVCVPCPVVDDLQNSCSNSVHHSVVSVVSVVVVVD/DVLQQVLLPVQFHFDPVLVVLVVVFKDKDKAAAFGFPADFFDQWFKKKAWQAAKKWKWAADPVGDIATADMDGHSDIDDLVVSNVVRGGGRIIIGTNHTIMIIMGTPVSLVVSCVVGVRSVSSVVRVCCVVVPVVVVVVVCCLVPPDLLSLVVVVCVVCVPCPVVDDLQNSCSNSVHHSVVSVVSVVVVVD

Secondary structure (DSSP, 8-state):
-HHHHHHHHTTS---HHHHHHHHTTEEEEEE-TT-EEE-TTS---EEEEEEESEEEEEEE-TTS-EEEEEEEETT-EE--HHHHHHTS--S-EEEESS-EEEEEEEHHHHHHHHHH-HHHHHHHHHHHIIIIIIHHHHHHHHHHH--HHHHHHHHHHH-TTTTTTS-HHHHHHHHTS-HHHHHHHHHHHH-/-HHHHHHHHTTS---HHHHHHHHTTEEEEEE-TT-EEE-TTS---EEEEEEES-EEEEEE-TTS-EEEEEEE-TT-EE--HHHHHHTS--S-EEEESS-EEEEEEEHHHHHHHHHH-HHHHHHHHHHHIIIIIIHHHHHHHHHHH--HHHHHHHHHHH-TTTTTTS-HHHHHHHHTS-HHHHHHHHHHHH-